Protein AF-J9ERV2-F1 (afdb_monomer)

pLDDT: mean 71.91, std 14.73, range [25.72, 96.0]

Organism: Wuchereria bancrofti (NCBI:txid6293)

Foldseek 3Di:
DDDDDDDDDDDDDDDDDPDDPPPPPPPVPPPQALADPVLVVDPPRDPVVRCVSSVVRDDPVSNVVSVVVVVVVVVVVVVVVVVVVVVVVVVVVVVVVVVVVVVVVVVVVVVVVVVVVVVVVVVVVVVVVVVVVVVVVVVVVVVVVVLVVLQVQLVVLLVVLVVLLVVDDPDDDPVSLVVNLVSLVSNLVSVVVHPDDDPVSVVSSVVSLVSLLVVLLVVCLVCLVDLVQCNVSSVSSCVSSVNLVVSLVSCLVRPLDVQLDDDPDDPLVSLVSLLVVLVVSVVVSVVSVVVNVDDCVPCVVSSVCSSVVSNVVCCVPPVVVVVVPPDPVSVVSSVVVVVVSVVPDPDPAPCCVLLVVLLVCLDPVNDDLVCLVVSLVVNLVSLVVLLVVLVVLCCVCVVVVPDDPPDDSLVVLVSVLVNLVVCLVSSVVSCVPRVVVSCVVVVDDCVVVVVSSVVSNVSSVVSSVVSVVVSVVVLCVVLVVLCVVVVCVVVVPVPDPDDDDPDDDVSVVVSVVSVVVVD

Nearest PDB structures (foldseek):
  5j1i-assembly2_B  TM=2.435E-01  e=7.648E+00  Homo sapiens

Sequence (519 aa):
MEAMTTVTSTGGITKVNHAVFASQSNLLTESHLCFNKDQFSRTDFIVERFLNLARRRASLQQIHNDLRIYLKIVQNSMIELINDDYADFVNLSSNLVGLKETIDKLTKDIETIWHDFCINTQTVKQSAEFVAQKTTELIACRKAQYEIRGQIFLVKSIERLADKIASCPKEIEQFWLQNFVDAVTDVVLWFGKGNVVDDKVAAAYDICLTHVRRLTEYWLIQDLKGDCRFTEQILGIVTLNKSTDSAVSCVMTEIIAECIGEPRSNLGDFLDEVYATIQKLRKDWLQKMENSGASFANISPFLDKCLLTFVVSSLDQYFGSVVVPSDNRLFHRCYKTTCDF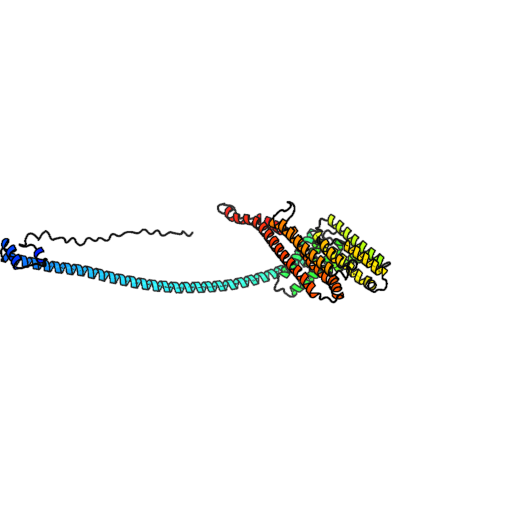IGNWPDAAKSCTVLRMIQRIWSDEVYLPTLIDKFWDFTLKVLAKYLRWIEGIKRYYWIDRKAPEEFEIWRLFCALYADCVTVDNRTFGIALSSIWPKIREHELDVTIFGQCLSVFSTKIAEKMQEFEKFIVEDAVTSVAKILDGVCGIPRQYRWTKKPAPTNISPYISETSATLKLFK

Secondary structure (DSSP, 8-state):
--------------------------TTSTTS-SS-GGGTT-TT--HHHHHHHHTTTS-HHHHHHHHHHHHHHHHHHHHHHHHHHHHHHHHHHHHHHHHHHHHHHHHHHHHHHHHHHHHHHHHHHHHHHHHHHHHHHHHHHHHHHHHHHHHHHHHHHHHHHHHHHHT--SS--HHHHHHHHHHHHHHHHHHHH-SS--HHHHHHHHHHHHHHHHHHHHHHHHHHHTT-SSHHHHHHHHHHTT-HHHHHHHHIIIIIHHHH-S--S-HHHHHHHHHHHHHHHHHHHHHHHHTTT--HHHHHHHHHHHHHHHHHHHHHHHHTTTSSTT-HHHHHHHHHHHHHHHHHS--S-TTHHHHHHHHHHTSTTT--GGGHHHHHHHHHHHHHHHHHHHHHHHIIIIIS----TT--HHHHHHHHHHHHHHHHHHHHHHIIIIIHHHHHTTT--THHHHHHHHHHHHHHHHHHHHHHHHHHHHHHHHHHHHHHHHHTHHHHHTT--PPPP-S--HHHHHHHHHHHHT-

Structure (mmCIF, N/CA/C/O backbone):
data_AF-J9ERV2-F1
#
_entry.id   AF-J9ERV2-F1
#
loop_
_atom_site.group_PDB
_atom_site.id
_atom_site.type_symbol
_atom_site.label_atom_id
_atom_site.label_alt_id
_atom_site.label_comp_id
_atom_site.label_asym_id
_atom_site.label_entity_id
_atom_site.label_seq_id
_atom_site.pdbx_PDB_ins_code
_atom_site.Cartn_x
_atom_site.Cartn_y
_atom_site.Cartn_z
_atom_site.occupancy
_atom_site.B_iso_or_equiv
_atom_site.auth_seq_id
_atom_site.auth_comp_id
_atom_site.auth_asym_id
_atom_site.auth_atom_id
_atom_site.pdbx_PDB_model_num
ATOM 1 N N . MET A 1 1 ? -30.006 17.940 29.398 1.00 35.69 1 MET A N 1
ATOM 2 C CA . MET A 1 1 ? -31.066 17.886 30.419 1.00 35.69 1 MET A CA 1
ATOM 3 C C . MET A 1 1 ? -30.776 16.653 31.249 1.00 35.69 1 MET A C 1
ATOM 5 O O . MET A 1 1 ? -31.245 15.584 30.920 1.00 35.69 1 MET A O 1
ATOM 9 N N . GLU A 1 2 ? -29.876 16.817 32.214 1.00 26.02 2 GLU A N 1
ATOM 10 C CA . GLU A 1 2 ? -29.486 15.860 33.255 1.00 26.02 2 GLU A CA 1
ATOM 11 C C . GLU A 1 2 ? -28.754 16.726 34.284 1.00 26.02 2 GLU A C 1
ATOM 13 O O . GLU A 1 2 ? -27.757 17.371 33.954 1.00 26.02 2 GLU A O 1
ATOM 18 N N . ALA A 1 3 ? -29.334 16.867 35.475 1.00 26.56 3 ALA A N 1
ATOM 19 C CA . ALA A 1 3 ? -28.780 17.654 36.566 1.00 26.56 3 ALA A CA 1
ATOM 20 C C . ALA A 1 3 ? -28.343 16.695 37.673 1.00 26.56 3 ALA A C 1
ATOM 22 O O . ALA A 1 3 ? -29.147 16.023 38.316 1.00 26.56 3 ALA A O 1
ATOM 23 N N . MET A 1 4 ? -27.029 16.639 37.841 1.00 28.94 4 MET A N 1
ATOM 24 C CA . MET A 1 4 ? -26.301 15.989 38.917 1.00 28.94 4 MET A CA 1
ATOM 25 C C . MET A 1 4 ? -26.703 16.658 40.240 1.00 28.94 4 MET A C 1
ATOM 27 O O . MET A 1 4 ? -26.503 17.861 40.396 1.00 28.94 4 MET A O 1
ATOM 31 N N . THR A 1 5 ? -27.293 15.907 41.175 1.00 28.50 5 THR A N 1
ATOM 32 C CA . THR A 1 5 ? -27.670 16.442 42.493 1.00 28.50 5 THR A CA 1
ATOM 33 C C . THR A 1 5 ? -26.865 15.734 43.576 1.00 28.50 5 THR A C 1
ATOM 35 O O . THR A 1 5 ? -27.019 14.543 43.829 1.00 28.50 5 THR A O 1
ATOM 38 N N . THR A 1 6 ? -25.954 16.498 44.165 1.00 26.05 6 THR A N 1
ATOM 39 C CA . THR A 1 6 ? -25.128 16.202 45.336 1.00 26.05 6 THR A CA 1
ATOM 40 C C . THR A 1 6 ? -25.981 15.971 46.585 1.00 26.05 6 THR A C 1
ATOM 42 O O . THR A 1 6 ? -26.802 16.815 46.934 1.00 26.05 6 THR A O 1
ATOM 45 N N . VAL A 1 7 ? -25.742 14.863 47.289 1.00 28.12 7 VAL A N 1
ATOM 46 C CA . VAL A 1 7 ? -26.319 14.570 48.609 1.00 28.12 7 VAL A CA 1
ATOM 47 C C . VAL A 1 7 ? -25.404 15.154 49.689 1.00 28.12 7 VAL A C 1
ATOM 49 O O . VAL A 1 7 ? -24.274 14.705 49.859 1.00 28.12 7 VAL A O 1
ATOM 52 N N . THR A 1 8 ? -25.886 16.154 50.426 1.00 26.31 8 THR A N 1
ATOM 53 C CA . THR A 1 8 ? -25.266 16.660 51.663 1.00 26.31 8 THR A CA 1
ATOM 54 C C . THR A 1 8 ? -25.907 15.990 52.875 1.00 26.31 8 THR A C 1
ATOM 56 O O . THR A 1 8 ? -27.112 16.116 53.082 1.00 26.31 8 THR A O 1
ATOM 59 N N . SER A 1 9 ? -25.103 15.302 53.692 1.00 25.81 9 SER A N 1
ATOM 60 C CA . SER A 1 9 ? -25.525 14.747 54.981 1.00 25.81 9 SER A CA 1
ATOM 61 C C . SER A 1 9 ? -25.553 15.834 56.058 1.00 25.81 9 SER A C 1
ATOM 63 O O . SER A 1 9 ? -24.516 16.415 56.379 1.00 25.81 9 SER A O 1
ATOM 65 N N . THR A 1 10 ? -26.709 16.068 56.668 1.00 27.05 10 THR A N 1
ATOM 66 C CA . THR A 1 10 ? -26.836 16.829 57.918 1.00 27.05 10 THR A CA 1
ATOM 67 C C . THR A 1 10 ? -27.135 15.858 59.053 1.00 27.05 10 THR A C 1
ATOM 69 O O . THR A 1 10 ? -28.222 15.288 59.117 1.00 27.05 10 THR A O 1
ATOM 72 N N . GLY A 1 11 ? -26.153 15.651 59.933 1.00 25.72 11 GLY A N 1
ATOM 73 C CA . GLY A 1 11 ? -26.301 14.878 61.163 1.00 25.72 11 GLY A CA 1
ATOM 74 C C . GLY A 1 11 ? -27.147 15.631 62.189 1.00 25.72 11 GLY A C 1
ATOM 75 O O . GLY A 1 11 ? -26.758 16.698 62.659 1.00 25.72 11 GLY A O 1
ATOM 76 N N . GLY A 1 12 ? -28.303 15.065 62.536 1.00 26.22 12 GLY A N 1
ATOM 77 C CA . GLY A 1 12 ? -29.120 15.484 63.670 1.00 26.22 12 GLY A CA 1
ATOM 78 C C . GLY A 1 12 ? -28.751 14.675 64.911 1.00 26.22 12 GLY A C 1
ATOM 79 O O . GLY A 1 12 ? -28.974 13.471 64.959 1.00 26.22 12 GLY A O 1
ATOM 80 N N . ILE A 1 13 ? -28.180 15.342 65.913 1.00 28.98 13 ILE A N 1
ATOM 81 C CA . ILE A 1 13 ? -27.919 14.787 67.246 1.00 28.98 13 ILE A CA 1
ATOM 82 C C . ILE A 1 13 ? -29.247 14.762 68.015 1.00 28.98 13 ILE A C 1
ATOM 84 O O . ILE A 1 13 ? -29.721 15.800 68.479 1.00 28.98 13 ILE A O 1
ATOM 88 N N . THR A 1 14 ? -29.855 13.587 68.169 1.00 29.88 14 THR A N 1
ATOM 89 C CA . THR A 1 14 ? -30.983 13.370 69.086 1.00 29.88 14 THR A CA 1
ATOM 90 C C . THR A 1 14 ? -30.456 13.097 70.494 1.00 29.88 14 THR A C 1
ATOM 92 O O . THR A 1 14 ? -29.841 12.065 70.757 1.00 29.88 14 THR A O 1
ATOM 95 N N . LYS A 1 15 ? -30.687 14.056 71.398 1.00 28.48 15 LYS A N 1
ATOM 96 C CA . LYS A 1 15 ? -30.420 13.962 72.838 1.00 28.48 15 LYS A CA 1
ATOM 97 C C . LYS A 1 15 ? -31.239 12.826 73.458 1.00 28.48 15 LYS A C 1
ATOM 99 O O . LYS A 1 15 ? -32.465 12.849 73.411 1.00 28.48 15 LYS A O 1
ATOM 104 N N . VAL A 1 16 ? -30.549 11.872 74.074 1.00 29.53 16 VAL A N 1
ATOM 105 C CA . VAL A 1 16 ? -31.135 10.847 74.944 1.00 29.53 16 VAL A CA 1
ATOM 106 C C . VAL A 1 16 ? -31.391 11.486 76.312 1.00 29.53 16 VAL A C 1
ATOM 108 O O . VAL A 1 16 ? -30.453 11.892 76.998 1.00 29.53 16 VAL A O 1
ATOM 111 N N . ASN A 1 17 ? -32.661 11.617 76.696 1.00 30.39 17 ASN A N 1
ATOM 112 C CA . ASN A 1 17 ? -33.068 12.107 78.011 1.00 30.39 17 ASN A CA 1
ATOM 113 C C . ASN A 1 17 ? -32.889 10.997 79.059 1.00 30.39 17 ASN A C 1
ATOM 115 O O . ASN A 1 17 ? -33.787 10.191 79.276 1.00 30.39 17 ASN A O 1
ATOM 119 N N . HIS A 1 18 ? -31.745 10.975 79.743 1.00 32.50 18 HIS A N 1
ATOM 120 C CA . HIS A 1 18 ? -31.614 10.300 81.035 1.00 32.50 18 HIS A CA 1
ATOM 121 C C . HIS A 1 18 ? -32.137 11.233 82.134 1.00 32.50 18 HIS A C 1
ATOM 123 O O . HIS A 1 18 ? -31.395 12.038 82.689 1.00 32.50 18 HIS A O 1
ATOM 129 N N . ALA A 1 19 ? -33.430 11.144 82.432 1.00 34.88 19 ALA A N 1
ATOM 130 C CA . ALA A 1 19 ? -34.034 11.789 83.595 1.00 34.88 19 ALA A CA 1
ATOM 131 C C . ALA A 1 19 ? -35.241 10.970 84.075 1.00 34.88 19 ALA A C 1
ATOM 133 O O . ALA A 1 19 ? -36.377 11.376 83.870 1.00 34.88 19 ALA A O 1
ATOM 134 N N . VAL A 1 20 ? -35.003 9.790 84.665 1.00 35.28 20 VAL A N 1
ATOM 135 C CA . VAL A 1 20 ? -36.081 8.965 85.266 1.00 35.28 20 VAL A CA 1
ATOM 136 C C . VAL A 1 20 ? -35.747 8.465 86.686 1.00 35.28 20 VAL A C 1
ATOM 138 O O . VAL A 1 20 ? -36.569 7.841 87.333 1.00 35.28 20 VAL A O 1
ATOM 141 N N . PHE A 1 21 ? -34.606 8.848 87.273 1.00 35.72 21 PHE A N 1
ATOM 142 C CA . PHE A 1 21 ? -34.365 8.668 88.717 1.00 35.72 21 PHE A CA 1
ATOM 143 C C . PHE A 1 21 ? -34.458 9.999 89.463 1.00 35.72 21 PHE A C 1
ATOM 145 O O . PHE A 1 21 ? -33.519 10.450 90.112 1.00 35.72 21 PHE A O 1
ATOM 152 N N . ALA A 1 22 ? -35.612 10.646 89.355 1.00 30.42 22 ALA A N 1
ATOM 153 C CA . ALA A 1 22 ? -36.090 11.512 90.417 1.00 30.42 22 ALA A CA 1
ATOM 154 C C . ALA A 1 22 ? -37.323 10.817 90.974 1.00 30.42 22 ALA A C 1
ATOM 156 O O . ALA A 1 22 ? -38.430 11.008 90.478 1.00 30.42 22 ALA A O 1
ATOM 157 N N . SER A 1 23 ? -37.104 9.960 91.968 1.00 34.75 23 SER A N 1
ATOM 158 C CA . SER A 1 23 ? -38.159 9.485 92.846 1.00 34.75 23 SER A CA 1
ATOM 159 C C . SER A 1 23 ? -38.907 10.730 93.311 1.00 34.75 23 SER A C 1
ATOM 161 O O . SER A 1 23 ? -38.371 11.516 94.095 1.00 34.75 23 SER A O 1
ATOM 163 N N . GLN A 1 24 ? -40.108 10.962 92.780 1.00 35.97 24 GLN A N 1
ATOM 164 C CA . GLN A 1 24 ? -41.057 11.860 93.413 1.00 35.97 24 GLN A CA 1
ATOM 165 C C . GLN A 1 24 ? -41.368 11.203 94.752 1.00 35.97 24 GLN A C 1
ATOM 167 O O . GLN A 1 24 ? -42.233 10.338 94.868 1.00 35.97 24 GLN A O 1
ATOM 172 N N . SER A 1 25 ? -40.570 11.545 95.760 1.00 35.94 25 SER A N 1
ATOM 173 C CA . SER A 1 25 ? -40.914 11.311 97.143 1.00 35.94 25 SER A CA 1
ATOM 174 C C . SER A 1 25 ? -42.302 11.905 97.316 1.00 35.94 25 SER A C 1
ATOM 176 O O . SER A 1 25 ? -42.512 13.105 97.135 1.00 35.94 25 SER A O 1
ATOM 178 N N . ASN A 1 26 ? -43.268 11.031 97.591 1.00 39.53 26 ASN A N 1
ATOM 179 C CA . ASN A 1 26 ? -44.599 11.383 98.058 1.00 39.53 26 ASN A CA 1
ATOM 180 C C . ASN A 1 26 ? -44.457 12.140 99.392 1.00 39.53 26 ASN A C 1
ATOM 182 O O . ASN A 1 26 ? -44.727 11.614 100.470 1.00 39.53 26 ASN A O 1
ATOM 186 N N . LEU A 1 27 ? -44.027 13.399 99.307 1.00 42.12 27 LEU A N 1
ATOM 187 C CA . LEU A 1 27 ? -43.778 14.351 100.391 1.00 42.12 27 LEU A CA 1
ATOM 188 C C . LEU A 1 27 ? -45.061 14.738 101.141 1.00 42.12 27 LEU A C 1
ATOM 190 O O . LEU A 1 27 ? -45.012 15.456 102.134 1.00 42.12 27 LEU A O 1
ATOM 194 N N . LEU A 1 28 ? -46.223 14.254 100.694 1.00 39.66 28 LEU A N 1
ATOM 195 C CA . LEU A 1 28 ? -47.527 14.575 101.271 1.00 39.66 28 LEU A CA 1
ATOM 196 C C . LEU A 1 28 ? -48.104 13.462 102.164 1.00 39.66 28 LEU A C 1
ATOM 198 O O . LEU A 1 28 ? -49.208 13.609 102.676 1.00 39.66 28 LEU A O 1
ATOM 202 N N . THR A 1 29 ? -47.363 12.375 102.417 1.00 43.72 29 THR A N 1
ATOM 203 C CA . THR A 1 29 ? -47.755 11.338 103.406 1.00 43.72 29 THR A CA 1
ATOM 204 C C . THR A 1 29 ? -46.646 11.000 104.412 1.00 43.72 29 THR A C 1
ATOM 206 O O . THR A 1 29 ? -46.780 10.070 105.206 1.00 43.72 29 THR A O 1
ATOM 209 N N . GLU A 1 30 ? -45.534 11.740 104.400 1.00 46.41 30 GLU A N 1
ATOM 210 C CA . GLU A 1 30 ? -44.364 11.502 105.264 1.00 46.41 30 GLU A CA 1
ATOM 211 C C . GLU A 1 30 ? -44.518 12.033 106.697 1.00 46.41 30 GLU A C 1
ATOM 213 O O . GLU A 1 30 ? -43.736 11.678 107.575 1.00 46.41 30 GLU A O 1
ATOM 218 N N . SER A 1 31 ? -45.552 12.825 106.971 1.00 52.50 31 SER A N 1
ATOM 219 C CA . SER A 1 31 ? -45.749 13.533 108.241 1.00 52.50 31 SER A CA 1
ATOM 220 C C . SER A 1 31 ? -46.623 12.807 109.276 1.00 52.50 31 SER A C 1
ATOM 222 O O . SER A 1 31 ? -46.970 13.409 110.289 1.00 52.50 31 SER A O 1
ATOM 224 N N . HIS A 1 32 ? -46.960 11.525 109.074 1.00 57.88 32 HIS A N 1
ATOM 225 C CA . HIS A 1 32 ? -47.818 10.773 110.009 1.00 57.88 32 HIS A CA 1
ATOM 226 C C . HIS A 1 32 ? -47.249 9.456 110.551 1.00 57.88 32 HIS A C 1
ATOM 228 O O . HIS A 1 32 ? -47.888 8.861 111.413 1.00 57.88 32 HIS A O 1
ATOM 234 N N . LEU A 1 33 ? -46.068 9.010 110.111 1.00 68.12 33 LEU A N 1
ATOM 235 C CA . LEU A 1 33 ? -45.445 7.803 110.663 1.00 68.12 33 LEU A CA 1
ATOM 236 C C . LEU A 1 33 ? -44.565 8.161 111.861 1.00 68.12 33 LEU A C 1
ATOM 238 O O . LEU A 1 33 ? -43.721 9.056 111.789 1.00 68.12 33 LEU A O 1
ATOM 242 N N . CYS A 1 34 ? -44.700 7.429 112.962 1.00 68.25 34 CYS A N 1
ATOM 243 C CA . CYS A 1 34 ? -43.912 7.676 114.171 1.00 68.25 34 CYS A CA 1
ATOM 244 C C . CYS A 1 34 ? -42.419 7.272 114.078 1.00 68.25 34 CYS A C 1
ATOM 246 O O . CYS A 1 34 ? -41.698 7.347 115.078 1.00 68.25 34 CYS A O 1
ATOM 248 N N . PHE A 1 35 ? -41.939 6.830 112.909 1.00 75.06 35 PHE A N 1
ATOM 249 C CA . PHE A 1 35 ? -40.572 6.358 112.661 1.00 75.06 35 PHE A CA 1
ATOM 250 C C . PHE A 1 35 ? -40.044 6.791 111.283 1.00 75.06 35 PHE A C 1
ATOM 252 O O . PHE A 1 35 ? -40.813 7.070 110.367 1.00 75.06 35 PHE A O 1
ATOM 259 N N . ASN A 1 36 ? -38.714 6.819 111.124 1.00 73.88 36 ASN A N 1
ATOM 260 C CA . ASN A 1 36 ? -38.076 7.086 109.832 1.00 73.88 36 ASN A CA 1
ATOM 261 C C . ASN A 1 36 ? -37.967 5.781 109.013 1.00 73.88 36 ASN A C 1
ATOM 263 O O . ASN A 1 36 ? -37.418 4.791 109.503 1.00 73.88 36 ASN A O 1
ATOM 267 N N . LYS A 1 37 ? -38.472 5.805 107.772 1.00 72.94 37 LYS A N 1
ATOM 268 C CA . LYS A 1 37 ? -38.473 4.696 106.802 1.00 72.94 37 LYS A CA 1
ATOM 269 C C . LYS A 1 37 ? -37.063 4.205 106.454 1.00 72.94 37 LYS A C 1
ATOM 271 O O . LYS A 1 37 ? -36.858 3.001 106.322 1.00 72.94 37 LYS A O 1
ATOM 276 N N . ASP A 1 38 ? -36.081 5.105 106.412 1.00 70.88 38 ASP A N 1
ATOM 277 C CA . ASP A 1 38 ? -34.698 4.804 106.015 1.00 70.88 38 ASP A CA 1
ATOM 278 C C . ASP A 1 38 ? -33.998 3.832 106.971 1.00 70.88 38 ASP A C 1
ATOM 280 O O . ASP A 1 38 ? -32.999 3.214 106.614 1.00 70.88 38 ASP A O 1
ATOM 284 N N . GLN A 1 39 ? -34.512 3.672 108.197 1.00 68.25 39 GLN A N 1
ATOM 285 C CA . GLN A 1 39 ? -33.969 2.724 109.171 1.00 68.25 39 GLN A CA 1
ATOM 286 C C . GLN A 1 39 ? -34.174 1.268 108.739 1.00 68.25 39 GLN A C 1
ATOM 288 O O . GLN A 1 39 ? -33.345 0.432 109.085 1.00 68.25 39 GLN A O 1
ATOM 293 N N . PHE A 1 40 ? -35.226 0.974 107.965 1.00 74.75 40 PHE A N 1
ATOM 294 C CA . PHE A 1 40 ? -35.509 -0.372 107.453 1.00 74.75 40 PHE A CA 1
ATOM 295 C C . PHE A 1 40 ? -34.622 -0.771 106.270 1.00 74.75 40 PHE A C 1
ATOM 297 O O . PHE A 1 40 ? -34.454 -1.959 106.018 1.00 74.75 40 PHE A O 1
ATOM 304 N N . SER A 1 41 ? -34.034 0.199 105.569 1.00 71.69 41 SER A N 1
ATOM 305 C CA . SER A 1 41 ? -33.142 -0.042 104.427 1.00 71.69 41 SER A CA 1
ATOM 306 C C . SER A 1 41 ? -31.688 -0.299 104.844 1.00 71.69 41 SER A C 1
ATOM 308 O O . SER A 1 41 ? -30.841 -0.571 103.995 1.00 71.69 41 SER A O 1
ATOM 310 N N . ARG A 1 42 ? -31.364 -0.183 106.142 1.00 78.69 42 ARG A N 1
ATOM 311 C CA . ARG A 1 42 ? -29.998 -0.356 106.651 1.00 78.69 42 ARG A CA 1
ATOM 312 C C . ARG A 1 42 ? -29.701 -1.819 106.963 1.00 78.69 42 ARG A C 1
ATOM 314 O O . ARG A 1 42 ? -30.502 -2.515 107.577 1.00 78.69 42 ARG A O 1
ATOM 321 N N . THR A 1 43 ? -28.495 -2.257 106.621 1.00 71.38 43 THR A N 1
ATOM 322 C CA . THR A 1 43 ? -28.006 -3.619 106.882 1.00 71.38 43 THR A CA 1
ATOM 323 C C . THR A 1 43 ? -27.732 -3.903 108.368 1.00 71.38 43 THR A C 1
ATOM 325 O O . THR A 1 43 ? -27.641 -5.066 108.747 1.00 71.38 43 THR A O 1
ATOM 328 N N . ASP A 1 44 ? -27.644 -2.870 109.220 1.00 76.19 44 ASP A N 1
ATOM 329 C CA . ASP A 1 44 ? -27.417 -2.941 110.675 1.00 76.19 44 ASP A CA 1
ATOM 330 C C . ASP A 1 44 ? -28.709 -2.834 111.512 1.00 76.19 44 ASP A C 1
ATOM 332 O O . ASP A 1 44 ? -28.684 -2.438 112.683 1.00 76.19 44 ASP A O 1
ATOM 336 N N . PHE A 1 45 ? -29.861 -3.153 110.917 1.00 81.00 45 PHE A N 1
ATOM 337 C CA . PHE A 1 45 ? -31.155 -3.010 111.574 1.00 81.00 45 PHE A CA 1
ATOM 338 C C . PHE A 1 45 ? -31.321 -3.975 112.760 1.00 81.00 45 PHE A C 1
ATOM 340 O O . PHE A 1 45 ? -31.315 -5.195 112.610 1.00 81.00 45 PHE A O 1
ATOM 347 N N . ILE A 1 46 ? -31.538 -3.412 113.955 1.00 76.19 46 ILE A N 1
ATOM 348 C CA . ILE A 1 46 ? -31.831 -4.159 115.185 1.00 76.19 46 ILE A CA 1
ATOM 349 C C . ILE A 1 46 ? -33.187 -3.707 115.728 1.00 76.19 46 ILE A C 1
ATOM 351 O O . ILE A 1 46 ? -33.371 -2.541 116.092 1.00 76.19 46 ILE A O 1
ATOM 355 N N . VAL A 1 47 ? -34.116 -4.660 115.845 1.00 77.75 47 VAL A N 1
ATOM 356 C CA . VAL A 1 47 ? -35.510 -4.435 116.267 1.00 77.75 47 VAL A CA 1
ATOM 357 C C . VAL A 1 47 ? -35.594 -3.763 117.640 1.00 77.75 47 VAL A C 1
ATOM 359 O O . VAL A 1 47 ? -36.370 -2.828 117.827 1.00 77.75 47 VAL A O 1
ATOM 362 N N . GLU A 1 48 ? -34.763 -4.180 118.598 1.00 74.88 48 GLU A N 1
ATOM 363 C CA . GLU A 1 48 ? -34.758 -3.613 119.953 1.00 74.88 48 GLU A CA 1
ATOM 364 C C . GLU A 1 48 ? -34.343 -2.137 119.973 1.00 74.88 48 GLU A C 1
ATOM 366 O O . GLU A 1 48 ? -34.958 -1.314 120.655 1.00 74.88 48 GLU A O 1
ATOM 371 N N . ARG A 1 49 ? -33.326 -1.767 119.184 1.00 74.31 49 ARG A N 1
ATOM 372 C CA . ARG A 1 49 ? -32.851 -0.380 119.070 1.00 74.31 49 ARG A CA 1
ATOM 373 C C . ARG A 1 49 ? -33.892 0.503 118.382 1.00 74.31 49 ARG A C 1
ATOM 375 O O . ARG A 1 49 ? -34.107 1.636 118.813 1.00 74.31 49 ARG A O 1
ATOM 382 N N . PHE A 1 50 ? -34.562 -0.033 117.365 1.00 78.81 50 PHE A N 1
ATOM 383 C CA . PHE A 1 50 ? -35.671 0.622 116.676 1.00 78.81 50 PHE A CA 1
ATOM 384 C C . PHE A 1 50 ? -36.857 0.877 117.618 1.00 78.81 50 PHE A C 1
ATOM 386 O O . PHE A 1 50 ? -37.299 2.018 117.752 1.00 78.81 50 PHE A O 1
ATOM 393 N N . LEU A 1 51 ? -37.323 -0.147 118.342 1.00 73.94 51 LEU A N 1
ATOM 394 C CA . LEU A 1 51 ? -38.444 -0.023 119.279 1.00 73.94 51 LEU A CA 1
ATOM 395 C C . LEU A 1 51 ? -38.134 0.955 120.414 1.00 73.94 51 LEU A C 1
ATOM 397 O O . LEU A 1 51 ? -38.992 1.760 120.769 1.00 73.94 51 LEU A O 1
ATOM 401 N N . ASN A 1 52 ? -36.908 0.955 120.944 1.00 73.56 52 ASN A N 1
ATOM 402 C CA . ASN A 1 52 ? -36.496 1.905 121.981 1.00 73.56 52 ASN A CA 1
ATOM 403 C C . ASN A 1 52 ? -36.503 3.363 121.496 1.00 73.56 52 ASN A C 1
ATOM 405 O O . ASN A 1 52 ? -36.826 4.266 122.269 1.00 73.56 52 ASN A O 1
ATOM 409 N N . LEU A 1 53 ? -36.170 3.608 120.227 1.00 71.81 53 LEU A N 1
ATOM 410 C CA . LEU A 1 53 ? -36.218 4.942 119.621 1.00 71.81 53 LEU A CA 1
ATOM 411 C C . LEU A 1 53 ? -37.648 5.357 119.243 1.00 71.81 53 LEU A C 1
ATOM 413 O O . LEU A 1 53 ? -38.025 6.504 119.481 1.00 71.81 53 LEU A O 1
ATOM 417 N N . ALA A 1 54 ? -38.459 4.436 118.721 1.00 69.25 54 ALA A N 1
ATOM 418 C CA . ALA A 1 54 ? -39.846 4.689 118.328 1.00 69.25 54 ALA A CA 1
ATOM 419 C C . ALA A 1 54 ? -40.773 4.891 119.542 1.00 69.25 54 ALA A C 1
ATOM 421 O O . ALA A 1 54 ? -41.617 5.787 119.540 1.00 69.25 54 ALA A O 1
ATOM 422 N N . ARG A 1 55 ? -40.565 4.142 120.635 1.00 70.31 55 ARG A N 1
ATOM 423 C CA . ARG A 1 55 ? -41.348 4.246 121.883 1.00 70.31 55 ARG A CA 1
ATOM 424 C C . ARG A 1 55 ? -41.140 5.569 122.625 1.00 70.31 55 ARG A C 1
ATOM 426 O O . ARG A 1 55 ? -41.993 5.965 123.410 1.00 70.31 55 ARG A O 1
ATOM 433 N N . ARG A 1 56 ? -40.032 6.279 122.364 1.00 71.94 56 ARG A N 1
ATOM 434 C CA . ARG A 1 56 ? -39.818 7.656 122.855 1.00 71.94 56 ARG A CA 1
ATOM 435 C C . ARG A 1 56 ? -40.732 8.677 122.172 1.00 71.94 56 ARG A C 1
ATOM 437 O O . ARG A 1 56 ? -40.875 9.777 122.691 1.00 71.94 56 ARG A O 1
ATOM 444 N N . ARG A 1 57 ? -41.300 8.344 121.007 1.00 66.56 57 ARG A N 1
ATOM 445 C CA . ARG A 1 57 ? -42.082 9.264 120.166 1.00 66.56 57 ARG A CA 1
ATOM 446 C C . ARG A 1 57 ? -43.554 8.865 120.005 1.00 66.56 57 ARG A C 1
ATOM 448 O O . ARG A 1 57 ? -44.350 9.737 119.682 1.00 66.56 57 ARG A O 1
ATOM 455 N N . ALA A 1 58 ? -43.934 7.605 120.241 1.00 74.50 58 ALA A N 1
ATOM 456 C CA . ALA A 1 58 ? -45.320 7.140 120.112 1.00 74.50 58 ALA A CA 1
ATOM 457 C C . ALA A 1 58 ? -45.647 5.918 120.994 1.00 74.50 58 ALA A C 1
ATOM 459 O O . ALA A 1 58 ? -44.759 5.219 121.488 1.00 74.50 58 ALA A O 1
ATOM 460 N N . SER A 1 59 ? -46.946 5.644 121.177 1.00 76.44 59 SER A N 1
ATOM 461 C CA . SER A 1 59 ? -47.433 4.448 121.880 1.00 76.44 59 SER A CA 1
ATOM 462 C C . SER A 1 59 ? -47.231 3.174 121.044 1.00 76.44 59 SER A C 1
ATOM 464 O O . SER A 1 59 ? -47.185 3.219 119.816 1.00 76.44 59 SER A O 1
ATOM 466 N N . LEU A 1 60 ? -47.148 2.007 121.697 1.00 76.12 60 LEU A N 1
ATOM 467 C CA . LEU A 1 60 ? -46.926 0.726 121.007 1.00 76.12 60 LEU A CA 1
ATOM 468 C C . LEU A 1 60 ? -48.034 0.397 119.989 1.00 76.12 60 LEU A C 1
ATOM 470 O O . LEU A 1 60 ? -47.750 -0.139 118.922 1.00 76.12 60 LEU A O 1
ATOM 474 N N . GLN A 1 61 ? -49.285 0.747 120.300 1.00 76.06 61 GLN A N 1
ATOM 475 C CA . GLN A 1 61 ? -50.415 0.549 119.389 1.00 76.06 61 GLN A CA 1
ATOM 476 C C . GLN A 1 61 ? -50.308 1.436 118.145 1.00 76.06 61 GLN A C 1
ATOM 478 O O . GLN A 1 61 ? -50.612 0.985 117.043 1.00 76.06 61 GLN A O 1
ATOM 483 N N . GLN A 1 62 ? -49.825 2.668 118.312 1.00 77.25 62 GLN A N 1
ATOM 484 C CA . GLN A 1 62 ? -49.618 3.598 117.208 1.00 77.25 62 GLN A CA 1
ATOM 485 C C . GLN A 1 62 ? -48.452 3.158 116.315 1.00 77.25 62 GLN A C 1
ATOM 487 O O . GLN A 1 62 ? -48.620 3.106 115.104 1.00 77.25 62 GLN A O 1
ATOM 492 N N . ILE A 1 63 ? -47.341 2.688 116.898 1.00 79.12 63 ILE A N 1
ATOM 493 C CA . ILE A 1 63 ? -46.225 2.084 116.146 1.00 79.12 63 ILE A CA 1
ATOM 494 C C . ILE A 1 63 ? -46.703 0.877 115.329 1.00 79.12 63 ILE A C 1
ATOM 496 O O . ILE A 1 63 ? -46.365 0.750 114.156 1.00 79.12 63 ILE A O 1
ATOM 500 N N . HIS A 1 64 ? -47.506 -0.006 115.924 1.00 79.88 64 HIS A N 1
ATOM 501 C CA . HIS A 1 64 ? -48.044 -1.173 115.225 1.00 79.88 64 HIS A CA 1
ATOM 502 C C . HIS A 1 64 ? -48.967 -0.783 114.057 1.00 79.88 64 HIS A C 1
ATOM 504 O O . HIS A 1 64 ? -48.875 -1.365 112.976 1.00 79.88 64 HIS A O 1
ATOM 510 N N . ASN A 1 65 ? -49.839 0.212 114.250 1.00 82.12 65 ASN A N 1
ATOM 511 C CA . ASN A 1 65 ? -50.724 0.692 113.191 1.00 82.12 65 ASN A CA 1
ATOM 512 C C . ASN A 1 65 ? -49.938 1.364 112.052 1.00 82.12 65 ASN A C 1
ATOM 514 O O . ASN A 1 65 ? -50.162 1.051 110.884 1.00 82.12 65 ASN A O 1
ATOM 518 N N . ASP A 1 66 ? -48.955 2.197 112.390 1.00 80.56 66 ASP A N 1
ATOM 519 C CA . ASP A 1 66 ? -48.087 2.889 111.434 1.00 80.56 66 ASP A CA 1
ATOM 520 C C . ASP A 1 66 ? -47.199 1.906 110.651 1.00 80.56 66 ASP A C 1
ATOM 522 O O . ASP A 1 66 ? -47.021 2.062 109.444 1.00 80.56 66 ASP A O 1
ATOM 526 N N . LEU A 1 67 ? -46.704 0.836 111.286 1.00 82.06 67 LEU A N 1
ATOM 527 C CA . LEU A 1 67 ? -45.994 -0.254 110.601 1.00 82.06 67 LEU A CA 1
ATOM 528 C C . LEU A 1 67 ? -46.899 -1.008 109.625 1.00 82.06 67 LEU A C 1
ATOM 530 O O . LEU A 1 67 ? -46.456 -1.376 108.540 1.00 82.06 67 LEU A O 1
ATOM 534 N N . ARG A 1 68 ? -48.171 -1.222 109.976 1.00 83.19 68 ARG A N 1
ATOM 535 C CA . ARG A 1 68 ? -49.143 -1.875 109.088 1.00 83.19 68 ARG A CA 1
ATOM 536 C C . ARG A 1 68 ? -49.484 -1.001 107.882 1.00 83.19 68 ARG A C 1
ATOM 538 O O . ARG A 1 68 ? -49.604 -1.515 106.771 1.00 83.19 68 ARG A O 1
ATOM 545 N N . ILE A 1 69 ? -49.612 0.308 108.095 1.00 83.88 69 ILE A N 1
ATOM 546 C CA . ILE A 1 69 ? -49.785 1.296 107.024 1.00 83.88 69 ILE A CA 1
ATOM 547 C C . ILE A 1 69 ? -48.542 1.307 106.129 1.00 83.88 69 ILE A C 1
ATOM 549 O O . ILE A 1 69 ? -48.674 1.222 104.911 1.00 83.88 69 ILE A O 1
ATOM 553 N N . TYR A 1 70 ? -47.344 1.329 106.716 1.00 82.88 70 TYR A N 1
ATOM 554 C CA . TYR A 1 70 ? -46.090 1.298 105.967 1.00 82.88 70 TYR A CA 1
ATOM 555 C C . TYR A 1 70 ? -45.922 0.008 105.156 1.00 82.88 70 TYR A C 1
ATOM 557 O O . TYR A 1 70 ? -45.581 0.082 103.980 1.00 82.88 70 TYR A O 1
ATOM 565 N N . LEU A 1 71 ? -46.251 -1.158 105.721 1.00 83.94 71 LEU A N 1
ATOM 566 C CA . LEU A 1 71 ? -46.254 -2.432 104.995 1.00 83.94 71 LEU A CA 1
ATOM 567 C C . LEU A 1 71 ? -47.175 -2.376 103.772 1.00 83.94 71 LEU A C 1
ATOM 569 O O . LEU A 1 71 ? -46.781 -2.810 102.694 1.00 83.94 71 LEU A O 1
ATOM 573 N N . LYS A 1 72 ? -48.378 -1.809 103.921 1.00 86.06 72 LYS A N 1
ATOM 574 C CA . LYS A 1 72 ? -49.327 -1.657 102.812 1.00 86.06 72 LYS A CA 1
ATOM 575 C C . LYS A 1 72 ? -48.806 -0.697 101.739 1.00 86.06 72 LYS A C 1
ATOM 577 O O . LYS A 1 72 ? -48.981 -0.968 100.557 1.00 86.06 72 LYS A O 1
ATOM 582 N N . ILE A 1 73 ? -48.145 0.392 102.138 1.00 84.19 73 ILE A N 1
ATOM 583 C CA . ILE A 1 73 ? -47.495 1.326 101.207 1.00 84.19 73 ILE A CA 1
ATOM 584 C C . ILE A 1 73 ? -46.384 0.611 100.435 1.00 84.19 73 ILE A C 1
ATOM 586 O O . ILE A 1 73 ? -46.379 0.669 99.215 1.00 84.19 73 ILE A O 1
ATOM 590 N N . VAL A 1 74 ? -45.495 -0.114 101.118 1.00 83.75 74 VAL A N 1
ATOM 591 C CA . VAL A 1 74 ? -44.398 -0.853 100.471 1.00 83.75 74 VAL A CA 1
ATOM 592 C C . VAL A 1 74 ? -44.931 -1.939 99.535 1.00 83.75 74 VAL A C 1
ATOM 594 O O . VAL A 1 74 ? -44.422 -2.086 98.430 1.00 83.75 74 VAL A O 1
ATOM 597 N N . GLN A 1 75 ? -45.977 -2.669 99.932 1.00 86.50 75 GLN A N 1
ATOM 598 C CA . GLN A 1 75 ? -46.629 -3.659 99.069 1.00 86.50 75 GLN A CA 1
ATOM 599 C C . GLN A 1 75 ? -47.227 -3.017 97.814 1.00 86.50 75 GLN A C 1
ATOM 601 O O . GLN A 1 75 ? -47.027 -3.536 96.720 1.00 86.50 75 GLN A O 1
ATOM 606 N N . ASN A 1 76 ? -47.912 -1.880 97.954 1.00 87.25 76 ASN A N 1
ATOM 607 C CA . ASN A 1 76 ? -48.461 -1.149 96.814 1.00 87.25 76 ASN A CA 1
ATOM 608 C C . ASN A 1 76 ? -47.355 -0.602 95.904 1.00 87.25 76 ASN A C 1
ATOM 610 O O . ASN A 1 76 ? -47.432 -0.794 94.699 1.00 87.25 76 ASN A O 1
ATOM 614 N N . SER A 1 77 ? -46.297 -0.010 96.464 1.00 83.19 77 SER A N 1
ATOM 615 C CA . SER A 1 77 ? -45.161 0.492 95.682 1.00 83.19 77 SER A CA 1
ATOM 616 C C . SER A 1 77 ? -44.391 -0.626 94.976 1.00 83.19 77 SER A C 1
ATOM 618 O O . SER A 1 77 ? -43.908 -0.427 93.870 1.00 83.19 77 SER A O 1
ATOM 620 N N . MET A 1 78 ? -44.297 -1.818 95.573 1.00 85.12 78 MET A N 1
ATOM 621 C CA . MET A 1 78 ? -43.727 -2.990 94.904 1.00 85.12 78 MET A CA 1
ATOM 622 C C . MET A 1 78 ? -44.590 -3.416 93.712 1.00 85.12 78 MET A C 1
ATOM 624 O O . MET A 1 78 ? -44.055 -3.722 92.654 1.00 85.12 78 MET A O 1
ATOM 628 N N . ILE A 1 79 ? -45.917 -3.427 93.873 1.00 86.00 79 ILE A N 1
ATOM 629 C CA . ILE A 1 79 ? -46.850 -3.751 92.787 1.00 86.00 79 ILE A CA 1
ATOM 630 C C . ILE A 1 79 ? -46.769 -2.702 91.672 1.00 86.00 79 ILE A C 1
ATOM 632 O O . ILE A 1 79 ? -46.751 -3.077 90.507 1.00 86.00 79 ILE A O 1
ATOM 636 N N . GLU A 1 80 ? -46.691 -1.414 92.009 1.00 85.31 80 GLU A N 1
ATOM 637 C CA . GLU A 1 80 ? -46.512 -0.327 91.036 1.00 85.31 80 GLU A CA 1
ATOM 638 C C . GLU A 1 80 ? -45.206 -0.487 90.256 1.00 85.31 80 GLU A C 1
ATOM 640 O O . GLU A 1 80 ? -45.240 -0.493 89.033 1.00 85.31 80 GLU A O 1
ATOM 645 N N . LEU A 1 81 ? -44.087 -0.739 90.940 1.00 85.38 81 LEU A N 1
ATOM 646 C CA . LEU A 1 81 ? -42.790 -0.923 90.287 1.00 85.38 81 LEU A CA 1
ATOM 647 C C . LEU A 1 81 ? -42.764 -2.164 89.380 1.00 85.38 81 LEU A C 1
ATOM 649 O O . LEU A 1 81 ? -42.258 -2.103 88.266 1.00 85.38 81 LEU A O 1
ATOM 653 N N . ILE A 1 82 ? -43.375 -3.272 89.814 1.00 83.56 82 ILE A N 1
ATOM 654 C CA . ILE A 1 82 ? -43.535 -4.472 88.978 1.00 83.56 82 ILE A CA 1
ATOM 655 C C . ILE A 1 82 ? -44.421 -4.183 87.760 1.00 83.56 82 ILE A C 1
ATOM 657 O O . ILE A 1 82 ? -44.142 -4.680 86.672 1.00 83.56 82 ILE A O 1
ATOM 661 N N . ASN A 1 83 ? -45.499 -3.417 87.928 1.00 88.25 83 ASN A N 1
ATOM 662 C CA . ASN A 1 83 ? -46.405 -3.082 86.833 1.00 88.25 83 ASN A CA 1
ATOM 663 C C . ASN A 1 83 ? -45.760 -2.126 85.824 1.00 88.25 83 ASN A C 1
ATOM 665 O O . ASN A 1 83 ? -45.986 -2.299 84.628 1.00 88.25 83 ASN A O 1
ATOM 669 N N . ASP A 1 84 ? -44.954 -1.169 86.284 1.00 87.06 84 ASP A N 1
ATOM 670 C CA . ASP A 1 84 ? -44.178 -0.272 85.425 1.00 87.06 84 ASP A CA 1
ATOM 671 C C . ASP A 1 84 ? -43.130 -1.064 84.627 1.00 87.06 84 ASP A C 1
ATOM 673 O O . ASP A 1 84 ? -43.105 -0.984 83.397 1.00 87.06 84 ASP A O 1
ATOM 677 N N . ASP A 1 85 ? -42.361 -1.937 85.289 1.00 87.38 85 ASP A N 1
ATOM 678 C CA . ASP A 1 85 ? -41.405 -2.833 84.620 1.00 87.38 85 ASP A CA 1
ATOM 679 C C . ASP A 1 85 ? -42.107 -3.767 83.613 1.00 87.38 85 ASP A C 1
ATOM 681 O O . ASP A 1 85 ? -41.590 -4.055 82.527 1.00 87.38 85 ASP A O 1
ATOM 685 N N . TYR A 1 86 ? -43.312 -4.240 83.943 1.00 88.06 86 TYR A N 1
ATOM 686 C CA . TYR A 1 86 ? -44.119 -5.068 83.049 1.00 88.06 86 TYR A CA 1
ATOM 687 C C . TYR A 1 86 ? -44.637 -4.275 81.843 1.00 88.06 86 TYR A C 1
ATOM 689 O O . TYR A 1 86 ? -44.624 -4.791 80.724 1.00 88.06 86 TYR A O 1
ATOM 697 N N . ALA A 1 87 ? -45.065 -3.026 82.034 1.00 86.38 87 ALA A N 1
ATOM 698 C CA . ALA A 1 87 ? -45.491 -2.147 80.949 1.00 86.38 87 ALA A CA 1
ATOM 699 C C . ALA A 1 87 ? -44.335 -1.870 79.978 1.00 86.38 87 ALA A C 1
ATOM 701 O O . ALA A 1 87 ? -44.515 -1.976 78.761 1.00 86.38 87 ALA A O 1
ATOM 702 N N . ASP A 1 88 ? -43.137 -1.610 80.498 1.00 87.25 88 ASP A N 1
ATOM 703 C CA . ASP A 1 88 ? -41.932 -1.420 79.692 1.00 87.25 88 ASP A CA 1
ATOM 704 C C . ASP A 1 88 ? -41.549 -2.691 78.925 1.00 87.25 88 ASP A C 1
ATOM 706 O O . ASP A 1 88 ? -41.269 -2.634 77.721 1.00 87.25 88 ASP A O 1
ATOM 710 N N . PHE A 1 89 ? -41.617 -3.859 79.572 1.00 88.50 89 PHE A N 1
ATOM 711 C CA . PHE A 1 89 ? -41.381 -5.145 78.915 1.00 88.50 89 PHE A CA 1
ATOM 712 C C . PHE A 1 89 ? -42.384 -5.412 77.783 1.00 88.50 89 PHE A C 1
ATOM 714 O O . PHE A 1 89 ? -41.992 -5.802 76.678 1.00 88.50 89 PHE A O 1
ATOM 721 N N . VAL A 1 90 ? -43.676 -5.169 78.023 1.00 88.94 90 VAL A N 1
ATOM 722 C CA . VAL A 1 90 ? -44.729 -5.349 77.013 1.00 88.94 90 VAL A CA 1
ATOM 723 C C . VAL A 1 90 ? -44.521 -4.388 75.843 1.00 88.94 90 VAL A C 1
ATOM 725 O O . VAL A 1 90 ? -44.558 -4.826 74.690 1.00 88.94 90 VAL A O 1
ATOM 728 N N . ASN A 1 91 ? -44.215 -3.119 76.108 1.00 86.81 91 ASN A N 1
ATOM 729 C CA . ASN A 1 91 ? -43.938 -2.126 75.070 1.00 86.81 91 ASN A CA 1
ATOM 730 C C . ASN A 1 91 ? -42.728 -2.521 74.211 1.00 86.81 91 ASN A C 1
ATOM 732 O O . ASN A 1 91 ? -42.796 -2.475 72.979 1.00 86.81 91 ASN A O 1
ATOM 736 N N . LEU A 1 92 ? -41.636 -2.971 74.835 1.00 86.44 92 LEU A N 1
ATOM 737 C CA . LEU A 1 92 ? -40.455 -3.454 74.120 1.00 86.44 92 LEU A CA 1
ATOM 738 C C . LEU A 1 92 ? -40.786 -4.684 73.263 1.00 86.44 92 LEU A C 1
ATOM 740 O O . LEU A 1 92 ? -40.378 -4.750 72.102 1.00 86.44 92 LEU A O 1
ATOM 744 N N . SER A 1 93 ? -41.559 -5.629 73.805 1.00 85.94 93 SER A N 1
ATOM 745 C CA . SER A 1 93 ? -41.974 -6.837 73.085 1.00 85.94 93 SER A CA 1
ATOM 746 C C . SER A 1 93 ? -42.837 -6.509 71.860 1.00 85.94 93 SER A C 1
ATOM 748 O O . SER A 1 93 ? -42.585 -7.036 70.778 1.00 85.94 93 SER A O 1
ATOM 750 N N . SER A 1 94 ? -43.776 -5.566 71.987 1.00 87.06 94 SER A N 1
ATOM 751 C CA . SER A 1 94 ? -44.626 -5.108 70.884 1.00 87.06 94 SER A CA 1
ATOM 752 C C . SER A 1 94 ? -43.805 -4.431 69.785 1.00 87.06 94 SER A C 1
ATOM 754 O O . SER A 1 94 ? -44.025 -4.682 68.600 1.00 87.06 94 SER A O 1
ATOM 756 N N . ASN A 1 95 ? -42.819 -3.612 70.159 1.00 87.94 95 ASN A N 1
ATOM 757 C CA . ASN A 1 95 ? -41.936 -2.947 69.201 1.00 87.94 95 ASN A CA 1
ATOM 758 C C . ASN A 1 95 ? -41.024 -3.939 68.465 1.00 87.94 95 ASN A C 1
ATOM 760 O O . ASN A 1 95 ? -40.819 -3.806 67.260 1.00 87.94 95 ASN A O 1
ATOM 764 N N . LEU A 1 96 ? -40.507 -4.956 69.158 1.00 85.25 96 LEU A N 1
ATOM 765 C CA . LEU A 1 96 ? -39.714 -6.031 68.550 1.00 85.25 96 LEU A CA 1
ATOM 766 C C . LEU A 1 96 ? -40.534 -6.869 67.562 1.00 85.25 96 LEU A C 1
ATOM 768 O O . LEU A 1 96 ? -40.028 -7.234 66.501 1.00 85.25 96 LEU A O 1
ATOM 772 N N . VAL A 1 97 ? -41.802 -7.143 67.879 1.00 87.50 97 VAL A N 1
ATOM 773 C CA . VAL A 1 97 ? -42.720 -7.837 66.964 1.00 87.50 97 VAL A CA 1
ATOM 774 C C . VAL A 1 97 ? -43.014 -6.976 65.733 1.00 87.50 97 VAL A C 1
ATOM 776 O O . VAL A 1 97 ? -42.879 -7.467 64.614 1.00 87.50 97 VAL A O 1
ATOM 779 N N . GLY A 1 98 ? -43.298 -5.681 65.906 1.00 87.12 98 GLY A N 1
ATOM 780 C CA . GLY A 1 98 ? -43.473 -4.757 64.777 1.00 87.12 98 GLY A CA 1
ATOM 781 C C . GLY A 1 98 ? -42.211 -4.614 63.913 1.00 87.12 98 GLY A C 1
ATOM 782 O O . GLY A 1 98 ? -42.285 -4.543 62.685 1.00 87.12 98 GLY A O 1
ATOM 783 N N . LEU A 1 99 ? -41.022 -4.651 64.523 1.00 90.38 99 LEU A N 1
ATOM 784 C CA . LEU A 1 99 ? -39.757 -4.670 63.788 1.00 90.38 99 LEU A CA 1
ATOM 785 C C . LEU A 1 99 ? -39.606 -5.958 62.964 1.00 90.38 99 LEU A C 1
ATOM 787 O O . LEU A 1 99 ? -39.162 -5.905 61.822 1.00 90.38 99 LEU A O 1
ATOM 791 N N . LYS A 1 100 ? -40.018 -7.111 63.496 1.00 89.00 100 LYS A N 1
ATOM 792 C CA . LYS A 1 100 ? -39.993 -8.372 62.747 1.00 89.00 100 LYS A CA 1
ATOM 793 C C . LYS A 1 100 ? -40.893 -8.313 61.511 1.00 89.00 100 LYS A C 1
ATOM 795 O O . LYS A 1 100 ? -40.445 -8.668 60.428 1.00 89.00 100 LYS A O 1
ATOM 800 N N . GLU A 1 101 ? -42.111 -7.796 61.645 1.00 90.25 101 GLU A N 1
ATOM 801 C CA . GLU A 1 101 ? -43.031 -7.643 60.508 1.00 90.25 101 GLU A CA 1
ATOM 802 C C . GLU A 1 101 ? -42.467 -6.716 59.422 1.00 90.25 101 GLU A C 1
ATOM 804 O O . GLU A 1 101 ? -42.613 -6.982 58.227 1.00 90.25 101 GLU A O 1
ATOM 809 N N . THR A 1 102 ? -41.781 -5.639 59.819 1.00 89.88 102 THR A 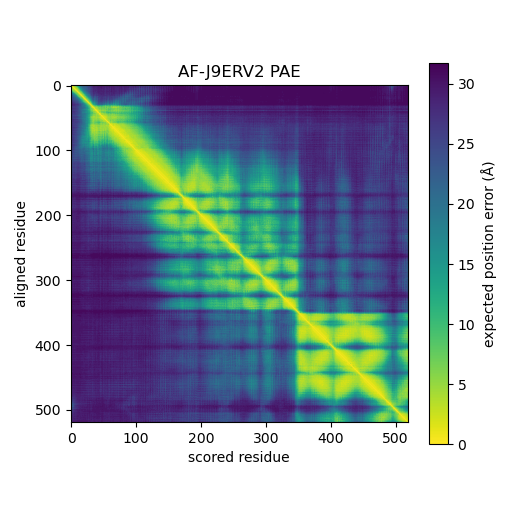N 1
ATOM 810 C CA . THR A 1 102 ? -41.130 -4.738 58.857 1.00 89.88 102 THR A CA 1
ATOM 811 C C . THR A 1 102 ? -39.931 -5.399 58.174 1.00 89.88 102 THR A C 1
ATOM 813 O O . THR A 1 102 ? -39.775 -5.231 56.966 1.00 89.88 102 THR A O 1
ATOM 816 N N . ILE A 1 103 ? -39.136 -6.200 58.892 1.00 91.38 103 ILE A N 1
ATOM 817 C CA . ILE A 1 103 ? -38.034 -6.996 58.322 1.00 91.38 103 ILE A CA 1
ATOM 818 C C . ILE A 1 103 ? -38.559 -8.041 57.331 1.00 91.38 103 ILE A C 1
ATOM 820 O O . ILE A 1 103 ? -38.012 -8.172 56.232 1.00 91.38 103 ILE A O 1
ATOM 824 N N . ASP A 1 104 ? -39.627 -8.755 57.685 1.00 92.62 104 ASP A N 1
ATOM 825 C CA . ASP A 1 104 ? -40.242 -9.770 56.826 1.00 92.62 104 ASP A CA 1
ATOM 826 C C . ASP A 1 104 ? -40.786 -9.128 55.538 1.00 92.62 104 ASP A C 1
ATOM 828 O O . ASP A 1 104 ? -40.571 -9.637 54.434 1.00 92.62 104 ASP A O 1
ATOM 832 N N . LYS A 1 105 ? -41.418 -7.952 55.650 1.00 93.88 105 LYS A N 1
ATOM 833 C CA . LYS A 1 105 ? -41.870 -7.177 54.488 1.00 93.88 105 LYS A CA 1
ATOM 834 C C . LYS A 1 105 ? -40.702 -6.731 53.609 1.00 93.88 105 LYS A C 1
ATOM 836 O O . LYS A 1 105 ? -40.757 -6.899 52.396 1.00 93.88 105 LYS A O 1
ATOM 841 N N . LEU A 1 106 ? -39.640 -6.207 54.215 1.00 93.69 106 LEU A N 1
ATOM 842 C CA . LEU A 1 106 ? -38.466 -5.720 53.494 1.00 93.69 106 LEU A CA 1
ATOM 843 C C . LEU A 1 106 ? -37.749 -6.868 52.767 1.00 93.69 106 LEU A C 1
ATOM 845 O O . LEU A 1 106 ? -37.297 -6.696 51.640 1.00 93.69 106 LEU A O 1
ATOM 849 N N . THR A 1 107 ? -37.728 -8.060 53.362 1.00 95.00 107 THR A N 1
ATOM 850 C CA . THR A 1 107 ? -37.191 -9.272 52.730 1.00 95.00 107 THR A CA 1
ATOM 851 C C . THR A 1 107 ? -38.019 -9.664 51.507 1.00 95.00 107 THR A C 1
ATOM 853 O O . THR A 1 107 ? -37.457 -9.890 50.437 1.00 95.00 107 THR A O 1
ATOM 856 N N . LYS A 1 108 ? -39.351 -9.644 51.614 1.00 94.69 108 LYS A N 1
ATOM 857 C CA . LYS A 1 108 ? -40.243 -9.922 50.481 1.00 94.69 108 LYS A CA 1
ATOM 858 C C . LYS A 1 108 ? -40.108 -8.894 49.350 1.00 94.69 108 LYS A C 1
ATOM 860 O O . LYS A 1 108 ? -40.115 -9.257 48.171 1.00 94.69 108 LYS A O 1
ATOM 865 N N . ASP A 1 109 ? -39.965 -7.617 49.694 1.00 95.38 109 ASP A N 1
ATOM 866 C CA . ASP A 1 109 ? -39.751 -6.550 48.714 1.00 95.38 109 ASP A CA 1
ATOM 867 C C . ASP A 1 109 ? -38.402 -6.741 47.993 1.00 95.38 109 ASP A C 1
ATOM 869 O O . ASP A 1 109 ? -38.341 -6.634 46.768 1.00 95.38 109 ASP A O 1
ATOM 873 N N . ILE A 1 110 ? -37.340 -7.118 48.719 1.00 94.06 110 ILE A N 1
ATOM 874 C CA . ILE A 1 110 ? -36.031 -7.455 48.134 1.00 94.06 110 ILE A CA 1
ATOM 875 C C . ILE A 1 110 ? -36.134 -8.653 47.187 1.00 94.06 110 ILE A C 1
ATOM 877 O O . ILE A 1 110 ? -35.585 -8.596 46.087 1.00 94.06 110 ILE A O 1
ATOM 881 N N . GLU A 1 111 ? -36.834 -9.720 47.573 1.00 94.75 111 GLU A N 1
ATOM 882 C CA . GLU A 1 111 ? -37.031 -10.896 46.714 1.00 94.75 111 GLU A CA 1
ATOM 883 C C . GLU A 1 111 ? -37.746 -10.529 45.409 1.00 94.75 111 GLU A C 1
ATOM 885 O O . GLU A 1 111 ? -37.356 -10.983 44.331 1.00 94.75 111 GLU A O 1
ATOM 890 N N . THR A 1 112 ? -38.751 -9.657 45.493 1.00 95.06 112 THR A N 1
ATOM 891 C CA . THR A 1 112 ? -39.511 -9.191 44.326 1.00 95.06 112 THR A CA 1
ATOM 892 C C . THR A 1 112 ? -38.637 -8.335 43.409 1.00 95.06 112 THR A C 1
ATOM 894 O O . THR A 1 112 ? -38.549 -8.603 42.212 1.00 95.06 112 THR A O 1
ATOM 897 N N . ILE A 1 113 ? -37.907 -7.366 43.974 1.00 94.81 113 ILE A N 1
ATOM 898 C CA . ILE A 1 113 ? -36.968 -6.513 43.228 1.00 94.81 113 ILE A CA 1
ATOM 899 C C . ILE A 1 113 ? -35.880 -7.356 42.561 1.00 94.81 113 ILE A C 1
ATOM 901 O O . ILE A 1 113 ? -35.502 -7.089 41.420 1.00 94.81 113 ILE A O 1
ATOM 905 N N . TRP A 1 114 ? -35.374 -8.380 43.249 1.00 94.88 114 TRP A N 1
ATOM 906 C CA . TRP A 1 114 ? -34.378 -9.285 42.689 1.00 94.88 114 TRP A CA 1
ATOM 907 C C . TRP A 1 114 ? -34.935 -10.064 41.497 1.00 94.88 114 TRP A C 1
ATOM 909 O O . TRP A 1 114 ? -34.270 -10.182 40.466 1.00 94.88 114 TRP A O 1
ATOM 919 N N . HIS A 1 115 ? -36.172 -10.552 41.599 1.00 95.44 115 HIS A N 1
ATOM 920 C CA . HIS A 1 115 ? -36.823 -11.253 40.500 1.00 95.44 115 HIS A CA 1
ATOM 921 C C . HIS A 1 115 ? -37.038 -10.344 39.282 1.00 95.44 115 HIS A C 1
ATOM 923 O O . HIS A 1 115 ? -36.654 -10.709 38.166 1.00 95.44 115 HIS A O 1
ATOM 929 N N . ASP A 1 116 ? -37.549 -9.132 39.504 1.00 95.50 116 ASP A N 1
ATOM 930 C CA . ASP A 1 116 ? -37.739 -8.127 38.455 1.00 95.50 116 ASP A CA 1
ATOM 931 C C . ASP A 1 116 ? -36.405 -7.737 37.809 1.00 95.50 116 ASP A C 1
ATOM 933 O O . ASP A 1 116 ? -36.306 -7.611 36.587 1.00 95.50 116 ASP A O 1
ATOM 937 N N . PHE A 1 117 ? -35.343 -7.607 38.607 1.00 93.69 117 PHE A N 1
ATOM 938 C CA . PHE A 1 117 ? -33.995 -7.351 38.109 1.00 93.69 117 PHE A CA 1
ATOM 939 C C . PHE A 1 117 ? -33.490 -8.486 37.210 1.00 93.69 117 PHE A C 1
ATOM 941 O O . PHE A 1 117 ? -32.946 -8.218 36.134 1.00 93.69 117 PHE A O 1
ATOM 948 N N . CYS A 1 118 ? -33.688 -9.748 37.600 1.00 94.56 118 CYS A N 1
ATOM 949 C CA . CYS A 1 118 ? -33.312 -10.900 36.780 1.00 94.56 118 CYS A CA 1
ATOM 950 C C . CYS A 1 118 ? -34.079 -10.933 35.450 1.00 94.56 118 CYS A C 1
ATOM 952 O O . CYS A 1 118 ? -33.461 -11.124 34.398 1.00 94.56 118 CYS A O 1
ATOM 954 N N . ILE A 1 119 ? -35.397 -10.705 35.473 1.00 95.62 119 ILE A N 1
ATOM 955 C CA . ILE A 1 119 ? -36.229 -10.665 34.260 1.00 95.62 119 ILE A CA 1
ATOM 956 C C . ILE A 1 119 ? -35.786 -9.516 33.353 1.00 95.62 119 ILE A C 1
ATOM 958 O O . ILE A 1 119 ? -35.515 -9.731 32.170 1.00 95.62 119 ILE A O 1
ATOM 962 N N . ASN A 1 120 ? -35.634 -8.309 33.899 1.00 95.31 120 ASN A N 1
ATOM 963 C CA . ASN A 1 120 ? -35.200 -7.145 33.132 1.00 95.31 120 ASN A CA 1
ATOM 964 C C . ASN A 1 120 ? -33.818 -7.372 32.513 1.00 95.31 120 ASN A C 1
ATOM 966 O O . ASN A 1 120 ? -33.636 -7.150 31.318 1.00 95.31 120 ASN A O 1
ATOM 970 N N . THR A 1 121 ? -32.866 -7.914 33.271 1.00 94.62 121 THR A N 1
ATOM 971 C CA . THR A 1 121 ? -31.532 -8.256 32.754 1.00 94.62 121 THR A CA 1
ATOM 972 C C . THR A 1 121 ? -31.615 -9.262 31.602 1.00 94.62 121 THR A C 1
ATOM 974 O O . THR A 1 121 ? -30.931 -9.100 30.589 1.00 94.62 121 THR A O 1
ATOM 977 N N . GLN A 1 122 ? -32.492 -10.264 31.702 1.00 95.00 122 GLN A N 1
ATOM 978 C CA . GLN A 1 122 ? -32.700 -11.249 30.640 1.00 95.00 122 GLN A CA 1
ATOM 979 C C . GLN A 1 122 ? -33.312 -10.624 29.377 1.00 95.00 122 GLN A C 1
ATOM 981 O O . GLN A 1 122 ? -32.844 -10.902 28.271 1.00 95.00 122 GLN A O 1
ATOM 986 N N . THR A 1 123 ? -34.310 -9.747 29.516 1.00 96.00 123 THR A N 1
ATOM 987 C CA . THR A 1 123 ? -34.911 -9.041 28.366 1.00 96.00 123 THR A CA 1
ATOM 988 C C . THR A 1 123 ? -33.918 -8.095 27.685 1.00 96.00 123 THR A C 1
ATOM 990 O O . THR A 1 123 ? -33.866 -8.031 26.453 1.00 96.00 123 THR A O 1
ATOM 993 N N . VAL A 1 124 ? -33.071 -7.411 28.464 1.00 94.94 124 VAL A N 1
ATOM 994 C CA . VAL A 1 124 ? -31.995 -6.556 27.946 1.00 94.94 124 VAL A CA 1
ATOM 995 C C . VAL A 1 124 ? -30.969 -7.392 27.188 1.00 94.94 124 VAL A C 1
ATOM 997 O O . VAL A 1 124 ? -30.574 -7.010 26.087 1.00 94.94 124 VAL A O 1
ATOM 1000 N N . LYS A 1 125 ? -30.585 -8.559 27.717 1.00 94.56 125 LYS A N 1
ATOM 1001 C CA . LYS A 1 125 ? -29.676 -9.485 27.033 1.00 94.56 125 LYS A CA 1
ATOM 1002 C C . LYS A 1 125 ? -30.247 -9.953 25.691 1.00 94.56 125 LYS A C 1
ATOM 1004 O O . LYS A 1 125 ? -29.561 -9.846 24.680 1.00 94.56 125 LYS A O 1
ATOM 1009 N N . GLN A 1 126 ? -31.504 -10.396 25.659 1.00 95.75 126 GLN A N 1
ATOM 1010 C CA . GLN A 1 126 ? -32.174 -10.814 24.419 1.00 95.75 126 GLN A CA 1
ATOM 1011 C C . GLN A 1 126 ? -32.271 -9.669 23.402 1.00 95.75 126 GLN A C 1
ATOM 1013 O O . GLN A 1 126 ? -32.035 -9.862 22.210 1.00 95.75 126 GLN A O 1
ATOM 1018 N N . SER A 1 127 ? -32.564 -8.454 23.872 1.00 93.00 127 SER A N 1
ATOM 1019 C CA . SER A 1 127 ? -32.598 -7.262 23.020 1.00 93.00 127 SER A CA 1
ATOM 1020 C C . SER A 1 127 ? -31.214 -6.939 22.447 1.00 93.00 127 SER A C 1
ATOM 1022 O O . SER A 1 127 ? -31.101 -6.619 21.266 1.00 93.00 127 SER A O 1
ATOM 1024 N N . ALA A 1 128 ? -30.151 -7.070 23.246 1.00 91.50 128 ALA A N 1
ATOM 1025 C CA . ALA A 1 128 ? -28.776 -6.878 22.793 1.00 91.50 128 ALA A CA 1
ATOM 1026 C C . ALA A 1 128 ? -28.354 -7.936 21.757 1.00 91.50 128 ALA A C 1
ATOM 1028 O O . ALA A 1 128 ? -27.752 -7.584 20.743 1.00 91.50 128 ALA A O 1
ATOM 1029 N N . GLU A 1 129 ? -28.713 -9.206 21.964 1.00 94.31 129 GLU A N 1
ATOM 1030 C CA . GLU A 1 129 ? -28.472 -10.296 21.006 1.00 94.31 129 GLU A CA 1
ATOM 1031 C C . GLU A 1 129 ? -29.200 -10.047 19.676 1.00 94.31 129 GLU A C 1
ATOM 1033 O O . GLU A 1 129 ? -28.599 -10.158 18.605 1.00 94.31 129 GLU A O 1
ATOM 1038 N N . PHE A 1 130 ? -30.461 -9.610 19.726 1.00 95.44 130 PHE A N 1
ATOM 1039 C CA . PHE A 1 130 ? -31.229 -9.248 18.534 1.00 95.44 130 PHE A CA 1
ATOM 1040 C C . PHE A 1 130 ? -30.619 -8.055 17.781 1.00 95.44 130 PHE A C 1
ATOM 1042 O O . PHE A 1 130 ? -30.493 -8.085 16.553 1.00 95.44 130 PHE A O 1
ATOM 1049 N N . VAL A 1 131 ? -30.193 -7.008 18.496 1.00 93.62 131 VAL A N 1
ATOM 1050 C CA . VAL A 1 131 ? -29.513 -5.849 17.894 1.00 93.62 131 VAL A CA 1
ATOM 1051 C C . VAL A 1 131 ? -28.181 -6.262 17.268 1.00 93.62 131 VAL A C 1
ATOM 1053 O O . VAL A 1 131 ? -27.866 -5.813 16.162 1.00 93.62 131 VAL A O 1
ATOM 1056 N N . ALA A 1 132 ? -27.416 -7.141 17.919 1.00 91.38 132 ALA A N 1
ATOM 1057 C CA . ALA A 1 132 ? -26.178 -7.676 17.362 1.00 91.38 132 ALA A CA 1
ATOM 1058 C C . ALA A 1 132 ? -26.451 -8.434 16.055 1.00 91.38 132 ALA A C 1
ATOM 1060 O O . ALA A 1 132 ? -25.818 -8.141 15.038 1.00 91.38 132 ALA A O 1
ATOM 1061 N N . GLN A 1 133 ? -27.460 -9.310 16.035 1.00 94.94 133 GLN A N 1
ATOM 1062 C CA . GLN A 1 133 ? -27.878 -10.018 14.825 1.00 94.94 133 GLN A CA 1
ATOM 1063 C C . GLN A 1 133 ? -28.265 -9.039 13.706 1.00 94.94 133 GLN A C 1
ATOM 1065 O O . GLN A 1 133 ? -27.724 -9.114 12.601 1.00 94.94 133 GLN A O 1
ATOM 1070 N N . LYS A 1 134 ? -29.118 -8.049 13.987 1.00 93.19 134 LYS A N 1
ATOM 1071 C CA . LYS A 1 134 ? -29.509 -7.044 12.983 1.00 93.19 134 LYS A CA 1
ATOM 1072 C C . LYS A 1 134 ? -28.333 -6.209 12.486 1.00 93.19 134 LYS A C 1
ATOM 1074 O O . LYS A 1 134 ? -28.277 -5.877 11.304 1.00 93.19 134 LYS A O 1
ATOM 1079 N N . THR A 1 135 ? -27.362 -5.916 13.345 1.00 88.69 135 THR A N 1
ATOM 1080 C CA . THR A 1 135 ? -26.134 -5.216 12.946 1.00 88.69 135 THR A CA 1
ATOM 1081 C C . THR A 1 135 ? -25.312 -6.059 11.972 1.00 88.69 135 THR A C 1
ATOM 1083 O O . THR A 1 135 ? -24.844 -5.530 10.964 1.00 88.69 135 THR A O 1
ATOM 1086 N N . THR A 1 136 ? -25.190 -7.370 12.205 1.00 91.62 136 THR A N 1
ATOM 1087 C CA . THR A 1 136 ? -24.495 -8.267 11.265 1.00 91.62 136 THR A CA 1
ATOM 1088 C C . THR A 1 136 ? -25.197 -8.347 9.906 1.00 91.62 136 THR A C 1
ATOM 1090 O O . THR A 1 136 ? -24.538 -8.211 8.873 1.00 91.62 136 THR A O 1
ATOM 1093 N N . GLU A 1 137 ? -26.530 -8.452 9.887 1.00 94.00 137 GLU A N 1
ATOM 1094 C CA . GLU A 1 137 ? -27.331 -8.433 8.653 1.00 94.00 137 GLU A CA 1
ATOM 1095 C C . GLU A 1 137 ? -27.167 -7.108 7.885 1.00 94.00 137 GLU A C 1
ATOM 1097 O O . GLU A 1 137 ? -27.004 -7.107 6.662 1.00 94.00 137 GLU A O 1
ATOM 1102 N N . LEU A 1 138 ? -27.146 -5.970 8.590 1.00 91.06 138 LEU A N 1
ATOM 1103 C CA . LEU A 1 138 ? -26.931 -4.651 7.986 1.00 91.06 138 LEU A CA 1
ATOM 1104 C C . LEU A 1 138 ? -25.527 -4.493 7.397 1.00 91.06 138 LEU A C 1
ATOM 1106 O O . LEU A 1 138 ? -25.384 -3.896 6.327 1.00 91.06 138 LEU A O 1
ATOM 1110 N N . ILE A 1 139 ? -24.493 -5.017 8.059 1.00 84.25 139 ILE A N 1
ATOM 1111 C CA . ILE A 1 139 ? -23.123 -5.014 7.527 1.00 84.25 139 ILE A CA 1
ATOM 1112 C C . ILE A 1 139 ? -23.060 -5.845 6.241 1.00 84.25 139 ILE A C 1
ATOM 1114 O O . ILE A 1 139 ? -22.517 -5.369 5.241 1.00 84.25 139 ILE A O 1
ATOM 1118 N N . ALA A 1 140 ? -23.668 -7.035 6.231 1.00 87.81 140 ALA A N 1
ATOM 1119 C CA . ALA A 1 140 ? -23.740 -7.883 5.042 1.00 87.81 140 ALA A CA 1
ATOM 1120 C C . ALA A 1 140 ? -24.477 -7.186 3.883 1.00 87.81 140 ALA A C 1
ATOM 1122 O O . ALA A 1 140 ? -23.959 -7.131 2.767 1.00 87.81 140 ALA A O 1
ATOM 1123 N N . CYS A 1 141 ? -25.627 -6.557 4.154 1.00 87.88 141 CYS A N 1
ATOM 1124 C CA . CYS A 1 141 ? -26.364 -5.781 3.152 1.00 87.88 141 CYS A CA 1
ATOM 1125 C C . CYS A 1 141 ? -25.550 -4.597 2.616 1.00 87.88 141 CYS A C 1
ATOM 1127 O O . CYS A 1 141 ? -25.530 -4.362 1.409 1.00 87.88 141 CYS A O 1
ATOM 1129 N N . ARG A 1 142 ? -24.857 -3.846 3.483 1.00 83.88 142 ARG A N 1
ATOM 1130 C CA . ARG A 1 142 ? -24.003 -2.723 3.056 1.00 83.88 142 ARG A CA 1
ATOM 1131 C C . ARG A 1 142 ? -22.848 -3.186 2.180 1.00 83.88 142 ARG A C 1
ATOM 1133 O O . ARG A 1 142 ? -22.521 -2.494 1.218 1.00 83.88 142 ARG A O 1
ATOM 1140 N N . LYS A 1 143 ? -22.256 -4.342 2.485 1.00 81.00 143 LYS A N 1
ATOM 1141 C CA . LYS A 1 143 ? -21.198 -4.935 1.665 1.00 81.00 143 LYS A CA 1
ATOM 1142 C C . LYS A 1 143 ? -21.719 -5.292 0.269 1.00 81.00 143 LYS A C 1
ATOM 1144 O O . LYS A 1 143 ? -21.149 -4.825 -0.712 1.00 81.00 143 LYS A O 1
ATOM 1149 N N . ALA A 1 144 ? -22.857 -5.981 0.181 1.00 83.25 144 ALA A N 1
ATOM 1150 C CA . ALA A 1 144 ? -23.494 -6.294 -1.101 1.00 83.25 144 ALA A CA 1
ATOM 1151 C C . ALA A 1 144 ? -23.875 -5.025 -1.894 1.00 83.25 144 ALA A C 1
ATOM 1153 O O . ALA A 1 144 ? -23.655 -4.941 -3.099 1.00 83.25 144 ALA A O 1
ATOM 1154 N N . GLN A 1 145 ? -24.391 -3.986 -1.224 1.00 81.94 145 GLN A N 1
ATOM 1155 C CA . GLN A 1 145 ? -24.682 -2.697 -1.866 1.00 81.94 145 GLN A CA 1
ATOM 1156 C C . GLN A 1 145 ? -23.425 -2.007 -2.404 1.00 81.94 145 GLN A C 1
ATOM 1158 O O . GLN A 1 145 ? -23.478 -1.390 -3.468 1.00 81.94 145 GLN A O 1
ATOM 1163 N N . TYR A 1 146 ? -22.315 -2.067 -1.668 1.00 80.12 146 TYR A N 1
ATOM 1164 C CA . TYR A 1 146 ? -21.038 -1.518 -2.114 1.00 80.12 146 TYR A CA 1
ATOM 1165 C C . TYR A 1 146 ? -20.527 -2.250 -3.360 1.00 80.12 146 TYR A C 1
ATOM 1167 O O . TYR A 1 146 ? -20.141 -1.591 -4.324 1.00 80.12 146 TYR A O 1
ATOM 1175 N N . GLU A 1 147 ? -20.603 -3.582 -3.372 1.00 79.69 147 GLU A N 1
ATOM 1176 C CA . GLU A 1 147 ? -20.211 -4.419 -4.513 1.00 79.69 147 GLU A CA 1
ATOM 1177 C C . GLU A 1 147 ? -21.041 -4.093 -5.764 1.00 79.69 147 GLU A C 1
ATOM 1179 O O . GLU A 1 147 ? -20.474 -3.772 -6.809 1.00 79.69 147 GLU A O 1
ATOM 1184 N N . ILE A 1 148 ? -22.374 -4.047 -5.644 1.00 83.31 148 ILE A N 1
ATOM 1185 C CA . ILE A 1 148 ? -23.269 -3.701 -6.763 1.00 83.31 148 ILE A CA 1
ATOM 1186 C C . ILE A 1 148 ? -23.002 -2.278 -7.267 1.00 83.31 148 ILE A C 1
ATOM 1188 O O . ILE A 1 148 ? -22.931 -2.046 -8.474 1.00 83.31 148 ILE A O 1
ATOM 1192 N N . ARG A 1 149 ? -22.828 -1.300 -6.367 1.00 82.06 149 ARG A N 1
ATOM 1193 C CA . ARG A 1 149 ? -22.494 0.074 -6.774 1.00 82.06 149 ARG A CA 1
ATOM 1194 C C . ARG A 1 149 ? -21.159 0.124 -7.507 1.00 82.06 149 ARG A C 1
ATOM 1196 O O . ARG A 1 149 ? -21.079 0.802 -8.524 1.00 82.06 149 ARG A O 1
ATOM 1203 N N . GLY A 1 150 ? -20.149 -0.601 -7.026 1.00 80.38 150 GLY A N 1
ATOM 1204 C CA . GLY A 1 150 ? -18.856 -0.728 -7.695 1.00 80.38 150 GLY A CA 1
ATOM 1205 C C . GLY A 1 150 ? -18.996 -1.268 -9.118 1.00 80.38 150 GLY A C 1
ATOM 1206 O O . GLY A 1 150 ? -18.459 -0.669 -10.046 1.00 80.38 150 GLY A O 1
ATOM 1207 N N . GLN A 1 151 ? -19.793 -2.323 -9.308 1.00 80.50 151 GLN A N 1
ATOM 1208 C CA . GLN A 1 151 ? -20.077 -2.887 -10.633 1.00 80.50 151 GLN A CA 1
ATOM 1209 C C . GLN A 1 151 ? -20.811 -1.895 -11.548 1.00 80.50 151 GLN A C 1
ATOM 1211 O O . GLN A 1 151 ? -20.427 -1.733 -12.703 1.00 80.50 151 GLN A O 1
ATOM 1216 N N . ILE A 1 152 ? -21.813 -1.166 -11.044 1.00 83.31 152 ILE A N 1
ATOM 1217 C CA . ILE A 1 152 ? -22.520 -0.137 -11.827 1.00 83.31 152 ILE A CA 1
ATOM 1218 C C . ILE A 1 152 ? -21.568 0.990 -12.245 1.00 83.31 152 ILE A C 1
ATOM 1220 O O . ILE A 1 152 ? -21.625 1.449 -13.386 1.00 83.31 152 ILE A O 1
ATOM 1224 N N . PHE A 1 153 ? -20.697 1.451 -11.342 1.00 80.12 153 PHE A N 1
ATOM 1225 C CA . PHE A 1 153 ? -19.716 2.488 -11.668 1.00 80.12 153 PHE A CA 1
ATOM 1226 C C . PHE A 1 153 ? -18.688 2.008 -12.693 1.00 80.12 153 PHE A C 1
ATOM 1228 O O . PHE A 1 153 ? -18.351 2.782 -13.585 1.00 80.12 153 PHE A O 1
ATOM 1235 N N . LEU A 1 154 ? -18.252 0.747 -12.612 1.00 82.12 154 LEU A N 1
ATOM 1236 C CA . LEU A 1 154 ? -17.372 0.131 -13.605 1.00 82.12 154 LEU A CA 1
ATOM 1237 C C . LEU A 1 154 ? -18.038 0.058 -14.987 1.00 82.12 154 LEU A C 1
ATOM 1239 O O . LEU A 1 154 ? -17.443 0.459 -15.979 1.00 82.12 154 LEU A O 1
ATOM 1243 N N . VAL A 1 155 ? -19.289 -0.399 -15.065 1.00 83.50 155 VAL A N 1
ATOM 1244 C CA . VAL A 1 155 ? -20.012 -0.473 -16.345 1.00 83.50 155 VAL A CA 1
ATOM 1245 C C . VAL A 1 155 ? -20.191 0.921 -16.950 1.00 83.50 155 VAL A C 1
ATOM 1247 O O . VAL A 1 155 ? -19.888 1.122 -18.122 1.00 83.50 155 VAL A O 1
ATOM 1250 N N . LYS A 1 156 ? -20.594 1.912 -16.144 1.00 83.12 156 LYS A N 1
ATOM 1251 C CA . LYS A 1 156 ? -20.745 3.301 -16.610 1.00 83.12 156 LYS A CA 1
ATOM 1252 C C . LYS A 1 156 ? -19.427 3.937 -17.043 1.00 83.12 156 LYS A C 1
ATOM 1254 O O . LYS A 1 156 ? -19.420 4.758 -17.957 1.00 83.12 156 LYS A O 1
ATOM 1259 N N . SER A 1 157 ? -18.318 3.621 -16.376 1.00 82.12 157 SER A N 1
ATOM 1260 C CA . SER A 1 157 ? -17.013 4.155 -16.765 1.00 82.12 157 SER A CA 1
ATOM 1261 C C . SER A 1 157 ? -16.528 3.528 -18.072 1.00 82.12 157 SER A C 1
ATOM 1263 O O . SER A 1 157 ? -16.007 4.261 -18.912 1.00 82.12 157 SER A O 1
ATOM 1265 N N . ILE A 1 158 ? -16.766 2.226 -18.280 1.00 81.06 158 ILE A N 1
ATOM 1266 C CA . ILE A 1 158 ? -16.477 1.524 -19.541 1.00 81.06 158 ILE A CA 1
ATOM 1267 C C . ILE A 1 158 ? -17.331 2.085 -20.682 1.00 81.06 158 ILE A C 1
ATOM 1269 O O . ILE A 1 158 ? -16.783 2.373 -21.740 1.00 81.06 158 ILE A O 1
ATOM 1273 N N . GLU A 1 159 ? -18.630 2.301 -20.467 1.00 81.31 159 GLU A N 1
ATOM 1274 C CA . GLU A 1 159 ? -19.531 2.919 -21.453 1.00 81.31 159 GLU A CA 1
ATOM 1275 C C . GLU A 1 159 ? -19.044 4.324 -21.835 1.00 81.31 159 GLU A C 1
ATOM 1277 O O . GLU A 1 159 ? -18.807 4.608 -23.006 1.00 81.31 159 GLU A O 1
ATOM 1282 N N . ARG A 1 160 ? -18.735 5.165 -20.841 1.00 81.62 160 ARG A N 1
ATOM 1283 C CA . ARG A 1 160 ? -18.182 6.508 -21.072 1.00 81.62 160 ARG A CA 1
ATOM 1284 C C . ARG A 1 160 ? -16.840 6.476 -21.810 1.00 81.62 160 ARG A C 1
ATOM 1286 O O . ARG A 1 160 ? -16.542 7.397 -22.567 1.00 81.62 160 ARG A O 1
ATOM 1293 N N . LEU A 1 161 ? -15.997 5.472 -21.562 1.00 79.12 161 LEU A N 1
ATOM 1294 C CA . LEU A 1 161 ? -14.736 5.302 -22.283 1.00 79.12 161 LEU A CA 1
ATOM 1295 C C . LEU A 1 161 ? -14.989 4.851 -23.728 1.00 79.12 161 LEU A C 1
ATOM 1297 O O . LEU A 1 161 ? -14.379 5.407 -24.637 1.00 79.12 161 LEU A O 1
ATOM 1301 N N . ALA A 1 162 ? -15.904 3.907 -23.948 1.00 78.94 162 ALA A N 1
ATOM 1302 C CA . ALA A 1 162 ? -16.286 3.432 -25.275 1.00 78.94 162 ALA A CA 1
ATOM 1303 C C . ALA A 1 162 ? -16.882 4.559 -26.133 1.00 78.94 162 ALA A C 1
ATOM 1305 O O . ALA A 1 162 ? -16.465 4.735 -27.278 1.00 78.94 162 ALA A O 1
ATOM 1306 N N . ASP A 1 163 ? -17.759 5.386 -25.560 1.00 79.25 163 ASP A N 1
ATOM 1307 C CA . ASP A 1 163 ? -18.324 6.561 -26.231 1.00 79.25 163 ASP A CA 1
ATOM 1308 C C . ASP A 1 163 ? -17.236 7.558 -26.636 1.00 79.25 163 ASP A C 1
ATOM 1310 O O . ASP A 1 163 ? -17.250 8.089 -27.746 1.00 79.25 163 ASP A O 1
ATOM 1314 N N . LYS A 1 164 ? -16.241 7.779 -25.768 1.00 72.81 164 LYS A N 1
ATOM 1315 C CA . LYS A 1 164 ? -15.109 8.666 -26.071 1.00 72.81 164 LYS A CA 1
ATOM 1316 C C . LYS A 1 164 ? -14.164 8.096 -27.124 1.00 72.81 164 LYS A C 1
ATOM 1318 O O . LYS A 1 164 ? -13.641 8.861 -27.931 1.00 72.81 164 LYS A O 1
ATOM 1323 N N . ILE A 1 165 ? -13.952 6.779 -27.136 1.00 73.19 165 ILE A N 1
ATOM 1324 C CA . ILE A 1 165 ? -13.203 6.093 -28.200 1.00 73.19 165 ILE A CA 1
ATOM 1325 C C . ILE A 1 165 ? -13.943 6.253 -29.535 1.00 73.19 165 ILE A C 1
ATOM 1327 O O . ILE A 1 165 ? -13.315 6.541 -30.553 1.00 73.19 165 ILE A O 1
ATOM 1331 N N . ALA A 1 166 ? -15.273 6.125 -29.532 1.00 72.56 166 ALA A N 1
ATOM 1332 C CA . ALA A 1 166 ? -16.099 6.311 -30.722 1.00 72.56 166 ALA A CA 1
ATOM 1333 C C . ALA A 1 166 ? -16.130 7.775 -31.203 1.00 72.56 166 ALA A C 1
ATOM 1335 O O . ALA A 1 166 ? -16.164 8.024 -32.407 1.00 72.56 166 ALA A O 1
ATOM 1336 N N . SER A 1 167 ? -16.070 8.748 -30.291 1.00 70.62 167 SER A N 1
ATOM 1337 C CA . SER A 1 167 ? -16.092 10.183 -30.601 1.00 70.62 167 SER A CA 1
ATOM 1338 C C . SER A 1 167 ? -14.701 10.795 -30.833 1.00 70.62 167 SER A C 1
ATOM 1340 O O . SER A 1 167 ? -14.518 11.985 -30.572 1.00 70.62 167 SER A O 1
ATOM 1342 N N . CYS A 1 168 ? -13.704 10.008 -31.246 1.00 60.78 168 CYS A N 1
ATOM 1343 C CA . CYS A 1 168 ? -12.328 10.481 -31.404 1.00 60.78 168 CYS A CA 1
ATOM 1344 C C . CYS A 1 168 ? -12.236 11.639 -32.427 1.00 60.78 168 CYS A C 1
ATOM 1346 O O . CYS A 1 168 ? -12.526 11.428 -33.610 1.00 60.78 168 CYS A O 1
ATOM 1348 N N . PRO A 1 169 ? -11.813 12.852 -32.018 1.00 60.31 169 PRO A N 1
ATOM 1349 C CA . PRO A 1 169 ? -11.565 13.948 -32.945 1.00 60.31 169 PRO A CA 1
ATOM 1350 C C . PRO A 1 169 ? -10.285 13.700 -33.760 1.00 60.31 169 PRO A C 1
ATOM 1352 O O . PRO A 1 169 ? -9.409 12.934 -33.362 1.00 60.31 169 PRO A O 1
ATOM 1355 N N . LYS A 1 170 ? -10.188 14.350 -34.927 1.00 55.34 170 LYS A N 1
ATOM 1356 C CA . LYS A 1 170 ? -9.027 14.249 -35.832 1.00 55.34 170 LYS A CA 1
ATOM 1357 C C . LYS A 1 170 ? -7.821 15.081 -35.376 1.00 55.34 170 LYS A C 1
ATOM 1359 O O . LYS A 1 170 ? -6.710 14.784 -35.795 1.00 55.34 170 LYS A O 1
ATOM 1364 N N . GLU A 1 171 ? -8.033 16.076 -34.515 1.00 54.72 171 GLU A N 1
ATOM 1365 C CA . GLU A 1 171 ? -6.986 16.869 -33.863 1.00 54.72 171 GLU A CA 1
ATOM 1366 C C . GLU A 1 171 ? -7.209 16.827 -32.345 1.00 54.72 171 GLU A C 1
ATOM 1368 O O . GLU A 1 171 ? -8.338 16.964 -31.869 1.00 54.72 171 GLU A O 1
ATOM 1373 N N . ILE A 1 172 ? -6.144 16.568 -31.584 1.00 60.66 172 ILE A N 1
ATOM 1374 C CA . ILE A 1 172 ? -6.219 16.382 -30.132 1.00 60.66 172 ILE A CA 1
ATOM 1375 C C . ILE A 1 172 ? -6.176 17.750 -29.451 1.00 60.66 172 ILE A C 1
ATOM 1377 O O . ILE A 1 172 ? -5.137 18.406 -29.408 1.00 60.66 172 ILE A O 1
ATOM 1381 N N . GLU A 1 173 ? -7.300 18.166 -28.873 1.00 68.75 173 GLU A N 1
ATOM 1382 C CA . GLU A 1 173 ? -7.349 19.322 -27.977 1.00 68.75 173 GLU A CA 1
ATOM 1383 C C . GLU A 1 173 ? -6.974 18.921 -26.540 1.00 68.75 173 GLU A C 1
ATOM 1385 O O . GLU A 1 173 ? -7.388 17.870 -26.043 1.00 68.75 173 GLU A O 1
ATOM 1390 N N . GLN A 1 174 ? -6.257 19.795 -25.822 1.00 65.62 174 GLN A N 1
ATOM 1391 C CA . GLN A 1 174 ? -5.803 19.564 -24.438 1.00 65.62 174 GLN A CA 1
ATOM 1392 C C . GLN A 1 174 ? -6.951 19.205 -23.480 1.00 65.62 174 GLN A C 1
ATOM 1394 O O . GLN A 1 174 ? -6.812 18.337 -22.618 1.00 65.62 174 GLN A O 1
ATOM 1399 N N . PHE A 1 175 ? -8.107 19.854 -23.641 1.00 63.62 175 PHE A N 1
ATOM 1400 C CA . PHE A 1 175 ? -9.287 19.599 -22.817 1.00 63.62 175 PHE A CA 1
ATOM 1401 C C . PHE A 1 175 ? -9.907 18.227 -23.107 1.00 63.62 175 PHE A C 1
ATOM 1403 O O . PHE A 1 175 ? -10.378 17.547 -22.194 1.00 63.62 175 PHE A O 1
ATOM 1410 N N . TRP A 1 176 ? -9.888 17.788 -24.366 1.00 76.50 176 TRP A N 1
ATOM 1411 C CA . TRP A 1 176 ? -10.375 16.464 -24.738 1.00 76.50 176 TRP A CA 1
ATOM 1412 C C . TRP A 1 176 ? -9.444 15.368 -24.210 1.00 76.50 176 TRP A C 1
ATOM 1414 O O . TRP A 1 176 ? -9.923 14.405 -23.609 1.00 76.50 176 TRP A O 1
ATOM 1424 N N . LEU A 1 177 ? -8.126 15.558 -24.339 1.00 69.50 177 LEU A N 1
ATOM 1425 C CA . LEU A 1 177 ? -7.133 14.605 -23.848 1.00 69.50 177 LEU A CA 1
ATOM 1426 C C . LEU A 1 177 ? -7.184 14.456 -22.325 1.00 69.50 177 LEU A C 1
ATOM 1428 O O . LEU A 1 177 ? -7.224 13.330 -21.842 1.00 69.50 177 LEU A O 1
ATOM 1432 N N . GLN A 1 178 ? -7.290 15.548 -21.563 1.00 73.19 178 GLN A N 1
ATOM 1433 C CA . GLN A 1 178 ? -7.435 15.476 -20.103 1.00 73.19 178 GLN A CA 1
ATOM 1434 C C . GLN A 1 178 ? -8.697 14.698 -19.701 1.00 73.19 178 GLN A C 1
ATOM 1436 O O . GLN A 1 178 ? -8.652 13.792 -18.873 1.00 73.19 178 GLN A O 1
ATOM 1441 N N . ASN A 1 179 ? -9.819 14.985 -20.361 1.00 72.81 179 ASN A N 1
ATOM 1442 C CA . ASN A 1 179 ? -11.072 14.270 -20.144 1.00 72.81 179 ASN A CA 1
ATOM 1443 C C . ASN A 1 179 ? -10.977 12.781 -20.528 1.00 72.81 179 ASN A C 1
ATOM 1445 O O . ASN A 1 179 ? -11.707 11.950 -19.976 1.00 72.81 179 ASN A O 1
ATOM 1449 N N . PHE A 1 180 ? -10.145 12.434 -21.508 1.00 76.56 180 PHE A N 1
ATOM 1450 C CA . PHE A 1 180 ? -9.866 11.055 -21.897 1.00 76.56 180 PHE A CA 1
ATOM 1451 C C . PHE A 1 180 ? -8.962 10.353 -20.871 1.00 76.56 180 PHE A C 1
ATOM 1453 O O . PHE A 1 180 ? -9.295 9.249 -20.445 1.00 76.56 180 PHE A O 1
ATOM 1460 N N . VAL A 1 181 ? -7.902 11.015 -20.390 1.00 75.88 181 VAL A N 1
ATOM 1461 C CA . VAL A 1 181 ? -7.036 10.540 -19.293 1.00 75.88 181 VAL A CA 1
ATOM 1462 C C . VAL A 1 181 ? -7.869 10.233 -18.049 1.00 75.88 181 VAL A C 1
ATOM 1464 O O . VAL A 1 181 ? -7.742 9.149 -17.481 1.00 75.88 181 VAL A O 1
ATOM 1467 N N . ASP A 1 182 ? -8.768 11.137 -17.656 1.00 77.38 182 ASP A N 1
ATOM 1468 C CA . ASP A 1 182 ? -9.653 10.941 -16.504 1.00 77.38 182 ASP A CA 1
ATOM 1469 C C . ASP A 1 182 ? -10.601 9.749 -16.725 1.00 77.38 182 ASP A C 1
ATOM 1471 O O . ASP A 1 182 ? -10.835 8.951 -15.818 1.00 77.38 182 ASP A O 1
ATOM 1475 N N . ALA A 1 183 ? -11.102 9.566 -17.953 1.00 77.31 183 ALA A N 1
ATOM 1476 C CA . ALA A 1 183 ? -11.961 8.433 -18.288 1.00 77.31 183 ALA A CA 1
ATOM 1477 C C . ALA A 1 183 ? -11.227 7.088 -18.213 1.00 77.31 183 ALA A C 1
ATOM 1479 O O . ALA A 1 183 ? -11.774 6.138 -17.653 1.00 77.31 183 ALA A O 1
ATOM 1480 N N . VAL A 1 184 ? -9.997 7.019 -18.724 1.00 77.12 184 VAL A N 1
ATOM 1481 C CA . VAL A 1 184 ? -9.149 5.822 -18.634 1.00 77.12 184 VAL A CA 1
ATOM 1482 C C . VAL A 1 184 ? -8.755 5.548 -17.181 1.00 77.12 184 VAL A C 1
ATOM 1484 O O . VAL A 1 184 ? -8.847 4.409 -16.724 1.00 77.12 184 VAL A O 1
ATOM 1487 N N . THR A 1 185 ? -8.386 6.587 -16.432 1.00 77.81 185 THR A N 1
ATOM 1488 C CA . THR A 1 185 ? -8.016 6.477 -15.014 1.00 77.81 185 THR A CA 1
ATOM 1489 C C . THR A 1 185 ? -9.181 5.940 -14.189 1.00 77.81 185 THR A C 1
ATOM 1491 O O . THR A 1 185 ? -8.999 5.008 -13.409 1.00 77.81 185 THR A O 1
ATOM 1494 N N . ASP A 1 186 ? -10.393 6.452 -14.403 1.00 78.25 186 ASP A N 1
ATOM 1495 C CA . ASP A 1 186 ? -11.591 5.961 -13.723 1.00 78.25 186 ASP A CA 1
ATOM 1496 C C . ASP A 1 186 ? -11.850 4.478 -14.032 1.00 78.25 186 ASP A C 1
ATOM 1498 O O . ASP A 1 186 ? -12.117 3.699 -13.118 1.00 78.25 186 ASP A O 1
ATOM 1502 N N . VAL A 1 187 ? -11.737 4.056 -15.295 1.00 80.06 187 VAL A N 1
ATOM 1503 C CA . VAL A 1 187 ? -11.944 2.652 -15.696 1.00 80.06 187 VAL A CA 1
ATOM 1504 C C . VAL A 1 187 ? -10.932 1.718 -15.024 1.00 80.06 187 VAL A C 1
ATOM 1506 O O . VAL A 1 187 ? -11.329 0.712 -14.434 1.00 80.06 187 VAL A O 1
ATOM 1509 N N . VAL A 1 188 ? -9.646 2.081 -15.022 1.00 78.56 188 VAL A N 1
ATOM 1510 C CA . VAL A 1 188 ? -8.578 1.297 -14.374 1.00 78.56 188 VAL A CA 1
ATOM 1511 C C . VAL A 1 188 ? -8.759 1.248 -12.851 1.00 78.56 188 VAL A C 1
ATOM 1513 O O . VAL A 1 188 ? -8.603 0.190 -12.236 1.00 78.56 188 VAL A O 1
ATOM 1516 N N . LEU A 1 189 ? -9.143 2.364 -12.223 1.00 79.56 189 LEU A N 1
ATOM 1517 C CA . LEU A 1 189 ? -9.375 2.433 -10.776 1.00 79.56 189 LEU A CA 1
ATOM 1518 C C . LEU A 1 189 ? -10.580 1.600 -10.330 1.00 79.56 189 LEU A C 1
ATOM 1520 O O . LEU A 1 189 ? -10.515 0.942 -9.290 1.00 79.56 189 LEU A O 1
ATOM 1524 N N . TRP A 1 190 ? -11.686 1.640 -11.075 1.00 76.94 190 TRP A N 1
ATOM 1525 C CA . TRP A 1 190 ? -12.881 0.864 -10.737 1.00 76.94 190 TRP A CA 1
ATOM 1526 C C . TRP A 1 190 ? -12.682 -0.629 -10.990 1.00 76.94 190 TRP A C 1
ATOM 1528 O O . TRP A 1 190 ? -13.140 -1.431 -10.176 1.00 76.94 190 TRP A O 1
ATOM 1538 N N . PHE A 1 191 ? -11.938 -1.005 -12.034 1.00 74.31 191 PHE A N 1
ATOM 1539 C CA . PHE A 1 191 ? -11.579 -2.401 -12.282 1.00 74.31 191 PHE A CA 1
ATOM 1540 C C . PHE A 1 191 ? -10.688 -2.954 -11.161 1.00 74.31 191 PHE A C 1
ATOM 1542 O O . PHE A 1 191 ? -10.978 -4.010 -10.609 1.00 74.31 191 PHE A O 1
ATOM 1549 N N . GLY A 1 192 ? -9.677 -2.192 -10.723 1.00 69.06 192 GLY A N 1
ATOM 1550 C CA . GLY A 1 192 ? -8.797 -2.588 -9.615 1.00 69.06 192 GLY A CA 1
ATOM 1551 C C . GLY A 1 192 ? -9.481 -2.692 -8.244 1.00 69.06 192 GLY A C 1
ATOM 1552 O O . GLY A 1 192 ? -8.951 -3.340 -7.345 1.00 69.06 192 GLY A O 1
ATOM 1553 N N . LYS A 1 193 ? -10.656 -2.074 -8.064 1.00 69.75 193 LYS A N 1
ATOM 1554 C CA . LYS A 1 193 ? -11.468 -2.171 -6.835 1.00 69.75 193 LYS A CA 1
ATOM 1555 C C . LYS A 1 193 ? -12.483 -3.322 -6.858 1.00 69.75 193 LYS A C 1
ATOM 1557 O O . LYS A 1 193 ? -13.071 -3.620 -5.818 1.00 69.75 193 LYS A O 1
ATOM 1562 N N . GLY A 1 194 ? -12.732 -3.939 -8.013 1.00 66.06 194 GLY A N 1
ATOM 1563 C CA . GLY A 1 194 ? -13.715 -5.010 -8.160 1.00 66.06 194 GLY A CA 1
ATOM 1564 C C . GLY A 1 194 ? -13.154 -6.371 -7.745 1.00 66.06 194 GLY A C 1
ATOM 1565 O O . GLY A 1 194 ? -12.362 -6.949 -8.474 1.00 66.06 194 GLY A O 1
ATOM 1566 N N . ASN A 1 195 ? -13.600 -6.922 -6.610 1.00 56.62 195 ASN A N 1
ATOM 1567 C CA . ASN A 1 195 ? -13.220 -8.283 -6.187 1.00 56.62 195 ASN A CA 1
ATOM 1568 C C . ASN A 1 195 ? -13.925 -9.399 -6.989 1.00 56.62 195 ASN A C 1
ATOM 1570 O O . ASN A 1 195 ? -13.443 -10.527 -7.006 1.00 56.62 195 ASN A O 1
ATOM 1574 N N . VAL A 1 196 ? -15.068 -9.104 -7.621 1.00 60.47 196 VAL A N 1
ATOM 1575 C CA . VAL A 1 196 ? -15.828 -10.034 -8.474 1.00 60.47 196 VAL A CA 1
ATOM 1576 C C . VAL A 1 196 ? -16.314 -9.253 -9.692 1.00 60.47 196 VAL A C 1
ATOM 1578 O O . VAL A 1 196 ? -17.265 -8.469 -9.603 1.00 60.47 196 VAL A O 1
ATOM 1581 N N . VAL A 1 197 ? -15.623 -9.429 -10.814 1.00 64.44 197 VAL A N 1
ATOM 1582 C CA . VAL A 1 197 ? -15.982 -8.834 -12.105 1.00 64.44 197 VAL A CA 1
ATOM 1583 C C . VAL A 1 197 ? -16.556 -9.947 -12.977 1.00 64.44 197 VAL A C 1
ATOM 1585 O O . VAL A 1 197 ? -15.973 -11.021 -13.057 1.00 64.44 197 VAL A O 1
ATOM 1588 N N . ASP A 1 198 ? -17.718 -9.706 -13.583 1.00 72.25 198 ASP A N 1
ATOM 1589 C CA . ASP A 1 198 ? -18.321 -10.614 -14.567 1.00 72.25 198 ASP A CA 1
ATOM 1590 C C . ASP A 1 198 ? -17.369 -10.776 -15.765 1.00 72.25 198 ASP A C 1
ATOM 1592 O O . ASP A 1 198 ? -16.841 -9.778 -16.268 1.00 72.25 198 ASP A O 1
ATOM 1596 N N . ASP A 1 199 ? -17.177 -12.007 -16.244 1.00 71.81 199 ASP A N 1
ATOM 1597 C CA . ASP A 1 199 ? -16.317 -12.343 -17.387 1.00 71.81 199 ASP A CA 1
ATOM 1598 C C . ASP A 1 199 ? -16.624 -11.477 -18.620 1.00 71.81 199 ASP A C 1
ATOM 1600 O O . ASP A 1 199 ? -15.722 -11.101 -19.371 1.00 71.81 199 ASP A O 1
ATOM 1604 N N . LYS A 1 200 ? -17.891 -11.083 -18.815 1.00 74.88 200 LYS A N 1
ATOM 1605 C CA . LYS A 1 200 ? -18.290 -10.190 -19.917 1.00 74.88 200 LYS A CA 1
ATOM 1606 C C . LYS A 1 200 ? -17.798 -8.756 -19.732 1.00 74.88 200 LYS A C 1
ATOM 1608 O O . LYS A 1 200 ? -17.427 -8.108 -20.708 1.00 74.88 200 LYS A O 1
ATOM 1613 N N . VAL A 1 201 ? -17.801 -8.253 -18.499 1.00 74.19 201 VAL A N 1
ATOM 1614 C CA . VAL A 1 201 ? -17.316 -6.902 -18.169 1.00 74.19 201 VAL A CA 1
ATOM 1615 C C . VAL A 1 201 ? -15.790 -6.866 -18.223 1.00 74.19 201 VAL A C 1
ATOM 1617 O O . VAL A 1 201 ? -15.228 -5.887 -18.708 1.00 74.19 201 VAL A O 1
ATOM 1620 N N . ALA A 1 202 ? -15.127 -7.949 -17.811 1.00 74.31 202 ALA A N 1
ATOM 1621 C CA . ALA A 1 202 ? -13.686 -8.118 -17.976 1.00 74.31 202 ALA A CA 1
ATOM 1622 C C . ALA A 1 202 ? -13.283 -8.153 -19.461 1.00 74.31 202 ALA A C 1
ATOM 1624 O O . ALA A 1 202 ? -12.399 -7.407 -19.871 1.00 74.31 202 ALA A O 1
ATOM 1625 N N . ALA A 1 203 ? -14.003 -8.909 -20.295 1.00 78.50 203 ALA A N 1
ATOM 1626 C CA . ALA A 1 203 ? -13.761 -8.926 -21.738 1.00 78.50 203 ALA A CA 1
ATOM 1627 C C . ALA A 1 203 ? -13.987 -7.547 -22.390 1.00 78.50 203 ALA A C 1
ATOM 1629 O O . ALA A 1 203 ? -13.189 -7.116 -23.222 1.00 78.50 203 ALA A O 1
ATOM 1630 N N . ALA A 1 204 ? -15.045 -6.824 -22.003 1.00 74.50 204 ALA A N 1
ATOM 1631 C CA . ALA A 1 204 ? -15.300 -5.468 -22.499 1.00 74.50 204 ALA A CA 1
ATOM 1632 C C . ALA A 1 204 ? -14.201 -4.478 -22.072 1.00 74.50 204 ALA A C 1
ATOM 1634 O O . ALA A 1 204 ? -13.774 -3.644 -22.871 1.00 74.50 204 ALA A O 1
ATOM 1635 N N . TYR A 1 205 ? -13.713 -4.596 -20.837 1.00 79.75 205 TYR A N 1
ATOM 1636 C CA . TYR A 1 205 ? -12.582 -3.824 -20.330 1.00 79.75 205 TYR A CA 1
ATOM 1637 C C . TYR A 1 205 ? -11.305 -4.085 -21.140 1.00 79.75 205 TYR A C 1
ATOM 163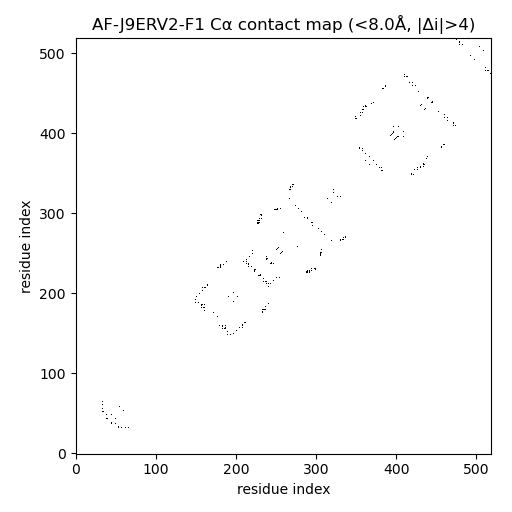9 O O . TYR A 1 205 ? -10.673 -3.130 -21.596 1.00 79.75 205 TYR A O 1
ATOM 1647 N N . ASP A 1 206 ? -10.967 -5.350 -21.399 1.00 77.44 206 ASP A N 1
ATOM 1648 C CA . ASP A 1 206 ? -9.776 -5.726 -22.169 1.00 77.44 206 ASP A CA 1
ATOM 1649 C C . ASP A 1 206 ? -9.844 -5.234 -23.622 1.00 77.44 206 ASP A C 1
ATOM 1651 O O . ASP A 1 206 ? -8.851 -4.739 -24.170 1.00 77.44 206 ASP A O 1
ATOM 1655 N N . ILE A 1 207 ? -11.024 -5.300 -24.247 1.00 78.94 207 ILE A N 1
ATOM 1656 C CA . ILE A 1 207 ? -11.253 -4.758 -25.593 1.00 78.94 207 ILE A CA 1
ATOM 1657 C C . ILE A 1 207 ? -11.046 -3.239 -25.589 1.00 78.94 207 ILE A C 1
ATOM 1659 O O . ILE A 1 207 ? -10.267 -2.724 -26.398 1.00 78.94 207 ILE A O 1
ATOM 1663 N N . CYS A 1 208 ? -11.674 -2.517 -24.657 1.00 76.12 208 CYS A N 1
ATOM 1664 C CA . CYS A 1 208 ? -11.508 -1.069 -24.531 1.00 76.12 208 CYS A CA 1
ATOM 1665 C C . CYS A 1 208 ? -10.044 -0.685 -24.295 1.00 76.12 208 CYS A C 1
ATOM 1667 O O . CYS A 1 208 ? -9.534 0.196 -24.982 1.00 76.12 208 CYS A O 1
ATOM 1669 N N . LEU A 1 209 ? -9.328 -1.368 -23.399 1.00 75.62 209 LEU A N 1
ATOM 1670 C CA . LEU A 1 209 ? -7.910 -1.098 -23.151 1.00 75.62 209 LEU A CA 1
ATOM 1671 C C . LEU A 1 209 ? -7.008 -1.414 -24.343 1.00 75.62 209 LEU A C 1
ATOM 1673 O O . LEU A 1 209 ? -6.012 -0.718 -24.545 1.00 75.62 209 LEU A O 1
ATOM 1677 N N . THR A 1 210 ? -7.352 -2.417 -25.148 1.00 77.75 210 THR A N 1
ATOM 1678 C CA . THR A 1 210 ? -6.633 -2.718 -26.393 1.00 77.75 210 THR A CA 1
ATOM 1679 C C . THR A 1 210 ? -6.821 -1.596 -27.416 1.00 77.75 210 THR A C 1
ATOM 1681 O O . THR A 1 210 ? -5.865 -1.197 -28.082 1.00 77.75 210 THR A O 1
ATOM 1684 N N . HIS A 1 211 ? -8.028 -1.033 -27.513 1.00 75.50 211 HIS A N 1
ATOM 1685 C CA . HIS A 1 211 ? -8.289 0.138 -28.353 1.00 75.50 211 HIS A CA 1
ATOM 1686 C C . HIS A 1 211 ? -7.591 1.398 -27.831 1.00 75.50 211 HIS A C 1
ATOM 1688 O O . HIS A 1 211 ? -6.968 2.107 -28.620 1.00 75.50 211 HIS A O 1
ATOM 1694 N N . VAL A 1 212 ? -7.622 1.642 -26.517 1.00 76.56 212 VAL A N 1
ATOM 1695 C CA . VAL A 1 212 ? -6.879 2.743 -25.880 1.00 76.56 212 VAL A CA 1
ATOM 1696 C C . VAL A 1 212 ? -5.386 2.601 -26.157 1.00 76.56 212 VAL A C 1
ATOM 1698 O O . VAL A 1 212 ? -4.772 3.581 -26.555 1.00 76.56 212 VAL A O 1
ATOM 1701 N N . ARG A 1 213 ? -4.815 1.394 -26.028 1.00 71.50 213 ARG A N 1
ATOM 1702 C CA . ARG A 1 213 ? -3.399 1.120 -26.326 1.00 71.50 213 ARG A CA 1
ATOM 1703 C C . ARG A 1 213 ? -3.031 1.562 -27.743 1.00 71.50 213 ARG A C 1
ATOM 1705 O O . ARG A 1 213 ? -2.142 2.394 -27.895 1.00 71.50 213 ARG A O 1
ATOM 1712 N N . ARG A 1 214 ? -3.774 1.096 -28.752 1.00 72.75 214 ARG A N 1
ATOM 1713 C CA . ARG A 1 214 ? -3.531 1.443 -30.166 1.00 72.75 214 ARG A CA 1
ATOM 1714 C C . ARG A 1 214 ? -3.639 2.945 -30.432 1.00 72.75 214 ARG A C 1
ATOM 1716 O O . ARG A 1 214 ? -2.821 3.501 -31.157 1.00 72.75 214 ARG A O 1
ATOM 1723 N N . LEU A 1 215 ? -4.635 3.607 -29.839 1.00 69.62 215 LEU A N 1
ATOM 1724 C CA . LEU A 1 215 ? -4.809 5.055 -29.974 1.00 69.62 215 LEU A CA 1
ATOM 1725 C C . LEU A 1 215 ? -3.667 5.823 -29.303 1.00 69.62 215 LEU A C 1
ATOM 1727 O O . LEU A 1 215 ? -3.135 6.757 -29.891 1.00 69.62 215 LEU A O 1
ATOM 1731 N N . THR A 1 216 ? -3.245 5.404 -28.109 1.00 68.19 216 THR A N 1
ATOM 1732 C CA . THR A 1 216 ? -2.135 6.044 -27.393 1.00 68.19 216 THR A CA 1
ATOM 1733 C C . THR A 1 216 ? -0.796 5.841 -28.084 1.00 68.19 216 THR A C 1
ATOM 1735 O O . THR A 1 216 ? 0.003 6.767 -28.086 1.00 68.19 216 THR A O 1
ATOM 1738 N N . GLU A 1 217 ? -0.558 4.683 -28.704 1.00 69.56 21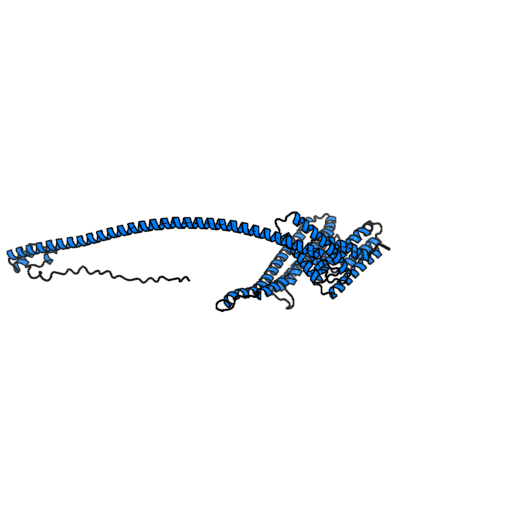7 GLU A N 1
ATOM 1739 C CA . GLU A 1 217 ? 0.639 4.425 -29.515 1.00 69.56 217 GLU A CA 1
ATOM 1740 C C . GLU A 1 217 ? 0.659 5.344 -30.744 1.00 69.56 217 GLU A C 1
ATOM 1742 O O . GLU A 1 217 ? 1.643 6.046 -30.971 1.00 69.56 217 GLU A O 1
ATOM 1747 N N . TYR A 1 218 ? -0.460 5.444 -31.467 1.00 70.50 218 TYR A N 1
ATOM 1748 C CA . TYR A 1 218 ? -0.596 6.349 -32.609 1.00 70.50 218 TYR A CA 1
ATOM 1749 C C . TYR A 1 218 ? -0.407 7.827 -32.223 1.00 70.50 218 TYR A C 1
ATOM 1751 O O . TYR A 1 218 ? 0.342 8.552 -32.877 1.00 70.50 218 TYR A O 1
ATOM 1759 N N . TRP A 1 219 ? -1.038 8.286 -31.137 1.00 67.44 219 TRP A N 1
ATOM 1760 C CA . TRP A 1 219 ? -0.893 9.667 -30.664 1.00 67.44 219 TRP A CA 1
ATOM 1761 C C . TRP A 1 219 ? 0.504 9.963 -30.127 1.00 67.44 219 TRP A C 1
ATOM 1763 O O . TRP A 1 219 ? 1.006 11.062 -30.343 1.00 67.44 219 TRP A O 1
ATOM 1773 N N . LEU A 1 220 ? 1.155 8.992 -29.478 1.00 67.31 220 LEU A N 1
ATOM 1774 C CA . LEU A 1 220 ? 2.547 9.116 -29.053 1.00 67.31 220 LEU A CA 1
ATOM 1775 C C . LEU A 1 220 ? 3.458 9.322 -30.267 1.00 67.31 220 LEU A C 1
ATOM 1777 O O . LEU A 1 220 ? 4.319 10.195 -30.242 1.00 67.31 220 LEU A O 1
ATOM 1781 N N . ILE A 1 221 ? 3.234 8.580 -31.353 1.00 66.69 221 ILE A N 1
ATOM 1782 C CA . ILE A 1 221 ? 4.024 8.706 -32.582 1.00 66.69 221 ILE A CA 1
ATOM 1783 C C . ILE A 1 221 ? 3.793 10.065 -33.253 1.00 66.69 221 ILE A C 1
ATOM 1785 O O . ILE A 1 221 ? 4.753 10.727 -33.655 1.00 66.69 221 ILE A O 1
ATOM 1789 N N . GLN A 1 222 ? 2.541 10.522 -33.338 1.00 66.19 222 GLN A N 1
ATOM 1790 C CA . GLN A 1 222 ? 2.221 11.828 -33.919 1.00 66.19 222 GLN A CA 1
ATOM 1791 C C . GLN A 1 222 ? 2.752 13.005 -33.089 1.00 66.19 222 GLN A C 1
ATOM 1793 O O . GLN A 1 222 ? 3.285 13.955 -33.662 1.00 66.19 222 GLN A O 1
ATOM 1798 N N . ASP A 1 223 ? 2.664 12.942 -31.759 1.00 65.75 223 ASP A N 1
ATOM 1799 C CA . ASP A 1 223 ? 3.145 14.011 -30.873 1.00 65.75 223 ASP A CA 1
ATOM 1800 C C . ASP A 1 223 ? 4.684 14.058 -30.815 1.00 65.75 223 ASP A C 1
ATOM 1802 O O . ASP A 1 223 ? 5.26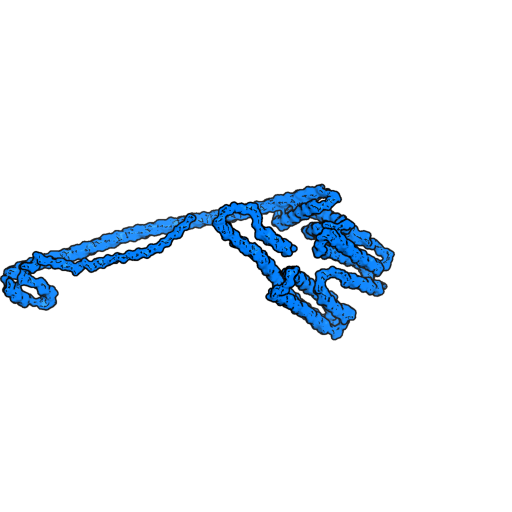6 15.144 -30.799 1.00 65.75 223 ASP A O 1
ATOM 1806 N N . LEU A 1 224 ? 5.360 12.901 -30.886 1.00 62.91 224 LEU A N 1
ATOM 1807 C CA . LEU A 1 224 ? 6.826 12.820 -30.972 1.00 62.91 224 LEU A CA 1
ATOM 1808 C C . LEU A 1 224 ? 7.379 13.269 -32.336 1.00 62.91 224 LEU A C 1
ATOM 1810 O O . LEU A 1 224 ? 8.481 13.824 -32.390 1.00 62.91 224 LEU A O 1
ATOM 1814 N N . LYS A 1 225 ? 6.637 13.060 -33.436 1.00 63.12 225 LYS A N 1
ATOM 1815 C CA . LYS A 1 225 ? 6.970 13.629 -34.760 1.00 63.12 225 LYS A CA 1
ATOM 1816 C C . LYS A 1 225 ? 6.660 15.139 -34.822 1.00 63.12 225 LYS A C 1
ATOM 1818 O O . LYS A 1 225 ? 7.356 15.872 -35.526 1.00 63.12 225 LYS A O 1
ATOM 1823 N N . GLY A 1 226 ? 5.665 15.603 -34.064 1.00 64.12 226 GLY A N 1
ATOM 1824 C CA . GLY A 1 226 ? 5.223 16.998 -33.977 1.00 64.12 226 GLY A CA 1
ATOM 1825 C C . GLY A 1 226 ? 5.930 17.838 -32.902 1.00 64.12 226 GLY A C 1
ATOM 1826 O O . GLY A 1 226 ? 7.163 17.904 -32.851 1.00 64.12 226 GLY A O 1
ATOM 1827 N N . ASP A 1 227 ? 5.129 18.522 -32.077 1.00 57.28 227 ASP A N 1
ATOM 1828 C CA . ASP A 1 227 ? 5.559 19.550 -31.113 1.00 57.28 227 ASP A CA 1
ATOM 1829 C C . ASP A 1 227 ? 5.733 19.035 -29.665 1.00 57.28 227 ASP A C 1
ATOM 1831 O O . ASP A 1 227 ? 6.072 19.828 -28.789 1.00 57.28 227 ASP A O 1
ATOM 1835 N N . CYS A 1 228 ? 5.533 17.737 -29.391 1.00 58.44 228 CYS A N 1
ATOM 1836 C CA . CYS A 1 228 ? 5.703 17.118 -28.062 1.00 58.44 228 CYS A CA 1
ATOM 1837 C C . CYS A 1 228 ? 4.905 17.811 -26.936 1.00 58.44 228 CYS A C 1
ATOM 1839 O O . CYS A 1 228 ? 5.420 18.024 -25.834 1.00 58.44 228 CYS A O 1
ATOM 1841 N N . ARG A 1 229 ? 3.649 18.191 -27.200 1.00 59.75 229 ARG A N 1
ATOM 1842 C CA . ARG A 1 229 ? 2.835 18.987 -26.257 1.00 59.75 229 ARG A CA 1
ATOM 1843 C C . ARG A 1 229 ? 2.065 18.134 -25.255 1.00 59.75 229 ARG A C 1
ATOM 1845 O O . ARG A 1 229 ? 1.685 18.625 -24.195 1.00 59.75 229 ARG A O 1
ATOM 1852 N N . PHE A 1 230 ? 1.825 16.866 -25.576 1.00 59.34 230 PHE A N 1
ATOM 1853 C CA . PHE A 1 230 ? 0.932 15.980 -24.824 1.00 59.34 230 PHE A CA 1
ATOM 1854 C C . PHE A 1 230 ? 1.622 14.715 -24.307 1.00 59.34 230 PHE A C 1
ATOM 1856 O O . PHE A 1 230 ? 0.986 13.863 -23.681 1.00 59.34 230 PHE A O 1
ATOM 1863 N N . THR A 1 231 ? 2.933 14.604 -24.520 1.00 62.19 231 THR A N 1
ATOM 1864 C CA . THR A 1 231 ? 3.724 13.405 -24.239 1.00 62.19 231 THR A CA 1
ATOM 1865 C C . THR A 1 231 ? 3.637 12.967 -22.771 1.00 62.19 231 THR A C 1
ATOM 1867 O O . THR A 1 231 ? 3.555 11.773 -22.510 1.00 62.19 231 THR A O 1
ATOM 1870 N N . GLU A 1 232 ? 3.559 13.891 -21.805 1.00 62.44 232 GLU A N 1
ATOM 1871 C CA . GLU A 1 232 ? 3.409 13.552 -20.375 1.00 62.44 232 GLU A CA 1
ATOM 1872 C C . GLU A 1 232 ? 2.062 12.876 -20.072 1.00 62.44 232 GLU A C 1
ATOM 1874 O O . GLU A 1 232 ? 1.998 11.873 -19.362 1.00 62.44 232 GLU A O 1
ATOM 1879 N N . GLN A 1 233 ? 0.978 13.395 -20.651 1.00 64.00 233 GLN A N 1
ATOM 1880 C CA . GLN A 1 233 ? -0.377 12.880 -20.446 1.00 64.00 233 GLN A CA 1
ATOM 1881 C C . GLN A 1 233 ? -0.569 11.532 -21.148 1.00 64.00 233 GLN A C 1
ATOM 1883 O O . GLN A 1 233 ? -1.155 10.608 -20.580 1.00 64.00 233 GLN A O 1
ATOM 1888 N N . ILE A 1 234 ? -0.014 11.392 -22.355 1.00 67.75 234 ILE A N 1
ATOM 1889 C CA . ILE A 1 234 ? -0.019 10.138 -23.114 1.00 67.75 234 ILE A CA 1
ATOM 1890 C C . ILE A 1 234 ? 0.828 9.082 -22.393 1.00 67.75 234 ILE A C 1
ATOM 1892 O O . ILE A 1 234 ? 0.370 7.954 -22.211 1.00 67.75 234 ILE A O 1
ATOM 1896 N N . LEU A 1 235 ? 2.014 9.443 -21.894 1.00 66.19 235 LEU A N 1
ATOM 1897 C CA . LEU A 1 235 ? 2.870 8.538 -21.125 1.00 66.19 235 LEU A CA 1
ATOM 1898 C C . LEU A 1 235 ? 2.225 8.129 -19.791 1.00 66.19 235 LEU A C 1
ATOM 1900 O O . LEU A 1 235 ? 2.353 6.975 -19.371 1.00 66.19 235 LEU A O 1
ATOM 1904 N N . GLY A 1 236 ? 1.466 9.031 -19.163 1.00 64.12 236 GLY A N 1
ATOM 1905 C CA . GLY A 1 236 ? 0.617 8.725 -18.012 1.00 64.12 236 GLY A CA 1
ATOM 1906 C C . GLY A 1 236 ? -0.402 7.625 -18.323 1.00 64.12 236 GLY A C 1
ATOM 1907 O O . GLY A 1 236 ? -0.502 6.653 -17.574 1.00 64.12 236 GLY A O 1
ATOM 1908 N N . ILE A 1 237 ? -1.090 7.704 -19.467 1.00 67.12 237 ILE A N 1
ATOM 1909 C CA . ILE A 1 237 ? -2.022 6.655 -19.914 1.00 67.12 237 ILE A CA 1
ATOM 1910 C C . ILE A 1 237 ? -1.286 5.344 -20.233 1.00 67.12 237 ILE A C 1
ATOM 1912 O O . ILE A 1 237 ? -1.738 4.270 -19.831 1.00 67.12 237 ILE A O 1
ATOM 1916 N N . VAL A 1 238 ? -0.140 5.406 -20.915 1.00 67.19 238 VAL A N 1
ATOM 1917 C CA . VAL A 1 238 ? 0.677 4.223 -21.255 1.00 67.19 238 VAL A CA 1
ATOM 1918 C C . VAL A 1 238 ? 1.159 3.498 -19.994 1.00 67.19 238 VAL A C 1
ATOM 1920 O O . VAL A 1 238 ? 1.142 2.263 -19.939 1.00 67.19 238 VAL A O 1
ATOM 1923 N N . THR A 1 239 ? 1.524 4.256 -18.959 1.00 67.31 239 THR A N 1
ATOM 1924 C CA . THR A 1 239 ? 1.915 3.722 -17.648 1.00 67.31 239 THR A CA 1
ATOM 1925 C C . THR A 1 239 ? 0.722 3.084 -16.936 1.00 67.31 239 THR A C 1
ATOM 1927 O O . THR A 1 239 ? 0.834 1.962 -16.438 1.00 67.31 239 THR A O 1
ATOM 1930 N N . LEU A 1 240 ? -0.445 3.738 -16.948 1.00 65.50 240 LEU A N 1
ATOM 1931 C CA . LEU A 1 240 ? -1.685 3.193 -16.376 1.00 65.50 240 LEU A CA 1
ATOM 1932 C C . LEU A 1 240 ? -2.132 1.893 -17.064 1.00 65.50 240 LEU A C 1
ATOM 1934 O O . LEU A 1 240 ? -2.630 0.988 -16.398 1.00 65.50 240 LEU A O 1
ATOM 1938 N N . ASN A 1 241 ? -1.899 1.763 -18.372 1.00 63.81 241 ASN A N 1
ATOM 1939 C CA . ASN A 1 241 ? -2.225 0.570 -19.160 1.00 63.81 241 ASN A CA 1
ATOM 1940 C C . ASN A 1 241 ? -1.106 -0.499 -19.143 1.00 63.81 241 ASN A C 1
ATOM 1942 O O . ASN A 1 241 ? -1.149 -1.451 -19.925 1.00 63.81 241 ASN A O 1
ATOM 1946 N N . LYS A 1 242 ? -0.058 -0.337 -18.316 1.00 64.31 242 LYS A N 1
ATOM 1947 C CA . LYS A 1 242 ? 1.119 -1.236 -18.239 1.00 64.31 242 LYS A CA 1
ATOM 1948 C C . LYS A 1 242 ? 1.722 -1.590 -19.611 1.00 64.31 242 LYS A C 1
ATOM 1950 O O . LYS A 1 242 ? 2.227 -2.690 -19.810 1.00 64.31 242 LYS A O 1
ATOM 1955 N N . SER A 1 243 ? 1.633 -0.682 -20.581 1.00 60.59 243 SER A N 1
ATOM 1956 C CA . SER A 1 243 ? 1.975 -0.943 -21.990 1.00 60.59 243 SER A CA 1
ATOM 1957 C C . SER A 1 243 ? 3.279 -0.258 -22.401 1.00 60.59 243 SER A C 1
ATOM 1959 O O . SER A 1 243 ? 3.488 0.042 -23.573 1.00 60.59 243 SER A O 1
ATOM 1961 N N . THR A 1 244 ? 4.164 0.000 -21.435 1.00 59.34 244 THR A N 1
ATOM 1962 C CA . THR A 1 244 ? 5.414 0.738 -21.649 1.00 59.34 244 THR A CA 1
ATOM 1963 C C . THR A 1 244 ? 6.316 0.058 -22.667 1.00 59.34 244 THR A C 1
ATOM 1965 O O . THR A 1 244 ? 6.901 0.746 -23.488 1.00 59.34 244 THR A O 1
ATOM 1968 N N . ASP A 1 245 ? 6.400 -1.274 -22.666 1.00 64.00 245 ASP A N 1
ATOM 1969 C CA . ASP A 1 245 ? 7.302 -1.996 -23.572 1.00 64.00 245 ASP A CA 1
ATOM 1970 C C . ASP A 1 245 ? 6.750 -2.072 -25.012 1.00 64.00 245 ASP A C 1
ATOM 1972 O O . ASP A 1 245 ? 7.519 -2.020 -25.968 1.00 64.00 245 ASP A O 1
ATOM 1976 N N . SER A 1 246 ? 5.418 -2.088 -25.174 1.00 64.94 246 SER A N 1
ATOM 1977 C CA . SER A 1 246 ? 4.743 -1.969 -26.481 1.00 64.94 246 SER A CA 1
ATOM 1978 C C . SER A 1 246 ? 4.963 -0.579 -27.081 1.00 64.94 246 SER A C 1
ATOM 1980 O O . SER A 1 246 ? 5.431 -0.452 -28.208 1.00 64.94 246 SER A O 1
ATOM 1982 N N . ALA A 1 247 ? 4.753 0.470 -26.278 1.00 61.28 247 ALA A N 1
ATOM 1983 C CA . ALA A 1 247 ? 5.000 1.850 -26.690 1.00 61.28 247 ALA A CA 1
ATOM 1984 C C . ALA A 1 247 ? 6.480 2.099 -27.038 1.00 61.28 247 ALA A C 1
ATOM 1986 O O . ALA A 1 247 ? 6.776 2.764 -28.027 1.00 61.28 247 ALA A O 1
ATOM 1987 N N . VAL A 1 248 ? 7.407 1.518 -26.267 1.00 63.59 248 VAL A N 1
ATOM 1988 C CA . VAL A 1 248 ? 8.853 1.532 -26.548 1.00 63.59 248 VAL A CA 1
ATOM 1989 C C . VAL A 1 248 ? 9.148 0.877 -27.907 1.00 63.59 248 VAL A C 1
ATOM 1991 O O . VAL A 1 248 ? 9.869 1.458 -28.714 1.00 63.59 248 VAL A O 1
ATOM 1994 N N . SER A 1 249 ? 8.552 -0.282 -28.206 1.00 65.25 249 SER A N 1
ATOM 1995 C CA . SER A 1 249 ? 8.730 -0.987 -29.486 1.00 65.25 249 SER A CA 1
ATOM 1996 C C . SER A 1 249 ? 8.139 -0.229 -30.687 1.00 65.25 249 SER A C 1
ATOM 1998 O O . SER A 1 249 ? 8.782 -0.150 -31.737 1.00 65.25 249 SER A O 1
ATOM 2000 N N . CYS A 1 250 ? 6.968 0.397 -30.537 1.00 61.50 250 CYS A N 1
ATOM 2001 C CA . CYS A 1 250 ? 6.362 1.239 -31.577 1.00 61.50 250 CYS A CA 1
ATOM 2002 C C . CYS A 1 250 ? 7.218 2.477 -31.883 1.00 61.50 250 CYS A C 1
ATOM 2004 O O . CYS A 1 250 ? 7.473 2.787 -33.043 1.00 61.50 250 CYS A O 1
ATOM 2006 N N . VAL A 1 251 ? 7.737 3.158 -30.857 1.00 63.34 251 VAL A N 1
ATOM 2007 C CA . VAL A 1 251 ? 8.616 4.328 -31.045 1.00 63.34 251 VAL A CA 1
ATOM 2008 C C . VAL A 1 251 ? 9.944 3.927 -31.702 1.00 63.34 251 VAL A C 1
ATOM 2010 O O . VAL A 1 251 ? 10.455 4.653 -32.559 1.00 63.34 251 VAL A O 1
ATOM 2013 N N . MET A 1 252 ? 10.489 2.752 -31.370 1.00 59.12 252 MET A N 1
ATOM 2014 C CA . MET A 1 252 ? 11.674 2.212 -32.048 1.00 59.12 252 MET A CA 1
ATOM 2015 C C . MET A 1 252 ? 11.451 1.966 -33.530 1.00 59.12 252 MET A C 1
ATOM 2017 O O . MET A 1 252 ? 12.295 2.337 -34.338 1.00 59.12 252 MET A O 1
ATOM 2021 N N . THR A 1 253 ? 10.338 1.330 -33.880 1.00 62.41 253 THR A N 1
ATOM 2022 C CA . THR A 1 253 ? 10.067 0.875 -35.247 1.00 62.41 253 THR A CA 1
ATOM 2023 C C . THR A 1 253 ? 9.561 1.994 -36.155 1.00 62.41 253 THR A C 1
ATOM 2025 O O . THR A 1 253 ? 9.959 2.047 -37.314 1.00 62.41 253 THR A O 1
ATOM 2028 N N . GLU A 1 254 ? 8.751 2.925 -35.646 1.00 60.19 254 GLU A N 1
ATOM 2029 C CA . GLU A 1 254 ? 8.102 3.959 -36.469 1.00 60.19 254 GLU A CA 1
ATOM 2030 C C . GLU A 1 254 ? 8.782 5.336 -36.448 1.00 60.19 254 GLU A C 1
ATOM 2032 O O . GLU A 1 254 ? 8.444 6.197 -37.262 1.00 60.19 254 GLU A O 1
ATOM 2037 N N . ILE A 1 255 ? 9.708 5.588 -35.515 1.00 60.47 255 ILE A N 1
ATOM 2038 C CA . ILE A 1 255 ? 10.429 6.871 -35.432 1.00 60.47 255 ILE A CA 1
ATOM 2039 C C . ILE A 1 255 ? 11.935 6.659 -35.535 1.00 60.47 255 ILE A C 1
ATOM 2041 O O . ILE A 1 255 ? 12.592 7.301 -36.351 1.00 60.47 255 ILE A O 1
ATOM 2045 N N . ILE A 1 256 ? 12.500 5.775 -34.712 1.00 59.78 256 ILE A N 1
ATOM 2046 C CA . ILE A 1 256 ? 13.960 5.648 -34.618 1.00 59.78 256 ILE A CA 1
ATOM 2047 C C . ILE A 1 256 ? 14.522 4.847 -35.807 1.00 59.78 256 ILE A C 1
ATOM 2049 O O . ILE A 1 256 ? 15.497 5.276 -36.421 1.00 59.78 256 ILE A O 1
ATOM 2053 N N . ALA A 1 257 ? 13.874 3.746 -36.202 1.00 59.88 257 ALA A N 1
ATOM 2054 C CA . ALA A 1 257 ? 14.283 2.937 -37.352 1.00 59.88 257 ALA A CA 1
ATOM 2055 C C . ALA A 1 257 ? 14.092 3.666 -38.697 1.00 59.88 257 ALA A C 1
ATOM 2057 O O . ALA A 1 257 ? 14.937 3.545 -39.583 1.00 59.88 257 ALA A O 1
ATOM 2058 N N . GLU A 1 258 ? 13.033 4.477 -38.832 1.00 61.34 258 GLU A N 1
ATOM 2059 C CA . GLU A 1 258 ? 12.782 5.301 -40.029 1.00 61.34 258 GLU A CA 1
ATOM 2060 C C . GLU A 1 258 ? 13.872 6.378 -40.218 1.00 61.34 258 GLU A C 1
ATOM 2062 O O . GLU A 1 258 ? 14.240 6.704 -41.345 1.00 61.34 258 GLU A O 1
ATOM 2067 N N . CYS A 1 259 ? 14.449 6.878 -39.119 1.00 54.78 259 CYS A N 1
ATOM 2068 C CA . CYS A 1 259 ? 15.534 7.861 -39.135 1.00 54.78 259 CYS A CA 1
ATOM 2069 C C . CYS A 1 259 ? 16.929 7.274 -39.417 1.00 54.78 259 CYS A C 1
ATOM 2071 O O . CYS A 1 259 ? 17.819 8.035 -39.795 1.00 54.78 259 CYS A O 1
ATOM 2073 N N . ILE A 1 260 ? 17.146 5.971 -39.204 1.00 56.72 260 ILE A N 1
ATOM 2074 C CA . ILE A 1 260 ? 18.487 5.351 -39.234 1.00 56.72 260 ILE A CA 1
ATOM 2075 C C . ILE A 1 260 ? 18.727 4.507 -40.498 1.00 56.72 260 ILE A C 1
ATOM 2077 O O . ILE A 1 260 ? 19.867 4.407 -40.944 1.00 56.72 260 ILE A O 1
ATOM 2081 N N . GLY A 1 261 ? 17.678 3.992 -41.151 1.00 57.41 261 GLY A N 1
ATOM 2082 C CA . GLY A 1 261 ? 17.801 3.267 -42.426 1.00 57.41 261 GLY A CA 1
ATOM 2083 C C . GLY A 1 261 ? 18.687 2.004 -42.374 1.00 57.41 261 GLY A C 1
ATOM 2084 O O . GLY A 1 261 ? 19.160 1.588 -41.320 1.00 57.41 261 GLY A O 1
ATOM 2085 N N . GLU A 1 262 ? 18.891 1.354 -43.528 1.00 53.56 262 GLU A N 1
ATOM 2086 C CA . GLU A 1 262 ? 19.785 0.187 -43.666 1.00 53.56 262 GLU A CA 1
ATOM 2087 C C . GLU A 1 262 ? 21.269 0.600 -43.790 1.00 53.56 262 GLU A C 1
ATOM 2089 O O . GLU A 1 262 ? 21.559 1.663 -44.348 1.00 53.56 262 GLU A O 1
ATOM 2094 N N . PRO A 1 263 ? 22.227 -0.235 -43.330 1.00 52.34 263 PRO A N 1
ATOM 2095 C CA . PRO A 1 263 ? 23.648 0.114 -43.265 1.00 52.34 263 PRO A CA 1
ATOM 2096 C C . PRO A 1 263 ? 24.243 0.391 -44.654 1.00 52.34 263 PRO A C 1
ATOM 2098 O O . PRO A 1 263 ? 24.338 -0.505 -45.493 1.00 52.34 263 PRO A O 1
ATOM 2101 N N . ARG A 1 264 ? 24.681 1.635 -44.906 1.00 51.25 264 ARG A N 1
ATOM 2102 C CA . ARG A 1 264 ? 25.174 2.063 -46.234 1.00 51.25 264 ARG A CA 1
ATOM 2103 C C . ARG A 1 264 ? 26.690 1.962 -46.449 1.00 51.25 264 ARG A C 1
ATOM 2105 O O . ARG A 1 264 ? 27.118 1.969 -47.599 1.00 51.25 264 ARG A O 1
ATOM 2112 N N . SER A 1 265 ? 27.506 1.803 -45.405 1.00 53.91 265 SER A N 1
ATOM 2113 C CA . SER A 1 265 ? 28.956 1.530 -45.508 1.00 53.91 265 SER A CA 1
ATOM 2114 C C . SER A 1 265 ? 29.563 1.282 -44.123 1.00 53.91 265 SER A C 1
ATOM 2116 O O . SER A 1 265 ? 29.002 1.778 -43.157 1.00 53.91 265 SER A O 1
ATOM 2118 N N . ASN A 1 266 ? 30.676 0.526 -44.051 1.00 61.03 266 ASN A N 1
ATOM 2119 C CA . ASN A 1 266 ? 31.500 0.194 -42.868 1.00 61.03 266 ASN A CA 1
ATOM 2120 C C . ASN A 1 266 ? 30.776 0.233 -41.509 1.00 61.03 266 ASN A C 1
ATOM 2122 O O . ASN A 1 266 ? 30.509 1.304 -40.976 1.00 61.03 266 ASN A O 1
ATOM 2126 N N . LEU A 1 267 ? 30.598 -0.928 -40.867 1.00 60.38 267 LEU A N 1
ATOM 2127 C CA . LEU A 1 267 ? 29.905 -1.042 -39.573 1.00 60.38 267 LEU A CA 1
ATOM 2128 C C . LEU A 1 267 ? 30.368 -0.042 -38.492 1.00 60.38 267 LEU A C 1
ATOM 2130 O O . LEU A 1 267 ? 29.555 0.376 -37.679 1.00 60.38 267 LEU A O 1
ATOM 2134 N N . GLY A 1 268 ? 31.636 0.384 -38.494 1.00 59.72 268 GLY A N 1
ATOM 2135 C CA . GLY A 1 268 ? 32.122 1.422 -37.577 1.00 59.72 268 GLY A CA 1
ATOM 2136 C C . GLY A 1 268 ? 31.573 2.829 -37.854 1.00 59.72 268 GLY A C 1
ATOM 2137 O O . GLY A 1 268 ? 31.247 3.537 -36.910 1.00 59.72 268 GLY A O 1
ATOM 2138 N N . ASP A 1 269 ? 31.432 3.221 -39.121 1.00 66.75 269 ASP A N 1
ATOM 2139 C CA . ASP A 1 269 ? 30.888 4.533 -39.503 1.00 66.75 269 ASP A CA 1
ATOM 2140 C C . ASP A 1 269 ? 29.356 4.5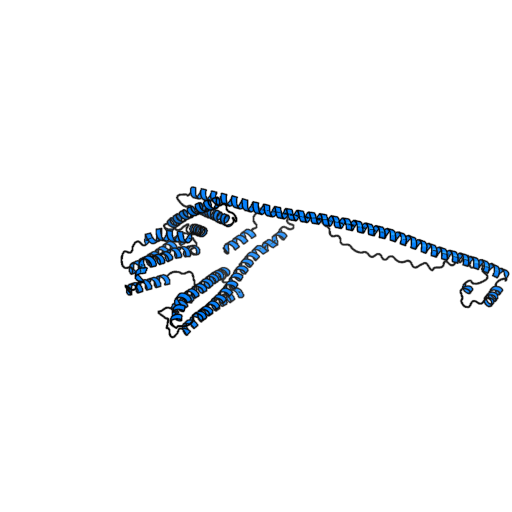54 -39.327 1.00 66.75 269 ASP A C 1
ATOM 2142 O O . ASP A 1 269 ? 28.787 5.563 -38.918 1.00 66.75 269 ASP A O 1
ATOM 2146 N N . PHE A 1 270 ? 28.699 3.407 -39.535 1.00 65.75 270 PHE A N 1
ATOM 2147 C CA . PHE A 1 270 ? 27.280 3.215 -39.224 1.00 65.75 270 PHE A CA 1
ATOM 2148 C C . PHE A 1 270 ? 26.992 3.329 -37.716 1.00 65.75 270 PHE A C 1
ATOM 2150 O O . PHE A 1 270 ? 26.015 3.956 -37.322 1.00 65.75 270 PHE A O 1
ATOM 2157 N N . LEU A 1 271 ? 27.859 2.784 -36.854 1.00 65.62 271 LEU A N 1
ATOM 2158 C CA . LEU A 1 271 ? 27.740 2.933 -35.398 1.00 65.62 271 LEU A CA 1
ATOM 2159 C C . LEU A 1 271 ? 27.880 4.405 -34.961 1.00 65.62 271 LEU A C 1
ATOM 2161 O O . LEU A 1 271 ? 27.123 4.877 -34.113 1.00 65.62 271 LEU A O 1
ATOM 2165 N N . ASP A 1 272 ? 28.817 5.138 -35.572 1.00 69.38 272 ASP A N 1
ATOM 2166 C CA . ASP A 1 272 ? 29.001 6.576 -35.342 1.00 69.38 272 ASP A CA 1
ATOM 2167 C C . ASP A 1 272 ? 27.747 7.373 -35.789 1.00 69.38 272 ASP A C 1
ATOM 2169 O O . ASP A 1 272 ? 27.305 8.284 -35.083 1.00 69.38 272 ASP A O 1
ATOM 2173 N N . GLU A 1 273 ? 27.119 6.999 -36.912 1.00 71.88 273 GLU A N 1
ATOM 2174 C CA . GLU A 1 273 ? 25.872 7.595 -37.420 1.00 71.88 273 GLU A CA 1
ATOM 2175 C C . GLU A 1 273 ? 24.662 7.294 -36.516 1.00 71.88 273 GLU A C 1
ATOM 2177 O O . GLU A 1 273 ? 23.886 8.202 -36.197 1.00 71.88 273 GLU A O 1
ATOM 2182 N N . VAL A 1 274 ? 24.535 6.062 -36.015 1.00 70.50 274 VAL A N 1
ATOM 2183 C CA . VAL A 1 274 ? 23.503 5.662 -35.040 1.00 70.50 274 VAL A CA 1
ATOM 2184 C C . VAL A 1 274 ? 23.637 6.471 -33.748 1.00 70.50 274 VAL A C 1
ATOM 2186 O O . VAL A 1 274 ? 22.660 7.031 -33.250 1.00 70.50 274 VAL A O 1
ATOM 2189 N N . TYR A 1 275 ? 24.846 6.614 -33.205 1.00 73.00 275 TYR A N 1
ATOM 2190 C CA . TYR A 1 275 ? 25.043 7.399 -31.986 1.00 73.00 275 TYR A CA 1
ATOM 2191 C C . TYR A 1 275 ? 24.837 8.900 -32.200 1.00 73.00 275 TYR A C 1
ATOM 2193 O O . TYR A 1 275 ? 24.240 9.561 -31.343 1.00 73.00 275 TYR A O 1
ATOM 2201 N N . ALA A 1 276 ? 25.260 9.447 -33.341 1.00 73.31 276 ALA A N 1
ATOM 2202 C CA . ALA A 1 276 ? 25.047 10.853 -33.672 1.00 73.31 276 ALA A CA 1
ATOM 2203 C C . ALA A 1 276 ? 23.558 11.187 -33.863 1.00 73.31 276 ALA A C 1
ATOM 2205 O O . ALA A 1 276 ? 23.082 12.209 -33.358 1.00 73.31 276 ALA A O 1
ATOM 2206 N N . THR A 1 277 ? 22.803 10.321 -34.545 1.00 69.44 277 THR A N 1
ATOM 2207 C CA . THR A 1 277 ? 21.356 10.490 -34.758 1.00 69.44 277 THR A CA 1
ATOM 2208 C C . THR A 1 277 ? 20.575 10.371 -33.455 1.00 69.44 277 THR A C 1
ATOM 2210 O O . THR A 1 277 ? 19.712 11.207 -33.194 1.00 69.44 277 THR A O 1
ATOM 2213 N N . ILE A 1 278 ? 20.933 9.437 -32.574 1.00 73.19 278 ILE A N 1
ATOM 2214 C CA . ILE A 1 278 ? 20.311 9.287 -31.249 1.00 73.19 278 ILE A CA 1
ATOM 2215 C C . ILE A 1 278 ? 20.584 10.498 -30.351 1.00 73.19 278 ILE A C 1
ATOM 2217 O O . ILE A 1 278 ? 19.673 11.006 -29.693 1.00 73.19 278 ILE A O 1
ATOM 2221 N N . GLN A 1 279 ? 21.815 11.017 -30.350 1.00 73.19 279 GLN A N 1
ATOM 2222 C CA . GLN A 1 279 ? 22.140 12.241 -29.613 1.00 73.19 279 GLN A CA 1
ATOM 2223 C C . GLN A 1 279 ? 21.414 13.468 -30.174 1.00 73.19 279 GLN A C 1
ATOM 2225 O O . GLN A 1 279 ? 21.024 14.347 -29.402 1.00 73.19 279 GLN A O 1
ATOM 2230 N N . LYS A 1 280 ? 21.225 13.539 -31.496 1.00 76.38 280 LYS A N 1
ATOM 2231 C CA . LYS A 1 280 ? 20.473 14.613 -32.150 1.00 76.38 280 LYS A CA 1
ATOM 2232 C C . LYS A 1 280 ? 18.982 14.534 -31.820 1.00 76.38 280 LYS A C 1
ATOM 2234 O O . LYS A 1 280 ? 18.439 15.521 -31.343 1.00 76.38 280 LYS A O 1
ATOM 2239 N N . LEU A 1 281 ? 18.360 13.361 -31.950 1.00 71.25 281 LEU A N 1
ATOM 2240 C CA . LEU A 1 281 ? 16.955 13.133 -31.588 1.00 71.25 281 LEU A CA 1
ATOM 2241 C C . LEU A 1 281 ? 16.682 13.486 -30.125 1.00 71.25 281 LEU A C 1
ATOM 2243 O O . LEU A 1 281 ? 15.707 14.165 -29.820 1.00 71.25 281 LEU A O 1
ATOM 2247 N N . ARG A 1 282 ? 17.589 13.108 -29.219 1.00 71.56 282 ARG A N 1
ATOM 2248 C CA . ARG A 1 282 ? 17.487 13.473 -27.805 1.00 71.56 282 ARG A CA 1
ATOM 2249 C C . ARG A 1 282 ? 17.554 14.982 -27.576 1.00 71.56 282 ARG A C 1
ATOM 2251 O O . ARG A 1 282 ? 16.780 15.495 -26.776 1.00 71.56 282 ARG A O 1
ATOM 2258 N N . LYS A 1 283 ? 18.460 15.692 -28.260 1.00 73.69 283 LYS A N 1
ATOM 2259 C CA . LYS A 1 283 ? 18.573 17.161 -28.184 1.00 73.69 283 LYS A CA 1
ATOM 2260 C C . LYS A 1 283 ? 17.351 17.862 -28.780 1.00 73.69 283 LYS A C 1
ATOM 2262 O O . LYS A 1 283 ? 16.868 18.820 -28.188 1.00 73.69 283 LYS A O 1
ATOM 2267 N N . ASP A 1 284 ? 16.831 17.355 -29.892 1.00 73.38 284 ASP A N 1
ATOM 2268 C CA . ASP A 1 284 ? 15.653 17.906 -30.559 1.00 73.38 284 ASP A CA 1
ATOM 2269 C C . ASP A 1 284 ? 14.393 17.708 -29.696 1.00 73.38 284 ASP A C 1
ATOM 2271 O O . ASP A 1 284 ? 13.603 18.639 -29.537 1.00 73.38 284 ASP A O 1
ATOM 2275 N N . TRP A 1 285 ? 14.224 16.540 -29.062 1.00 71.62 285 TRP A N 1
ATOM 2276 C CA . TRP A 1 285 ? 13.140 16.299 -28.101 1.00 71.62 285 TRP A CA 1
ATOM 2277 C C . TRP A 1 285 ? 13.283 17.143 -26.831 1.00 71.62 285 TRP A C 1
ATOM 2279 O O . TRP A 1 285 ? 12.299 17.723 -26.380 1.00 71.62 285 TRP A O 1
ATOM 2289 N N . LEU A 1 286 ? 14.500 17.295 -26.304 1.00 68.62 286 LEU A N 1
ATOM 2290 C CA . LEU A 1 286 ? 14.804 18.203 -25.191 1.00 68.62 286 LEU A CA 1
ATOM 2291 C C . LEU A 1 286 ? 14.382 19.648 -25.496 1.00 68.62 286 LEU A C 1
ATOM 2293 O O . LEU A 1 286 ? 13.653 20.261 -24.719 1.00 68.62 286 LEU A O 1
ATOM 2297 N N . GLN A 1 287 ? 14.787 20.168 -26.655 1.00 70.12 287 GLN A N 1
ATOM 2298 C CA . GLN A 1 287 ? 14.514 21.546 -27.058 1.00 70.12 287 GLN A CA 1
ATOM 2299 C C . GLN A 1 287 ? 13.023 21.784 -27.346 1.00 70.12 287 GLN A C 1
ATOM 2301 O O . GLN A 1 287 ? 12.480 22.835 -27.003 1.00 70.12 287 GLN A O 1
ATOM 2306 N N . LYS A 1 288 ? 12.329 20.807 -27.942 1.00 68.12 288 LYS A N 1
ATOM 2307 C CA . LYS A 1 288 ? 10.874 20.876 -28.168 1.00 68.12 288 LYS A CA 1
ATOM 2308 C C . LYS A 1 288 ? 10.069 20.817 -26.863 1.00 68.12 288 LYS A C 1
ATOM 2310 O O . LYS A 1 288 ? 9.025 21.462 -26.763 1.00 68.12 288 LYS A O 1
ATOM 2315 N N . MET A 1 289 ? 10.561 20.102 -25.851 1.00 60.09 289 MET A N 1
ATOM 2316 C CA . MET A 1 289 ? 9.898 19.984 -24.547 1.00 60.09 289 MET A CA 1
ATOM 2317 C C . MET A 1 289 ? 10.110 21.208 -23.649 1.00 60.09 289 MET A C 1
ATOM 2319 O O . MET A 1 289 ? 9.160 21.628 -22.987 1.00 60.09 289 MET A O 1
ATOM 2323 N N . GLU A 1 290 ? 11.291 21.837 -23.678 1.00 62.62 290 GLU A N 1
ATOM 2324 C CA . GLU A 1 290 ? 11.536 23.116 -22.984 1.00 62.62 290 GLU A CA 1
ATOM 2325 C C . GLU A 1 290 ? 10.600 24.225 -23.488 1.00 62.62 290 GLU A C 1
ATOM 2327 O O . GLU A 1 290 ? 10.060 24.996 -22.695 1.00 62.62 290 GLU A O 1
ATOM 2332 N N . ASN A 1 291 ? 10.322 24.246 -24.794 1.00 62.84 291 ASN A N 1
ATOM 2333 C CA . ASN A 1 291 ? 9.388 25.196 -25.403 1.00 62.84 291 ASN A CA 1
ATOM 2334 C C . ASN A 1 291 ? 7.916 24.941 -25.024 1.00 62.84 291 ASN A C 1
ATOM 2336 O O . ASN A 1 291 ? 7.092 25.848 -25.139 1.0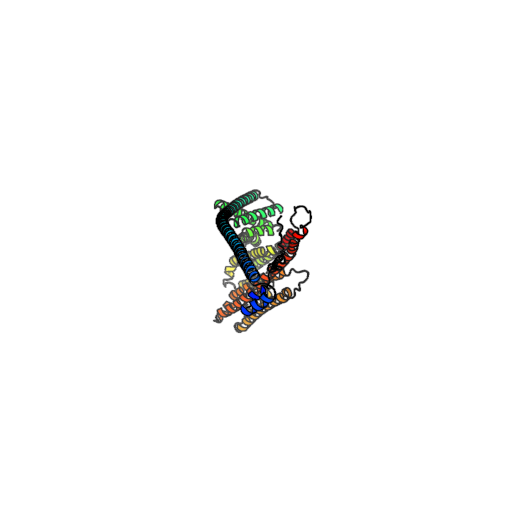0 62.84 291 ASN A O 1
ATOM 2340 N N . SER A 1 292 ? 7.584 23.728 -24.570 1.00 55.59 292 SER A N 1
ATOM 2341 C CA . SER A 1 292 ? 6.215 23.298 -24.245 1.00 55.59 292 SER A CA 1
ATOM 2342 C C . SER A 1 292 ? 5.895 23.343 -22.742 1.00 55.59 292 SER A C 1
ATOM 2344 O O . SER A 1 292 ? 4.751 23.115 -22.355 1.00 55.59 292 SER A O 1
ATOM 2346 N N . GLY A 1 293 ? 6.875 23.654 -21.881 1.00 48.88 293 GLY A N 1
ATOM 2347 C CA . GLY A 1 293 ? 6.684 23.811 -20.431 1.00 48.88 293 GLY A CA 1
ATOM 2348 C C . GLY A 1 293 ? 6.459 22.510 -19.644 1.00 48.88 293 GLY A C 1
ATOM 2349 O O . GLY A 1 293 ? 6.053 22.574 -18.484 1.00 48.88 293 GLY A O 1
ATOM 2350 N N . ALA A 1 294 ? 6.705 21.341 -20.247 1.00 53.19 294 ALA A N 1
ATOM 2351 C CA . ALA A 1 294 ? 6.531 20.035 -19.605 1.00 53.19 294 ALA A CA 1
ATOM 2352 C C . ALA A 1 294 ? 7.724 19.673 -18.698 1.00 53.19 294 ALA A C 1
ATOM 2354 O O . ALA A 1 294 ? 8.876 20.003 -18.992 1.00 53.19 294 ALA A O 1
ATOM 2355 N N . SER A 1 295 ? 7.469 18.964 -17.592 1.00 51.41 295 SER A N 1
ATOM 2356 C CA . SER A 1 295 ? 8.524 18.569 -16.649 1.00 51.41 295 SER A CA 1
ATOM 2357 C C . SER A 1 295 ? 9.393 17.449 -17.231 1.00 51.41 295 SER A C 1
ATOM 2359 O O . SER A 1 295 ? 9.001 16.281 -17.275 1.00 51.41 295 SER A O 1
ATOM 2361 N N . PHE A 1 296 ? 10.617 17.799 -17.635 1.00 52.25 296 PHE A N 1
ATOM 2362 C CA . PHE A 1 296 ? 11.607 16.877 -18.204 1.00 52.25 296 PHE A CA 1
ATOM 2363 C C . PHE A 1 296 ? 11.925 15.667 -17.295 1.00 52.25 296 PHE A C 1
ATOM 2365 O O . PHE A 1 296 ? 12.298 14.600 -17.782 1.00 52.25 296 PHE A O 1
ATOM 2372 N N . ALA A 1 297 ? 11.723 15.794 -15.979 1.00 52.66 297 ALA A N 1
ATOM 2373 C CA . ALA A 1 297 ? 12.064 14.765 -14.994 1.00 52.66 297 ALA A CA 1
ATOM 2374 C C . ALA A 1 297 ? 11.262 13.457 -15.143 1.00 52.66 297 ALA A C 1
ATOM 2376 O O . ALA A 1 297 ? 11.805 12.384 -14.883 1.00 52.66 297 ALA A O 1
ATOM 2377 N N . ASN A 1 298 ? 10.002 13.526 -15.587 1.00 56.88 298 ASN A N 1
ATOM 2378 C CA . ASN A 1 298 ? 9.123 12.350 -15.667 1.00 56.88 298 ASN A CA 1
ATOM 2379 C C . ASN A 1 298 ? 9.203 11.633 -17.024 1.00 56.88 298 ASN A C 1
ATOM 2381 O O . ASN A 1 298 ? 8.943 10.434 -17.111 1.00 56.88 298 ASN A O 1
ATOM 2385 N N . ILE A 1 299 ? 9.575 12.358 -18.082 1.00 59.88 299 ILE A N 1
ATOM 2386 C CA . ILE A 1 299 ? 9.553 11.870 -19.469 1.00 59.88 299 ILE A CA 1
ATOM 2387 C C . ILE A 1 299 ? 10.943 11.398 -19.924 1.00 59.88 299 ILE A C 1
ATOM 2389 O O . ILE A 1 299 ? 11.034 10.422 -20.673 1.00 59.88 299 ILE A O 1
ATOM 2393 N N . SER A 1 300 ? 12.028 12.019 -19.428 1.00 63.59 300 SER A N 1
ATOM 2394 C CA . SER A 1 300 ? 13.413 11.629 -19.754 1.00 63.59 300 SER A CA 1
ATOM 2395 C C . SER A 1 300 ? 13.678 10.133 -19.562 1.00 63.59 300 SER A C 1
ATOM 2397 O O . SER A 1 300 ? 14.201 9.529 -20.492 1.00 63.59 300 SER A O 1
ATOM 2399 N N . PRO A 1 301 ? 13.266 9.476 -18.455 1.00 66.69 301 PRO A N 1
ATOM 2400 C CA . PRO A 1 301 ? 13.561 8.056 -18.257 1.00 66.69 301 PRO A CA 1
ATOM 2401 C C . PRO A 1 301 ? 12.921 7.150 -19.315 1.00 66.69 301 PRO A C 1
ATOM 2403 O O . PRO A 1 301 ? 13.496 6.128 -19.684 1.00 66.69 301 PRO A O 1
ATOM 2406 N N . PHE A 1 302 ? 11.740 7.517 -19.824 1.00 68.06 302 PHE A N 1
ATOM 2407 C CA . PHE A 1 302 ? 11.056 6.756 -20.868 1.00 68.06 302 PHE A CA 1
ATOM 2408 C C . PHE A 1 302 ? 11.702 6.964 -22.239 1.00 68.06 302 PHE A C 1
ATOM 2410 O O . PHE A 1 302 ? 11.949 5.988 -22.947 1.00 68.06 302 PHE A O 1
ATOM 2417 N N . LEU A 1 303 ? 12.011 8.210 -22.607 1.00 69.94 303 LEU A N 1
ATOM 2418 C CA . LEU A 1 303 ? 12.692 8.507 -23.870 1.00 69.94 303 LEU A CA 1
ATOM 2419 C C . LEU A 1 303 ? 14.105 7.926 -23.895 1.00 69.94 303 LEU A C 1
ATOM 2421 O O . LEU A 1 303 ? 14.502 7.325 -24.891 1.00 69.94 303 LEU A O 1
ATOM 2425 N N . ASP A 1 304 ? 14.833 8.032 -22.784 1.00 71.44 304 ASP A N 1
ATOM 2426 C CA . ASP A 1 304 ? 16.152 7.429 -22.631 1.00 71.44 304 ASP A CA 1
ATOM 2427 C C . ASP A 1 304 ? 16.054 5.898 -22.718 1.00 71.44 304 ASP A C 1
ATOM 2429 O O . ASP A 1 304 ? 16.860 5.285 -23.414 1.00 71.44 304 ASP A O 1
ATOM 2433 N N . LYS A 1 305 ? 15.022 5.269 -22.127 1.00 71.94 305 LYS A N 1
ATOM 2434 C CA . LYS A 1 305 ? 14.750 3.831 -22.309 1.00 71.94 305 LYS A CA 1
ATOM 2435 C C . LYS A 1 305 ? 14.471 3.485 -23.778 1.00 71.94 305 LYS A C 1
ATOM 2437 O O . LYS A 1 305 ? 15.024 2.508 -24.269 1.00 71.94 305 LYS A O 1
ATOM 2442 N N . CYS A 1 306 ? 13.681 4.280 -24.504 1.00 69.19 306 CYS A N 1
ATOM 2443 C CA . CYS A 1 306 ? 13.407 4.046 -25.930 1.00 69.19 306 CYS A CA 1
ATOM 2444 C C . CYS A 1 306 ? 14.679 4.124 -26.786 1.00 69.19 306 CYS A C 1
ATOM 2446 O O . CYS A 1 306 ? 14.942 3.235 -27.593 1.00 69.19 306 CYS A O 1
ATOM 2448 N N . LEU A 1 307 ? 15.485 5.168 -26.591 1.00 73.12 307 LEU A N 1
ATOM 2449 C CA . LEU A 1 307 ? 16.721 5.380 -27.342 1.00 73.12 307 LEU A CA 1
ATOM 2450 C C . LEU A 1 307 ? 17.768 4.307 -27.014 1.00 73.12 307 LEU A C 1
ATOM 2452 O O . LEU A 1 307 ? 18.366 3.735 -27.921 1.00 73.12 307 LEU A O 1
ATOM 2456 N N . LEU A 1 308 ? 17.964 3.984 -25.733 1.00 74.38 308 LEU A N 1
ATOM 2457 C CA . LEU A 1 308 ? 18.958 2.997 -25.305 1.00 74.38 308 LEU A CA 1
ATOM 2458 C C . LEU A 1 308 ? 18.561 1.568 -25.677 1.00 74.38 308 LEU A C 1
ATOM 2460 O O . LEU A 1 308 ? 19.413 0.792 -26.101 1.00 74.38 308 LEU A O 1
ATOM 2464 N N . THR A 1 309 ? 17.284 1.202 -25.575 1.00 74.31 309 THR A N 1
ATOM 2465 C CA . THR A 1 309 ? 16.844 -0.129 -26.007 1.00 74.31 309 THR A CA 1
ATOM 2466 C C . THR A 1 309 ? 16.935 -0.279 -27.538 1.00 74.31 309 THR A C 1
ATOM 2468 O O . THR A 1 309 ? 17.225 -1.378 -28.007 1.00 74.31 309 THR A O 1
ATOM 2471 N N . PHE A 1 310 ? 16.827 0.806 -28.322 1.00 69.38 310 PHE A N 1
ATOM 2472 C CA . PHE A 1 310 ? 17.103 0.772 -29.764 1.00 69.38 310 PHE A CA 1
ATOM 2473 C C . PHE A 1 310 ? 18.588 0.528 -30.048 1.00 69.38 310 PHE A C 1
ATOM 2475 O O . PHE A 1 310 ? 18.921 -0.278 -30.917 1.00 69.38 310 PHE A O 1
ATOM 2482 N N . VAL A 1 311 ? 19.482 1.191 -29.301 1.00 71.81 311 VAL A N 1
ATOM 2483 C CA . VAL A 1 311 ? 20.932 0.944 -29.382 1.00 71.81 311 VAL A CA 1
ATOM 2484 C C . VAL A 1 311 ? 21.227 -0.525 -29.117 1.00 71.81 311 VAL A C 1
ATOM 2486 O O . VAL A 1 311 ? 21.903 -1.154 -29.921 1.00 71.81 311 VAL A O 1
ATOM 2489 N N . VAL A 1 312 ? 20.688 -1.084 -28.031 1.00 71.62 312 VAL A N 1
ATOM 2490 C CA . VAL A 1 312 ? 20.891 -2.496 -27.676 1.00 71.62 312 VAL A CA 1
ATOM 2491 C C . VAL A 1 312 ? 20.384 -3.418 -28.788 1.00 71.62 312 VAL A C 1
ATOM 2493 O O . VAL A 1 312 ? 21.140 -4.261 -29.257 1.00 71.62 312 VAL A O 1
ATOM 2496 N N . SER A 1 313 ? 19.167 -3.199 -29.297 1.00 71.38 313 SER A N 1
ATOM 2497 C CA . SER A 1 313 ? 18.620 -3.996 -30.404 1.00 71.38 313 SER A CA 1
ATOM 2498 C C . SER A 1 313 ? 19.449 -3.881 -31.690 1.00 71.38 313 SER A C 1
ATOM 2500 O O . SER A 1 313 ? 19.604 -4.863 -32.413 1.00 71.38 313 SER A O 1
ATOM 2502 N N . SER A 1 314 ? 19.990 -2.698 -31.988 1.00 63.88 314 SER A N 1
ATOM 2503 C CA . SER A 1 314 ? 20.834 -2.465 -33.168 1.00 63.88 314 SER A CA 1
ATOM 2504 C C . SER A 1 314 ? 22.207 -3.123 -33.025 1.00 63.88 314 SER A C 1
ATOM 2506 O O . SER A 1 314 ? 22.732 -3.687 -33.987 1.00 63.88 314 SER A O 1
ATOM 2508 N N . LEU A 1 315 ? 22.784 -3.091 -31.821 1.00 67.31 315 LEU A N 1
ATOM 2509 C CA . LEU A 1 315 ? 24.021 -3.796 -31.496 1.00 67.31 315 LEU A CA 1
ATOM 2510 C C . LEU A 1 315 ? 23.835 -5.315 -31.612 1.00 67.31 315 LEU A C 1
ATOM 2512 O O . LEU A 1 315 ? 24.648 -5.977 -32.253 1.00 67.31 315 LEU A O 1
ATOM 2516 N N . ASP A 1 316 ? 22.736 -5.860 -31.096 1.00 69.62 316 ASP A N 1
ATOM 2517 C CA . ASP A 1 316 ? 22.449 -7.294 -31.183 1.00 69.62 316 ASP A CA 1
ATOM 2518 C C . ASP A 1 316 ? 22.220 -7.755 -32.634 1.00 69.62 316 ASP A C 1
ATOM 2520 O O . ASP A 1 316 ? 22.744 -8.791 -33.048 1.00 69.62 316 ASP A O 1
ATOM 2524 N N . GLN A 1 317 ? 21.486 -6.972 -33.435 1.00 70.50 317 GLN A N 1
ATOM 2525 C CA . GLN A 1 317 ? 21.136 -7.335 -34.812 1.00 70.50 317 GLN A CA 1
ATOM 2526 C C . GLN A 1 317 ? 22.312 -7.221 -35.794 1.00 70.50 317 GLN A C 1
ATOM 2528 O O . GLN A 1 317 ? 22.470 -8.088 -36.655 1.00 70.50 317 GLN A O 1
ATOM 2533 N N . TYR A 1 318 ? 23.128 -6.167 -35.691 1.00 64.44 318 TYR A N 1
ATOM 2534 C CA . TYR A 1 318 ? 24.175 -5.872 -36.679 1.00 64.44 318 TYR A CA 1
ATOM 2535 C C . TYR A 1 318 ? 25.595 -6.160 -36.180 1.00 64.44 318 TYR A C 1
ATOM 2537 O O . TYR A 1 318 ? 26.476 -6.452 -36.987 1.00 64.44 318 TYR A O 1
ATOM 2545 N N . PHE A 1 319 ? 25.837 -6.118 -34.867 1.00 61.28 319 PHE A N 1
ATOM 2546 C CA . PHE A 1 319 ? 27.174 -6.281 -34.288 1.00 61.28 319 PHE A CA 1
ATOM 2547 C C . PHE A 1 319 ? 27.396 -7.649 -33.633 1.00 61.28 319 PHE A C 1
ATOM 2549 O O . PHE A 1 319 ? 28.533 -7.952 -33.271 1.00 61.28 319 PHE A O 1
ATOM 2556 N N . GLY A 1 320 ? 26.390 -8.534 -33.593 1.00 59.66 320 GLY A N 1
ATOM 2557 C CA . GLY A 1 320 ? 26.558 -9.928 -33.155 1.00 59.66 320 GLY A CA 1
ATOM 2558 C C . GLY A 1 320 ? 27.648 -10.691 -33.930 1.00 59.66 320 GLY A C 1
ATOM 2559 O O . GLY A 1 320 ? 28.369 -11.503 -33.354 1.00 59.66 320 GLY A O 1
ATOM 2560 N N . SER A 1 321 ? 27.852 -10.370 -35.214 1.00 55.78 321 SER A N 1
ATOM 2561 C CA . SER A 1 321 ? 28.936 -10.924 -36.042 1.00 55.78 321 SER A CA 1
ATOM 2562 C C . SER A 1 321 ? 30.293 -10.233 -35.857 1.00 55.78 321 SER A C 1
ATOM 2564 O O . SER A 1 321 ? 31.312 -10.815 -36.211 1.00 55.78 321 SER A O 1
ATOM 2566 N N . VAL A 1 322 ? 30.331 -9.012 -35.309 1.00 55.00 322 VAL A N 1
ATOM 2567 C CA . VAL A 1 322 ? 31.568 -8.256 -35.006 1.00 55.00 322 VAL A CA 1
ATOM 2568 C C . VAL A 1 322 ? 32.185 -8.706 -33.676 1.00 55.00 322 VAL A C 1
ATOM 2570 O O . VAL A 1 322 ? 33.387 -8.557 -33.467 1.00 55.00 322 VAL A O 1
ATOM 2573 N N . VAL A 1 323 ? 31.375 -9.295 -32.788 1.00 51.12 323 VAL A N 1
ATOM 2574 C CA . VAL A 1 323 ? 31.822 -9.951 -31.544 1.00 51.12 323 VAL A CA 1
ATOM 2575 C C . VAL A 1 323 ? 32.522 -11.292 -31.830 1.00 51.12 323 VAL A C 1
ATOM 2577 O O . VAL A 1 323 ? 33.330 -11.758 -31.027 1.00 51.12 323 VAL A O 1
ATOM 2580 N N . VAL A 1 324 ? 32.275 -11.899 -32.997 1.00 53.03 324 VAL A N 1
ATOM 2581 C CA . VAL A 1 324 ? 33.063 -13.034 -33.499 1.00 53.03 324 VAL A CA 1
ATOM 2582 C C . VAL A 1 324 ? 34.390 -12.483 -34.055 1.00 53.03 324 VAL A C 1
ATOM 2584 O O . VAL A 1 324 ? 34.363 -11.509 -34.805 1.00 53.03 324 VAL A O 1
ATOM 2587 N N . PRO A 1 325 ? 35.561 -13.056 -33.701 1.00 49.94 325 PRO A N 1
ATOM 2588 C CA . PRO A 1 325 ? 36.888 -12.435 -33.853 1.00 49.94 325 PRO A CA 1
ATOM 2589 C C . PRO A 1 325 ? 37.423 -12.402 -35.298 1.00 49.94 325 PRO A C 1
ATOM 2591 O O . PRO A 1 325 ? 38.549 -12.814 -35.571 1.00 49.94 325 PRO A O 1
ATOM 2594 N N . SER A 1 326 ? 36.632 -11.919 -36.252 1.00 52.56 326 SER A N 1
ATOM 2595 C CA . SER A 1 326 ? 37.038 -11.781 -37.651 1.00 52.56 326 SER A CA 1
ATOM 2596 C C . SER A 1 326 ? 37.821 -10.490 -37.915 1.00 52.56 326 SER A C 1
ATOM 2598 O O . SER A 1 326 ? 38.649 -10.482 -38.821 1.00 52.56 326 SER A O 1
ATOM 2600 N N . ASP A 1 327 ? 37.623 -9.423 -37.123 1.00 58.88 327 ASP A N 1
ATOM 2601 C CA . ASP A 1 327 ? 38.331 -8.150 -37.331 1.00 58.88 327 ASP A CA 1
ATOM 2602 C C . ASP A 1 327 ? 38.563 -7.348 -36.026 1.00 58.88 327 ASP A C 1
ATOM 2604 O O . ASP A 1 327 ? 37.726 -6.571 -35.559 1.00 58.88 327 ASP A O 1
ATOM 2608 N N . ASN A 1 328 ? 39.740 -7.530 -35.416 1.00 61.78 328 ASN A N 1
ATOM 2609 C CA . ASN A 1 328 ? 40.088 -6.983 -34.092 1.00 61.78 328 ASN A CA 1
ATOM 2610 C C . ASN A 1 328 ? 40.098 -5.434 -34.053 1.00 61.78 328 ASN A C 1
ATOM 2612 O O . ASN A 1 328 ? 39.862 -4.813 -33.016 1.00 61.78 328 ASN A O 1
ATOM 2616 N N . ARG A 1 329 ? 40.348 -4.781 -35.198 1.00 64.38 329 ARG A N 1
ATOM 2617 C CA . ARG A 1 329 ? 40.382 -3.310 -35.302 1.00 64.38 329 ARG A CA 1
ATOM 2618 C C . ARG A 1 329 ? 38.986 -2.695 -35.317 1.00 64.38 329 ARG A C 1
ATOM 2620 O O . ARG A 1 329 ? 38.779 -1.655 -34.692 1.00 64.38 329 ARG A O 1
ATOM 2627 N N . LEU A 1 330 ? 38.044 -3.334 -36.009 1.00 63.94 330 LEU A N 1
ATOM 2628 C CA . LEU A 1 330 ? 36.649 -2.896 -36.043 1.00 63.94 330 LEU A CA 1
ATOM 2629 C C . LEU A 1 330 ? 35.986 -3.104 -34.683 1.00 63.94 330 LEU A C 1
ATOM 2631 O O . LEU A 1 330 ? 35.310 -2.193 -34.209 1.00 63.94 330 LEU A O 1
ATOM 2635 N N . PHE A 1 331 ? 36.268 -4.225 -34.014 1.00 65.94 331 PHE A N 1
ATOM 2636 C CA . PHE A 1 331 ? 35.812 -4.465 -32.646 1.00 65.94 331 PHE A CA 1
ATOM 2637 C C . PHE A 1 331 ? 36.312 -3.383 -31.679 1.00 65.94 331 PHE A C 1
ATOM 2639 O O . PHE A 1 331 ? 35.506 -2.743 -31.009 1.00 65.94 331 PHE A O 1
ATOM 2646 N N . HIS A 1 332 ? 37.621 -3.098 -31.658 1.00 67.75 332 HIS A N 1
ATOM 2647 C CA . HIS A 1 332 ? 38.182 -2.082 -30.761 1.00 67.75 332 HIS A CA 1
ATOM 2648 C C . HIS A 1 332 ? 37.635 -0.673 -31.045 1.00 67.75 332 HIS A C 1
ATOM 2650 O O . HIS A 1 332 ? 37.370 0.086 -30.112 1.00 67.75 332 HIS A O 1
ATOM 2656 N N . ARG A 1 333 ? 37.441 -0.304 -32.320 1.00 68.19 333 ARG A N 1
ATOM 2657 C CA . ARG A 1 333 ? 36.826 0.983 -32.686 1.00 68.19 333 ARG A CA 1
ATOM 2658 C C . ARG A 1 333 ? 35.380 1.061 -32.189 1.00 68.19 333 ARG A C 1
ATOM 2660 O O . ARG A 1 333 ? 35.051 2.016 -31.497 1.00 68.19 333 ARG A O 1
ATOM 2667 N N . CYS A 1 334 ? 34.554 0.051 -32.469 1.00 64.25 334 CYS A N 1
ATOM 2668 C CA . CYS A 1 334 ? 33.146 0.043 -32.059 1.00 64.25 334 CYS A CA 1
ATOM 2669 C C . CYS A 1 334 ? 32.986 -0.005 -30.534 1.00 64.25 334 CYS A C 1
ATOM 2671 O O . CYS A 1 334 ? 32.132 0.687 -29.981 1.00 64.25 334 CYS A O 1
ATOM 2673 N N . TYR A 1 335 ? 33.839 -0.765 -29.844 1.00 68.62 335 TYR A N 1
ATOM 2674 C CA . TYR A 1 335 ? 33.885 -0.812 -28.384 1.00 68.62 335 TYR A CA 1
ATOM 2675 C C . TYR A 1 335 ? 34.237 0.555 -27.796 1.00 68.62 335 TYR A C 1
ATOM 2677 O O . TYR A 1 335 ? 33.524 1.052 -26.927 1.00 68.62 335 TYR A O 1
ATOM 2685 N N . LYS A 1 336 ? 35.284 1.210 -28.315 1.00 72.44 336 LYS A N 1
ATOM 2686 C CA . LYS A 1 336 ? 35.695 2.538 -27.851 1.00 72.44 336 LYS A CA 1
ATOM 2687 C C . LYS A 1 336 ? 34.609 3.589 -28.085 1.00 72.44 336 LYS A C 1
ATOM 2689 O O . LYS A 1 336 ? 34.266 4.296 -27.144 1.00 72.44 336 LYS A O 1
ATOM 2694 N N . THR A 1 337 ? 34.014 3.639 -29.278 1.00 68.88 337 THR A N 1
ATOM 2695 C CA . THR A 1 337 ? 32.909 4.568 -29.561 1.00 68.88 337 THR A CA 1
ATOM 2696 C C . THR A 1 337 ? 31.706 4.305 -28.647 1.00 68.88 337 THR A C 1
ATOM 2698 O O . THR A 1 337 ? 31.101 5.244 -28.136 1.00 68.88 337 THR A O 1
ATOM 2701 N N . THR A 1 338 ? 31.371 3.040 -28.381 1.00 70.69 338 THR A N 1
ATOM 2702 C CA . THR A 1 338 ? 30.261 2.680 -27.480 1.00 70.69 338 THR A CA 1
ATOM 2703 C C . THR A 1 338 ? 30.548 3.100 -26.036 1.00 70.69 338 THR A C 1
ATOM 2705 O O . THR A 1 338 ? 29.681 3.670 -25.375 1.00 70.69 338 THR A O 1
ATOM 2708 N N . CYS A 1 339 ? 31.776 2.903 -25.554 1.00 66.44 339 CYS A N 1
ATOM 2709 C CA . CYS A 1 339 ? 32.218 3.379 -24.242 1.00 66.44 339 CYS A CA 1
ATOM 2710 C C . CYS A 1 339 ? 32.194 4.912 -24.139 1.00 66.44 339 CYS A C 1
ATOM 2712 O O . CYS A 1 339 ? 31.732 5.447 -23.131 1.00 66.44 339 CYS A O 1
ATOM 2714 N N . ASP A 1 340 ? 32.627 5.618 -25.186 1.00 72.06 340 ASP A 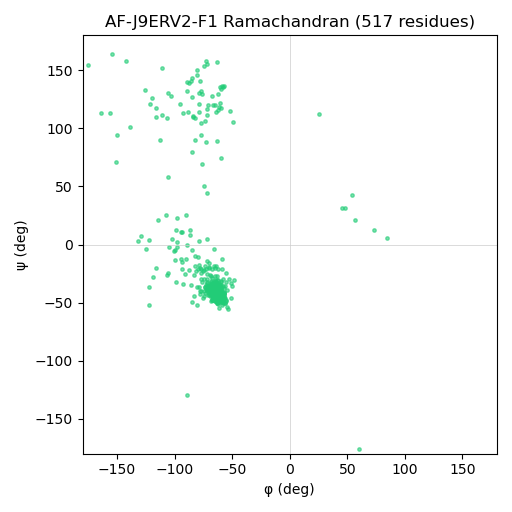N 1
ATOM 2715 C CA . ASP A 1 340 ? 32.588 7.082 -25.254 1.00 72.06 340 ASP A CA 1
ATOM 2716 C C . ASP A 1 340 ? 31.136 7.604 -25.299 1.00 72.06 340 ASP A C 1
ATOM 2718 O O . ASP A 1 340 ? 30.814 8.612 -24.667 1.00 72.06 340 ASP A O 1
ATOM 2722 N N . PHE A 1 341 ? 30.226 6.905 -25.983 1.00 72.69 341 PHE A N 1
ATOM 2723 C CA . PHE A 1 341 ? 28.793 7.215 -25.999 1.00 72.69 341 PHE A CA 1
ATOM 2724 C C . PHE A 1 341 ? 28.149 7.027 -24.617 1.00 72.69 341 PHE A C 1
ATOM 2726 O O . PHE A 1 341 ? 27.487 7.941 -24.124 1.00 72.69 341 PHE A O 1
ATOM 2733 N N . ILE A 1 342 ? 28.393 5.886 -23.960 1.00 69.19 342 ILE A N 1
ATOM 2734 C CA . ILE A 1 342 ? 27.883 5.591 -22.610 1.00 69.19 342 ILE A CA 1
ATOM 2735 C C . ILE A 1 342 ? 28.444 6.590 -21.589 1.00 69.19 342 ILE A C 1
ATOM 2737 O O . ILE A 1 342 ? 27.705 7.082 -20.738 1.00 69.19 342 ILE A O 1
ATOM 2741 N N . GLY A 1 343 ? 29.731 6.935 -21.688 1.00 63.16 343 GLY A N 1
ATOM 2742 C CA . GLY A 1 343 ? 30.378 7.906 -20.802 1.00 63.16 343 GLY A CA 1
ATOM 2743 C C . GLY A 1 343 ? 29.823 9.328 -20.925 1.00 63.16 343 GLY A C 1
ATOM 2744 O O . GLY A 1 343 ? 29.865 10.083 -19.953 1.00 63.16 343 GLY A O 1
ATOM 2745 N N . ASN A 1 344 ? 29.275 9.677 -22.091 1.00 67.50 344 ASN A N 1
ATOM 2746 C CA . ASN A 1 344 ? 28.691 10.987 -22.382 1.00 67.50 344 ASN A CA 1
ATOM 2747 C C . ASN A 1 344 ? 27.155 11.028 -22.233 1.00 67.50 344 ASN A C 1
ATOM 2749 O O . ASN A 1 344 ? 26.561 12.097 -22.402 1.00 67.50 344 ASN A O 1
ATOM 2753 N N . TRP A 1 345 ? 26.495 9.907 -21.912 1.00 68.25 345 TRP A N 1
ATOM 2754 C CA . TRP A 1 345 ? 25.048 9.870 -21.689 1.00 68.25 345 TRP A CA 1
ATOM 2755 C C . TRP A 1 345 ? 24.689 10.455 -20.309 1.00 68.25 345 TRP A C 1
ATOM 2757 O O . TRP A 1 345 ? 25.277 10.045 -19.304 1.00 68.25 345 TRP A O 1
ATOM 2767 N N . PRO A 1 346 ? 23.736 11.402 -20.199 1.00 61.22 346 PRO A N 1
ATOM 2768 C CA . PRO A 1 346 ? 23.319 11.958 -18.914 1.00 61.22 346 PRO A CA 1
ATOM 2769 C C . PRO A 1 346 ? 22.499 10.939 -18.128 1.00 61.22 346 PRO A C 1
ATOM 2771 O O . PRO A 1 346 ? 21.277 10.893 -18.221 1.00 61.22 346 PRO A O 1
ATOM 2774 N N . ASP A 1 347 ? 23.185 10.109 -17.358 1.00 54.16 347 ASP A N 1
ATOM 2775 C CA . ASP A 1 347 ? 22.555 9.200 -16.413 1.00 54.16 347 ASP A CA 1
ATOM 2776 C C . ASP A 1 347 ? 22.162 9.982 -15.146 1.00 54.16 347 ASP A C 1
ATOM 2778 O O . ASP A 1 347 ? 22.965 10.729 -14.569 1.00 54.16 347 ASP A O 1
ATOM 2782 N N . ALA A 1 348 ? 20.915 9.831 -14.706 1.00 48.78 348 ALA A N 1
ATOM 2783 C CA . ALA A 1 348 ? 20.379 10.489 -13.520 1.00 48.78 348 ALA A CA 1
ATOM 2784 C C . ALA A 1 348 ? 20.886 9.814 -12.231 1.00 48.78 348 ALA A C 1
ATOM 2786 O O . ALA A 1 348 ? 20.122 9.178 -11.518 1.00 48.78 348 ALA A O 1
ATOM 2787 N N . ALA A 1 349 ? 22.174 9.935 -11.901 1.00 48.41 349 ALA A N 1
ATOM 2788 C CA . ALA A 1 349 ? 22.665 9.558 -10.572 1.00 48.41 349 ALA A CA 1
ATOM 2789 C C . ALA A 1 349 ? 23.958 10.299 -10.212 1.00 48.41 349 ALA A C 1
ATOM 2791 O O . ALA A 1 349 ? 25.019 10.071 -10.792 1.00 48.41 349 ALA A O 1
ATOM 2792 N N . LYS A 1 350 ? 23.905 11.181 -9.207 1.00 52.97 350 LYS A N 1
ATOM 2793 C CA . LYS A 1 350 ? 25.070 11.954 -8.740 1.00 52.97 350 LYS A CA 1
ATOM 2794 C C . LYS A 1 350 ? 26.033 11.158 -7.833 1.00 52.97 350 LYS A C 1
ATOM 2796 O O . LYS A 1 350 ? 27.086 11.695 -7.499 1.00 52.97 350 LYS A O 1
ATOM 2801 N N . SER A 1 351 ? 25.806 9.862 -7.588 1.00 56.59 351 SER A N 1
ATOM 2802 C CA . SER A 1 351 ? 26.840 8.923 -7.090 1.00 56.59 351 SER A CA 1
ATOM 2803 C C . SER A 1 351 ? 27.707 8.263 -8.164 1.00 56.59 351 SER A C 1
ATOM 2805 O O . SER A 1 351 ? 28.504 7.360 -7.887 1.00 56.59 351 SER A O 1
ATOM 2807 N N . CYS A 1 352 ? 27.640 8.776 -9.393 1.00 62.72 352 CYS A N 1
ATOM 2808 C CA . CYS A 1 352 ? 28.445 8.329 -10.524 1.00 62.72 352 CYS A CA 1
ATOM 2809 C C . CYS A 1 352 ? 29.956 8.313 -10.222 1.00 62.72 352 CYS A C 1
ATOM 2811 O O . CYS A 1 352 ? 30.670 7.483 -10.763 1.00 62.72 352 CYS A O 1
ATOM 2813 N N . THR A 1 353 ? 30.469 9.175 -9.340 1.00 66.06 353 THR A N 1
ATOM 2814 C CA . THR A 1 353 ? 31.902 9.195 -8.994 1.00 66.06 353 THR A CA 1
ATOM 2815 C C . THR A 1 353 ? 32.336 7.955 -8.210 1.00 66.06 353 THR A C 1
ATOM 2817 O O . THR A 1 353 ? 33.384 7.391 -8.511 1.00 66.06 353 THR A O 1
ATOM 2820 N N . VAL A 1 354 ? 31.536 7.506 -7.236 1.00 73.94 354 VAL A N 1
ATOM 2821 C CA . VAL A 1 354 ? 31.834 6.307 -6.432 1.00 73.94 354 VAL A CA 1
ATOM 2822 C C . VAL A 1 354 ? 31.766 5.060 -7.309 1.00 73.94 354 VAL A C 1
ATOM 2824 O O . VAL A 1 354 ? 32.706 4.267 -7.331 1.00 73.94 354 VAL A O 1
ATOM 2827 N N . LEU A 1 355 ? 30.700 4.939 -8.100 1.00 75.94 355 LEU A N 1
ATOM 2828 C CA . LEU A 1 355 ? 30.500 3.800 -8.993 1.00 75.94 355 LEU A CA 1
ATOM 2829 C C . LEU A 1 355 ? 31.529 3.770 -10.132 1.00 75.94 355 LEU A C 1
ATOM 2831 O O . LEU A 1 355 ? 32.096 2.713 -10.395 1.00 75.94 355 LEU A O 1
ATOM 2835 N N . ARG A 1 356 ? 31.872 4.921 -10.733 1.00 74.69 356 ARG A N 1
ATOM 2836 C CA . ARG A 1 356 ? 32.961 5.015 -11.723 1.00 74.69 356 ARG A CA 1
ATOM 2837 C C . ARG A 1 356 ? 34.319 4.683 -11.123 1.00 74.69 356 ARG A C 1
ATOM 2839 O O . ARG A 1 356 ? 35.127 4.070 -11.807 1.00 74.69 356 ARG A O 1
ATOM 2846 N N . MET A 1 357 ? 34.599 5.076 -9.878 1.00 76.31 357 MET A N 1
ATOM 2847 C CA . MET A 1 357 ? 35.855 4.708 -9.212 1.00 76.31 357 MET A CA 1
ATOM 2848 C C . MET A 1 357 ? 35.958 3.194 -9.037 1.00 76.31 357 MET A C 1
ATOM 2850 O O . MET A 1 357 ? 36.988 2.626 -9.386 1.00 76.31 357 MET A O 1
ATOM 2854 N N . ILE A 1 358 ? 34.895 2.541 -8.560 1.00 80.69 358 ILE A N 1
ATOM 2855 C CA . ILE A 1 358 ? 34.869 1.082 -8.401 1.00 80.69 358 ILE A CA 1
ATOM 2856 C C . ILE A 1 358 ? 35.002 0.406 -9.774 1.00 80.69 358 ILE A C 1
ATOM 2858 O O . ILE A 1 358 ? 35.880 -0.429 -9.960 1.00 80.69 358 ILE A O 1
ATOM 2862 N N . GLN A 1 359 ? 34.222 0.824 -10.770 1.00 81.50 359 GLN A N 1
ATOM 2863 C CA . GLN A 1 359 ? 34.266 0.239 -12.113 1.00 81.50 359 GLN A CA 1
ATOM 2864 C C . GLN A 1 359 ? 35.627 0.428 -12.805 1.00 81.50 359 GLN A C 1
ATOM 2866 O O . GLN A 1 359 ? 36.149 -0.504 -13.408 1.00 81.50 359 GLN A O 1
ATOM 2871 N N . ARG A 1 360 ? 36.244 1.611 -12.688 1.00 79.88 360 ARG A N 1
ATOM 2872 C CA . ARG A 1 360 ? 37.549 1.906 -13.299 1.00 79.88 360 ARG A CA 1
ATOM 2873 C C . ARG A 1 360 ? 38.672 1.082 -12.682 1.00 79.88 360 ARG A C 1
ATOM 2875 O O . ARG A 1 360 ? 39.566 0.648 -13.397 1.00 79.88 360 ARG A O 1
ATOM 2882 N N . ILE A 1 361 ? 38.633 0.861 -11.374 1.00 82.88 361 ILE A N 1
ATOM 2883 C CA . ILE A 1 361 ? 39.665 0.101 -10.662 1.00 82.88 361 ILE A CA 1
ATOM 2884 C C . ILE A 1 361 ? 39.679 -1.368 -11.076 1.00 82.88 361 ILE A C 1
ATOM 2886 O O . ILE A 1 361 ? 40.745 -1.962 -11.208 1.00 82.88 361 ILE A O 1
ATOM 2890 N N . TRP A 1 362 ? 38.500 -1.925 -11.327 1.00 79.06 362 TRP A N 1
ATOM 2891 C CA . TRP A 1 362 ? 38.344 -3.301 -11.778 1.00 79.06 362 TRP A CA 1
ATOM 2892 C C . TRP A 1 362 ? 38.271 -3.426 -13.303 1.00 79.06 362 TRP A C 1
ATOM 2894 O O . TRP A 1 362 ? 37.969 -4.507 -13.797 1.00 79.06 362 TRP A O 1
ATOM 2904 N N . SER A 1 363 ? 38.571 -2.369 -14.064 1.00 77.62 363 SER A N 1
ATOM 2905 C CA . SER A 1 363 ? 38.680 -2.437 -15.528 1.00 77.62 363 SER A CA 1
ATOM 2906 C C . SER A 1 363 ? 39.969 -3.139 -15.964 1.00 77.62 363 SER A C 1
ATOM 2908 O O . SER A 1 363 ? 40.960 -3.136 -15.232 1.00 77.62 363 SER A O 1
ATOM 2910 N N . ASP A 1 364 ? 39.975 -3.742 -17.152 1.00 72.88 364 ASP A N 1
ATOM 2911 C CA . ASP A 1 364 ? 41.148 -4.461 -17.683 1.00 72.88 364 ASP A CA 1
ATOM 2912 C C . ASP A 1 364 ? 42.352 -3.545 -17.950 1.00 72.88 364 ASP A C 1
ATOM 2914 O O . ASP A 1 364 ? 43.487 -4.005 -17.973 1.00 72.88 364 ASP A O 1
ATOM 2918 N N . GLU A 1 365 ? 42.124 -2.235 -18.080 1.00 70.06 365 GLU A N 1
ATOM 2919 C CA . GLU A 1 365 ? 43.177 -1.240 -18.310 1.00 70.06 365 GLU A CA 1
ATOM 2920 C C . GLU A 1 365 ? 43.986 -0.891 -17.048 1.00 70.06 365 GLU A C 1
ATOM 2922 O O . GLU A 1 365 ? 45.112 -0.406 -17.148 1.00 70.06 365 GLU A O 1
ATOM 2927 N N . VAL A 1 366 ? 43.408 -1.083 -15.857 1.00 73.94 366 VAL A N 1
ATOM 2928 C CA . VAL A 1 366 ? 43.984 -0.628 -14.573 1.00 73.94 366 VAL A CA 1
ATOM 2929 C C . VAL A 1 366 ? 44.267 -1.794 -13.629 1.00 73.94 366 VAL A C 1
ATOM 2931 O O . VAL A 1 366 ? 45.159 -1.708 -12.781 1.00 73.94 366 VAL A O 1
ATOM 2934 N N . TYR A 1 367 ? 43.508 -2.880 -13.755 1.00 76.50 367 TYR A N 1
ATOM 2935 C CA . TYR A 1 367 ? 43.610 -4.027 -12.872 1.00 76.50 367 TYR A CA 1
ATOM 2936 C C . TYR A 1 367 ? 44.945 -4.761 -13.043 1.00 76.50 367 TYR A C 1
ATOM 2938 O O . TYR A 1 367 ? 45.327 -5.176 -14.134 1.00 76.50 367 TYR A O 1
ATOM 2946 N N . LEU A 1 368 ? 45.625 -4.965 -11.918 1.00 77.50 368 LEU A N 1
ATOM 2947 C CA . LEU A 1 368 ? 46.846 -5.754 -11.815 1.00 77.50 368 LEU A CA 1
ATOM 2948 C C . LEU A 1 368 ? 46.576 -6.965 -10.905 1.00 77.50 368 LEU A C 1
ATOM 2950 O O . LEU A 1 368 ? 46.319 -6.761 -9.714 1.00 77.50 368 LEU A O 1
ATOM 2954 N N . PRO A 1 369 ? 46.679 -8.207 -11.420 1.00 75.94 369 PRO A N 1
ATOM 2955 C CA . PRO A 1 369 ? 46.429 -9.440 -10.660 1.00 75.94 369 PRO A CA 1
ATOM 2956 C C . PRO A 1 369 ? 47.173 -9.518 -9.314 1.00 75.94 369 PRO A C 1
ATOM 2958 O O . PRO A 1 369 ? 46.645 -9.984 -8.308 1.00 75.94 369 PRO A O 1
ATOM 2961 N N . THR A 1 370 ? 48.395 -8.983 -9.253 1.00 79.00 370 THR A N 1
ATOM 2962 C CA . THR A 1 370 ? 49.249 -8.974 -8.053 1.00 79.00 370 THR A CA 1
ATOM 2963 C C . THR A 1 370 ? 48.797 -8.023 -6.942 1.00 79.00 370 THR A C 1
ATOM 2965 O O . THR A 1 370 ? 49.298 -8.133 -5.827 1.00 79.00 370 THR A O 1
ATOM 2968 N N . LEU A 1 371 ? 47.876 -7.094 -7.217 1.00 82.88 371 LEU A N 1
ATOM 2969 C CA . LEU A 1 371 ? 47.392 -6.082 -6.265 1.00 82.88 371 LEU A CA 1
ATOM 2970 C C . LEU A 1 371 ? 45.910 -6.269 -5.910 1.00 82.88 371 LEU A C 1
ATOM 2972 O O . LEU A 1 371 ? 45.248 -5.328 -5.463 1.00 82.88 371 LEU A O 1
ATOM 2976 N N . ILE A 1 372 ? 45.369 -7.472 -6.114 1.00 81.56 372 ILE A N 1
ATOM 2977 C CA . ILE A 1 372 ? 43.954 -7.779 -5.878 1.00 81.56 372 ILE A CA 1
ATOM 2978 C C . ILE A 1 372 ? 43.503 -7.456 -4.444 1.00 81.56 372 ILE A C 1
ATOM 2980 O O . ILE A 1 372 ? 42.403 -6.938 -4.244 1.00 81.56 372 ILE A O 1
ATOM 2984 N N . ASP A 1 373 ? 44.378 -7.663 -3.455 1.00 81.44 373 ASP A N 1
ATOM 2985 C CA . ASP A 1 373 ? 44.140 -7.319 -2.051 1.00 81.44 373 ASP A CA 1
ATOM 2986 C C . ASP A 1 373 ? 43.982 -5.801 -1.859 1.00 81.44 373 ASP A C 1
ATOM 2988 O O . ASP A 1 373 ? 43.080 -5.354 -1.147 1.00 81.44 373 ASP A O 1
ATOM 2992 N N . LYS A 1 374 ? 44.810 -4.992 -2.536 1.00 83.81 374 LYS A N 1
ATOM 2993 C CA . LYS A 1 374 ? 44.750 -3.521 -2.488 1.00 83.81 374 LYS A CA 1
ATOM 2994 C C . LYS A 1 374 ? 43.525 -2.971 -3.203 1.00 83.81 374 LYS A C 1
ATOM 2996 O O . LYS A 1 374 ? 42.914 -2.025 -2.705 1.00 83.81 374 LYS A O 1
ATOM 3001 N N . PHE A 1 375 ? 43.146 -3.550 -4.339 1.00 84.06 375 PHE A N 1
ATOM 3002 C CA . PHE A 1 375 ? 41.945 -3.141 -5.066 1.00 84.06 375 PHE A CA 1
ATOM 3003 C C . PHE A 1 375 ? 40.671 -3.465 -4.288 1.00 84.06 375 PHE A C 1
ATOM 3005 O O . PHE A 1 375 ? 39.753 -2.639 -4.225 1.00 84.06 375 PHE A O 1
ATOM 3012 N N . TRP A 1 376 ? 40.633 -4.620 -3.625 1.00 87.31 376 TRP A N 1
ATOM 3013 C CA . TRP A 1 376 ? 39.523 -4.980 -2.751 1.00 87.31 376 TRP A CA 1
ATOM 3014 C C . TRP A 1 376 ? 39.438 -4.082 -1.513 1.00 87.31 376 TRP A C 1
ATOM 3016 O O . TRP A 1 376 ? 38.376 -3.526 -1.227 1.00 87.31 376 TRP A O 1
ATOM 3026 N N . ASP A 1 377 ? 40.560 -3.850 -0.828 1.00 86.06 377 ASP A N 1
ATOM 3027 C CA . ASP A 1 377 ? 40.634 -2.926 0.310 1.00 86.06 377 ASP A CA 1
ATOM 3028 C C . ASP A 1 377 ? 40.190 -1.505 -0.079 1.00 86.06 377 ASP A C 1
ATOM 3030 O O . ASP A 1 377 ? 39.397 -0.875 0.626 1.00 86.06 377 ASP A O 1
ATOM 3034 N N . PHE A 1 378 ? 40.621 -1.010 -1.241 1.00 87.06 378 PHE A N 1
ATOM 3035 C CA . PHE A 1 378 ? 40.171 0.282 -1.752 1.00 87.06 378 PHE A CA 1
ATOM 3036 C C . PHE A 1 378 ? 38.663 0.298 -2.031 1.00 87.06 378 PHE A C 1
ATOM 3038 O O . PHE A 1 378 ? 37.985 1.255 -1.654 1.00 87.06 378 PHE A O 1
ATOM 3045 N N . THR A 1 379 ? 38.121 -0.763 -2.634 1.00 86.81 379 THR A N 1
ATOM 3046 C CA . THR A 1 379 ? 36.681 -0.898 -2.911 1.00 86.81 379 THR A CA 1
ATOM 3047 C C . THR A 1 379 ? 35.874 -0.798 -1.617 1.00 86.81 379 THR A C 1
ATOM 3049 O O . THR A 1 379 ? 34.981 0.044 -1.507 1.00 86.81 379 THR A O 1
ATOM 3052 N N . LEU A 1 380 ? 36.250 -1.556 -0.584 1.00 87.31 380 LEU A N 1
ATOM 3053 C CA . LEU A 1 380 ? 35.596 -1.496 0.725 1.00 87.31 380 LEU A CA 1
ATOM 3054 C C . LEU A 1 380 ? 35.744 -0.123 1.395 1.00 87.31 380 LEU A C 1
ATOM 3056 O O . LEU A 1 380 ? 34.796 0.369 2.008 1.00 87.31 380 LEU A O 1
ATOM 3060 N N . LYS A 1 381 ? 36.901 0.536 1.261 1.00 87.38 381 LYS A N 1
ATOM 3061 C CA . LYS A 1 381 ? 37.124 1.891 1.794 1.00 87.38 381 LYS A CA 1
ATOM 3062 C C . LYS A 1 381 ? 36.258 2.940 1.107 1.00 87.38 381 LYS A C 1
ATOM 3064 O O . LYS A 1 381 ? 35.759 3.839 1.786 1.00 87.38 381 LYS A O 1
ATOM 3069 N N . VAL A 1 382 ? 36.057 2.836 -0.204 1.00 85.75 382 VAL A N 1
ATOM 3070 C CA . VAL A 1 382 ? 35.164 3.724 -0.960 1.00 85.75 382 VAL A CA 1
ATOM 3071 C C . VAL A 1 382 ? 33.719 3.549 -0.495 1.00 85.75 382 VAL A C 1
ATOM 3073 O O . VAL A 1 382 ? 33.067 4.540 -0.160 1.00 85.75 382 VAL A O 1
ATOM 3076 N N . LEU A 1 383 ? 33.252 2.305 -0.376 1.00 87.50 383 LEU A N 1
ATOM 3077 C CA . LEU A 1 383 ? 31.913 1.986 0.127 1.00 87.50 383 LEU A CA 1
ATOM 3078 C C . LEU A 1 383 ? 31.719 2.464 1.578 1.00 87.50 383 LEU A C 1
ATOM 3080 O O . LEU A 1 383 ? 30.726 3.113 1.911 1.00 87.50 383 LEU A O 1
ATOM 3084 N N . ALA A 1 384 ? 32.711 2.252 2.444 1.00 86.00 384 ALA A N 1
ATOM 3085 C CA . ALA A 1 384 ? 32.685 2.747 3.819 1.00 86.00 384 ALA A CA 1
ATOM 3086 C C . ALA A 1 384 ? 32.682 4.284 3.894 1.00 86.00 384 ALA A C 1
ATOM 3088 O O . ALA A 1 384 ? 32.029 4.867 4.763 1.00 86.00 384 ALA A O 1
ATOM 3089 N N . LYS A 1 385 ? 33.401 4.964 2.993 1.00 87.00 385 LYS A N 1
ATOM 3090 C CA . LYS A 1 385 ? 33.402 6.429 2.903 1.00 87.00 385 LYS A CA 1
ATOM 3091 C C . LYS A 1 385 ? 32.044 6.961 2.448 1.00 87.00 385 LYS A C 1
ATOM 3093 O O . LYS A 1 385 ? 31.606 7.972 2.989 1.00 87.00 385 LYS A O 1
ATOM 3098 N N . TYR A 1 386 ? 31.376 6.273 1.525 1.00 86.38 386 TYR A N 1
ATOM 3099 C CA . TYR A 1 386 ? 30.016 6.608 1.101 1.00 86.38 386 TYR A CA 1
ATOM 3100 C C . TYR A 1 386 ? 29.022 6.514 2.270 1.00 86.38 386 TYR A C 1
ATOM 3102 O O . TYR A 1 386 ? 28.330 7.487 2.558 1.00 86.38 386 TYR A O 1
ATOM 3110 N N . LEU A 1 387 ? 29.057 5.427 3.052 1.00 85.38 387 LEU A N 1
ATOM 3111 C CA . LEU A 1 387 ? 28.246 5.300 4.274 1.00 85.38 387 LEU A CA 1
ATOM 3112 C C . LEU A 1 387 ? 28.508 6.427 5.288 1.00 85.38 387 LEU A C 1
ATOM 3114 O O . LEU A 1 387 ? 27.577 6.962 5.887 1.00 85.38 387 LEU A O 1
ATOM 3118 N N . ARG A 1 388 ? 29.773 6.821 5.482 1.00 86.25 388 ARG A N 1
ATOM 3119 C CA . ARG A 1 388 ? 30.124 7.946 6.370 1.00 86.25 388 ARG A CA 1
ATOM 3120 C C . ARG A 1 388 ? 29.640 9.291 5.837 1.00 86.25 388 ARG A C 1
ATOM 3122 O O . ARG A 1 388 ? 29.291 10.159 6.628 1.00 86.25 388 ARG A O 1
ATOM 3129 N N . TRP A 1 389 ? 29.651 9.479 4.522 1.00 86.94 389 TRP A N 1
ATOM 3130 C CA . TRP A 1 389 ? 29.150 10.693 3.888 1.00 86.94 389 TRP A CA 1
ATOM 3131 C C . TRP A 1 389 ? 27.634 10.824 4.067 1.00 86.94 389 TRP A C 1
ATOM 3133 O O . TRP A 1 389 ? 27.173 11.877 4.503 1.00 86.94 389 TRP A O 1
ATOM 3143 N N . ILE A 1 390 ? 26.889 9.734 3.860 1.00 84.44 390 ILE A N 1
ATOM 3144 C CA . ILE A 1 390 ? 25.451 9.636 4.153 1.00 84.44 390 ILE A CA 1
ATOM 3145 C C . ILE A 1 390 ? 25.170 10.004 5.617 1.00 84.44 390 ILE A C 1
ATOM 3147 O O . ILE A 1 390 ? 24.313 10.837 5.908 1.00 84.44 390 ILE A O 1
ATOM 3151 N N . GLU A 1 391 ? 25.929 9.425 6.547 1.00 83.81 391 GLU A N 1
ATOM 3152 C CA . GLU A 1 391 ? 25.818 9.718 7.979 1.00 83.81 391 GLU A CA 1
ATOM 3153 C C . GLU A 1 391 ? 26.140 11.193 8.298 1.00 83.81 391 GLU A C 1
ATOM 3155 O O . GLU A 1 391 ? 25.509 11.799 9.163 1.00 83.81 391 GLU A O 1
ATOM 3160 N N . GLY A 1 392 ? 27.090 11.801 7.583 1.00 82.75 392 GLY A N 1
ATOM 3161 C CA . GLY A 1 392 ? 27.419 13.222 7.700 1.00 82.75 392 GLY A CA 1
ATOM 3162 C C . GLY A 1 392 ? 26.285 14.137 7.233 1.00 82.75 392 GLY A C 1
ATOM 3163 O O . GLY A 1 392 ? 25.940 15.083 7.940 1.00 82.75 392 GLY A O 1
ATOM 3164 N N . ILE A 1 393 ? 25.663 13.822 6.091 1.00 80.06 393 ILE A N 1
ATOM 3165 C CA . ILE A 1 393 ? 24.471 14.527 5.588 1.00 80.06 393 ILE A CA 1
ATOM 3166 C C . ILE A 1 393 ? 23.332 14.403 6.589 1.00 80.06 393 ILE A C 1
ATOM 3168 O O . ILE A 1 393 ? 22.715 15.409 6.939 1.00 80.06 393 ILE A O 1
ATOM 3172 N N . LYS A 1 394 ? 23.100 13.190 7.101 1.00 78.69 394 LYS A N 1
ATOM 3173 C CA . LYS A 1 394 ? 22.109 12.954 8.145 1.00 78.69 394 LYS A CA 1
ATOM 3174 C C . LYS A 1 394 ? 22.359 13.881 9.331 1.00 78.69 394 LYS A C 1
ATOM 3176 O O . LYS A 1 394 ? 21.478 14.648 9.679 1.00 78.69 394 LYS A O 1
ATOM 3181 N N . ARG A 1 395 ? 23.550 13.880 9.930 1.00 79.31 395 ARG A N 1
ATOM 3182 C CA . ARG A 1 395 ? 23.839 14.731 11.102 1.00 79.31 395 ARG A CA 1
ATOM 3183 C C . ARG A 1 395 ? 23.608 16.215 10.819 1.00 79.31 395 ARG A C 1
ATOM 3185 O O . ARG A 1 395 ? 22.954 16.884 11.610 1.00 79.31 395 ARG A O 1
ATOM 3192 N N . TYR A 1 396 ? 24.075 16.696 9.674 1.00 77.94 396 TYR A N 1
ATOM 3193 C CA . TYR A 1 396 ? 23.995 18.110 9.324 1.00 77.94 396 TYR A CA 1
ATOM 3194 C C . TYR A 1 396 ? 22.557 18.599 9.075 1.00 77.94 396 TYR A C 1
ATOM 3196 O O . TYR A 1 396 ? 22.162 19.649 9.577 1.00 77.94 396 TYR A O 1
ATOM 3204 N N . TYR A 1 397 ? 21.752 17.839 8.328 1.00 72.62 397 TYR A N 1
ATOM 3205 C CA . TYR A 1 397 ? 20.398 18.267 7.952 1.00 72.62 397 TYR A CA 1
ATOM 3206 C C . TYR A 1 397 ? 19.313 17.782 8.919 1.00 72.62 397 TYR A C 1
ATOM 3208 O O . TYR A 1 397 ? 18.346 18.500 9.160 1.00 72.62 397 TYR A O 1
ATOM 3216 N N . TRP A 1 398 ? 19.473 16.593 9.503 1.00 71.81 398 TRP A N 1
ATOM 3217 C CA . TRP A 1 398 ? 18.502 16.008 10.432 1.00 71.81 398 TRP A CA 1
ATOM 3218 C C . TRP A 1 398 ? 18.657 16.584 11.842 1.00 71.81 398 TRP A C 1
ATOM 3220 O O . TRP A 1 398 ? 17.673 17.019 12.437 1.00 71.81 398 TRP A O 1
ATOM 3230 N N . ILE A 1 399 ? 19.875 16.570 12.398 1.00 66.56 399 ILE A N 1
ATOM 3231 C CA . ILE A 1 399 ? 20.103 16.909 13.814 1.00 66.56 399 ILE A CA 1
ATOM 3232 C C . ILE A 1 399 ? 20.234 18.420 13.982 1.00 66.56 399 ILE A C 1
ATOM 3234 O O . ILE A 1 399 ? 19.534 19.006 14.805 1.00 66.56 399 ILE A O 1
ATOM 3238 N N . ASP A 1 400 ? 21.071 19.060 13.165 1.00 66.38 400 ASP A N 1
ATOM 3239 C CA . ASP A 1 400 ? 21.344 20.493 13.310 1.00 66.38 400 ASP A CA 1
ATOM 3240 C C . ASP A 1 400 ? 20.277 21.384 12.646 1.00 66.38 400 ASP A C 1
ATOM 3242 O O . ASP A 1 400 ? 20.294 22.598 12.848 1.00 66.38 400 ASP A O 1
ATOM 3246 N N . ARG A 1 401 ? 19.351 20.803 11.858 1.00 64.38 401 ARG A N 1
ATOM 3247 C CA . ARG A 1 401 ? 18.278 21.493 11.103 1.00 64.38 401 ARG A CA 1
ATOM 3248 C C . ARG A 1 401 ? 18.749 22.738 10.336 1.00 64.38 401 ARG A C 1
ATOM 3250 O O . ARG A 1 401 ? 17.991 23.688 10.141 1.00 64.38 401 ARG A O 1
ATOM 3257 N N . LYS A 1 402 ? 20.001 22.743 9.877 1.00 59.97 402 LYS A N 1
ATOM 3258 C CA . LYS A 1 402 ? 20.569 23.830 9.074 1.00 59.97 402 LYS A CA 1
ATOM 3259 C C . LYS A 1 402 ? 20.212 23.610 7.610 1.00 59.97 402 LYS A C 1
ATOM 3261 O O . LYS A 1 402 ? 21.013 23.092 6.838 1.00 59.97 402 LYS A O 1
ATOM 3266 N N . ALA A 1 403 ? 18.987 23.961 7.245 1.00 56.97 403 ALA A N 1
ATOM 3267 C CA . ALA A 1 403 ? 18.573 23.992 5.851 1.00 56.97 403 ALA A CA 1
ATOM 3268 C C . ALA A 1 403 ? 18.863 25.373 5.238 1.00 56.97 403 ALA A C 1
ATOM 3270 O O . ALA A 1 403 ? 18.631 26.384 5.902 1.00 56.97 403 ALA A O 1
ATOM 3271 N N . PRO A 1 404 ? 19.345 25.441 3.987 1.00 57.50 404 PRO A N 1
ATOM 3272 C CA . PRO A 1 404 ? 19.226 26.648 3.177 1.00 57.50 404 PRO A CA 1
ATOM 3273 C C . PRO A 1 404 ? 17.740 27.015 3.051 1.00 57.50 404 PRO A C 1
ATOM 3275 O O . PRO A 1 404 ? 16.925 26.132 2.791 1.00 57.50 404 PRO A O 1
ATOM 3278 N N . GLU A 1 405 ? 17.390 28.294 3.208 1.00 54.12 405 GLU A N 1
ATOM 3279 C CA . GLU A 1 405 ? 15.995 28.786 3.209 1.00 54.12 405 GLU A CA 1
ATOM 3280 C C . GLU A 1 405 ? 15.213 28.470 1.912 1.00 54.12 405 GLU A C 1
ATOM 3282 O O . GLU A 1 405 ? 13.989 28.557 1.894 1.00 54.12 405 GLU A O 1
ATOM 3287 N N . GLU A 1 406 ? 15.899 28.042 0.848 1.00 53.66 406 GLU A N 1
ATOM 3288 C CA . GLU A 1 406 ? 15.330 27.743 -0.473 1.00 53.66 406 GLU A CA 1
ATOM 3289 C C . GLU A 1 406 ? 15.096 26.244 -0.752 1.00 53.66 406 GLU A C 1
ATOM 3291 O O . GLU A 1 406 ? 14.551 25.905 -1.804 1.00 53.66 406 GLU A O 1
ATOM 3296 N N . PHE A 1 407 ? 15.505 25.323 0.135 1.00 60.66 407 PHE A N 1
ATOM 3297 C CA . PHE A 1 407 ? 15.482 23.881 -0.160 1.00 60.66 407 PHE A CA 1
ATOM 3298 C C . PHE A 1 407 ? 14.597 23.062 0.785 1.00 60.66 407 PHE A C 1
ATOM 3300 O O . PHE A 1 407 ? 14.787 23.038 2.001 1.00 60.66 407 PHE A O 1
ATOM 3307 N N . GLU A 1 408 ? 13.673 22.296 0.199 1.00 67.81 408 GLU A N 1
ATOM 3308 C CA . GLU A 1 408 ? 12.858 21.322 0.923 1.00 67.81 408 GLU A CA 1
ATOM 3309 C C . GLU A 1 408 ? 13.711 20.117 1.345 1.00 67.81 408 GLU A C 1
ATOM 3311 O O . GLU A 1 408 ? 14.156 19.312 0.522 1.00 67.81 408 GLU A O 1
ATOM 3316 N N . ILE A 1 409 ? 13.933 19.987 2.653 1.00 71.12 409 ILE A N 1
ATOM 3317 C CA . ILE A 1 409 ? 14.799 18.967 3.260 1.00 71.12 409 ILE A CA 1
ATOM 3318 C C . ILE A 1 409 ? 14.354 17.547 2.869 1.00 71.12 409 ILE A C 1
ATOM 3320 O O . ILE A 1 409 ? 15.189 16.702 2.546 1.00 71.12 409 ILE A O 1
ATOM 3324 N N . TRP A 1 410 ? 13.046 17.282 2.837 1.00 73.56 410 TRP A N 1
ATOM 3325 C CA . TRP A 1 410 ? 12.504 15.967 2.489 1.00 73.56 410 TRP A CA 1
ATOM 3326 C C . TRP A 1 410 ? 12.846 15.545 1.049 1.00 73.56 410 TRP A C 1
ATOM 3328 O O . TRP A 1 410 ? 13.169 14.380 0.825 1.00 73.56 410 TRP A O 1
ATOM 3338 N N . ARG A 1 411 ? 12.893 16.478 0.083 1.00 73.31 411 ARG A N 1
ATOM 3339 C CA . ARG A 1 411 ? 13.282 16.183 -1.312 1.00 73.31 411 ARG A CA 1
ATOM 3340 C C . ARG A 1 411 ? 14.730 15.725 -1.418 1.00 73.31 411 ARG A C 1
ATOM 3342 O O . ARG A 1 411 ? 15.035 14.818 -2.192 1.00 73.31 411 ARG A O 1
ATOM 3349 N N . LEU A 1 412 ? 15.620 16.325 -0.626 1.00 75.25 412 LEU A N 1
ATOM 3350 C CA . LEU A 1 412 ? 17.019 15.907 -0.545 1.00 75.25 412 LEU A CA 1
ATOM 3351 C C . LEU A 1 412 ? 17.131 14.472 -0.015 1.00 75.25 412 LEU A C 1
ATOM 3353 O O . LEU A 1 412 ? 17.894 13.683 -0.568 1.00 75.25 412 LEU A O 1
ATOM 3357 N N . PHE A 1 413 ? 16.355 14.117 1.012 1.00 78.38 413 PHE A N 1
ATOM 3358 C CA . PHE A 1 413 ? 16.334 12.753 1.543 1.00 78.38 413 PHE A CA 1
ATOM 3359 C C . PHE A 1 413 ? 15.699 11.747 0.572 1.00 78.38 413 PHE A C 1
ATOM 3361 O O . PHE A 1 413 ? 16.209 10.635 0.469 1.00 78.38 413 PHE A O 1
ATOM 3368 N N . CYS A 1 414 ? 14.682 12.127 -0.209 1.00 77.38 414 CYS A N 1
ATOM 3369 C CA . CYS A 1 414 ? 14.152 11.288 -1.293 1.00 77.38 414 CYS A CA 1
ATOM 3370 C C . CYS A 1 414 ? 15.202 11.034 -2.386 1.00 77.38 414 CYS A C 1
ATOM 3372 O O . CYS A 1 414 ? 15.384 9.898 -2.827 1.00 77.38 414 CYS A O 1
ATOM 3374 N N . ALA A 1 415 ? 15.939 12.072 -2.793 1.00 74.56 415 ALA A N 1
ATOM 3375 C CA . ALA A 1 415 ? 17.033 11.930 -3.751 1.00 74.56 415 ALA A CA 1
ATOM 3376 C C . ALA A 1 415 ? 18.167 11.055 -3.191 1.00 74.56 415 ALA A C 1
ATOM 3378 O O . ALA A 1 415 ? 18.701 10.209 -3.903 1.00 74.56 415 ALA A O 1
ATOM 3379 N N . LEU A 1 416 ? 18.501 11.213 -1.906 1.00 79.69 416 LEU A N 1
ATOM 3380 C CA . LEU A 1 416 ? 19.501 10.394 -1.222 1.00 79.69 416 LEU A CA 1
ATOM 3381 C C . LEU A 1 416 ? 19.060 8.930 -1.105 1.00 79.69 416 LEU A C 1
ATOM 3383 O O . LEU A 1 416 ? 19.880 8.032 -1.273 1.00 79.69 416 LEU A O 1
ATOM 3387 N N . TYR A 1 417 ? 17.775 8.681 -0.855 1.00 82.19 417 TYR A N 1
ATOM 3388 C CA . TYR A 1 417 ? 17.200 7.339 -0.822 1.00 82.19 417 TYR A CA 1
ATOM 3389 C C . TYR A 1 417 ? 17.332 6.649 -2.186 1.00 82.19 417 TYR A C 1
ATOM 3391 O O . TYR A 1 417 ? 17.852 5.536 -2.266 1.00 82.19 417 TYR A O 1
ATOM 3399 N N . ALA A 1 418 ? 16.938 7.326 -3.270 1.00 77.81 418 ALA A N 1
ATOM 3400 C CA . ALA A 1 418 ? 17.087 6.808 -4.632 1.00 77.81 418 ALA A CA 1
ATOM 3401 C C . ALA A 1 418 ? 18.561 6.555 -5.002 1.00 77.81 418 ALA A C 1
ATOM 3403 O O . ALA A 1 418 ? 18.895 5.563 -5.656 1.00 77.81 418 ALA A O 1
ATOM 3404 N N . ASP A 1 419 ? 19.459 7.424 -4.541 1.00 82.06 419 ASP A N 1
ATOM 3405 C CA . ASP A 1 419 ? 20.898 7.278 -4.736 1.00 82.06 419 ASP A CA 1
ATOM 3406 C C . ASP A 1 419 ? 21.463 6.061 -3.978 1.00 82.06 419 ASP A C 1
ATOM 3408 O O . ASP A 1 419 ? 22.210 5.279 -4.564 1.00 82.06 419 ASP A O 1
ATOM 3412 N N . CYS A 1 420 ? 21.026 5.818 -2.736 1.00 83.38 420 CYS A N 1
ATOM 3413 C CA . CYS A 1 420 ? 21.400 4.632 -1.956 1.00 83.38 420 CYS A CA 1
ATOM 3414 C C . CYS A 1 420 ? 20.982 3.330 -2.655 1.00 83.38 420 CYS A C 1
ATOM 3416 O O . CYS A 1 420 ? 21.799 2.418 -2.781 1.00 83.38 420 CYS A O 1
ATOM 3418 N N . VAL A 1 421 ? 19.744 3.270 -3.167 1.00 82.31 421 VAL A N 1
ATOM 3419 C CA . VAL A 1 421 ? 19.234 2.129 -3.953 1.00 82.31 421 VAL A CA 1
ATOM 3420 C C . VAL A 1 421 ? 20.100 1.891 -5.188 1.00 82.31 421 VAL A C 1
ATOM 3422 O O . VAL A 1 421 ? 20.459 0.759 -5.511 1.00 82.31 421 VAL A O 1
ATOM 3425 N N . THR A 1 422 ? 20.452 2.968 -5.888 1.00 79.75 422 THR A N 1
ATOM 3426 C CA . THR A 1 422 ? 21.250 2.891 -7.115 1.00 79.75 422 THR A CA 1
ATOM 3427 C C . THR A 1 422 ? 22.671 2.411 -6.825 1.00 79.75 422 THR A C 1
ATOM 3429 O O . THR A 1 422 ? 23.194 1.573 -7.563 1.00 79.75 422 THR A O 1
ATOM 3432 N N . VAL A 1 423 ? 23.295 2.907 -5.753 1.00 83.31 423 VAL A N 1
ATOM 3433 C CA . VAL A 1 423 ? 24.645 2.500 -5.344 1.00 83.31 423 VAL A CA 1
ATOM 3434 C C . VAL A 1 423 ? 24.669 1.045 -4.899 1.00 83.31 423 VAL A C 1
ATOM 3436 O O . VAL A 1 423 ? 25.573 0.328 -5.322 1.00 83.31 423 VAL A O 1
ATOM 3439 N N . ASP A 1 424 ? 23.696 0.585 -4.114 1.00 83.62 424 ASP A N 1
ATOM 3440 C CA . ASP A 1 424 ? 23.625 -0.812 -3.671 1.00 83.62 424 ASP A CA 1
ATOM 3441 C C . ASP A 1 424 ? 23.495 -1.764 -4.873 1.00 83.62 424 ASP A C 1
ATOM 3443 O O . ASP A 1 424 ? 24.374 -2.595 -5.121 1.00 83.62 424 ASP A O 1
ATOM 3447 N N . ASN A 1 425 ? 22.493 -1.533 -5.728 1.00 81.56 425 ASN A N 1
ATOM 3448 C CA . ASN A 1 425 ? 22.243 -2.360 -6.910 1.00 81.56 425 ASN A CA 1
ATOM 3449 C C . ASN A 1 425 ? 23.422 -2.365 -7.895 1.00 81.56 425 ASN A C 1
ATOM 3451 O O . ASN A 1 425 ? 23.840 -3.427 -8.365 1.00 81.56 425 ASN A O 1
ATOM 3455 N N . ARG A 1 426 ? 23.994 -1.194 -8.215 1.00 79.62 426 ARG A N 1
ATOM 3456 C CA . ARG A 1 426 ? 25.122 -1.121 -9.160 1.00 79.62 426 ARG A CA 1
ATOM 3457 C C . ARG A 1 426 ? 26.417 -1.666 -8.568 1.00 79.62 426 ARG A C 1
ATOM 3459 O O . ARG A 1 426 ? 27.186 -2.264 -9.312 1.00 79.62 426 ARG A O 1
ATOM 3466 N N . THR A 1 427 ? 26.662 -1.528 -7.265 1.00 82.94 427 THR A N 1
ATOM 3467 C CA . THR A 1 427 ? 27.847 -2.128 -6.623 1.00 82.94 427 THR A CA 1
ATOM 3468 C C . THR A 1 427 ? 27.788 -3.652 -6.702 1.00 82.94 427 THR A C 1
ATOM 3470 O O . THR A 1 427 ? 28.783 -4.278 -7.071 1.00 82.94 427 THR A O 1
ATOM 3473 N N . PHE A 1 428 ? 26.619 -4.250 -6.453 1.00 81.75 428 PHE A N 1
ATOM 3474 C CA . PHE A 1 428 ? 26.411 -5.688 -6.655 1.00 81.75 428 PHE A CA 1
ATOM 3475 C C . PHE A 1 428 ? 26.550 -6.099 -8.121 1.00 81.75 428 PHE A C 1
ATOM 3477 O O . PHE A 1 428 ? 27.210 -7.095 -8.417 1.00 81.75 428 PHE A O 1
ATOM 3484 N N . GLY A 1 429 ? 25.996 -5.311 -9.046 1.00 80.81 429 GLY A N 1
ATOM 3485 C CA . GLY A 1 429 ? 26.150 -5.540 -10.484 1.00 80.81 429 GLY A CA 1
ATOM 3486 C C . GLY A 1 429 ? 27.614 -5.528 -10.939 1.00 80.81 429 GLY A C 1
ATOM 3487 O O . GLY A 1 429 ? 28.039 -6.427 -11.665 1.00 80.81 429 GLY A O 1
ATOM 3488 N N . ILE A 1 430 ? 28.416 -4.564 -10.473 1.00 81.56 430 ILE A N 1
ATOM 3489 C CA . ILE A 1 430 ? 29.858 -4.482 -10.772 1.00 81.56 430 ILE A CA 1
ATOM 3490 C C . ILE A 1 430 ? 30.612 -5.660 -10.142 1.00 81.56 430 ILE A C 1
ATOM 3492 O O . ILE A 1 430 ? 31.501 -6.236 -10.770 1.00 81.56 430 ILE A O 1
ATOM 3496 N N . ALA A 1 431 ? 30.240 -6.068 -8.926 1.00 81.56 431 ALA A N 1
ATOM 3497 C CA . ALA A 1 431 ? 30.846 -7.223 -8.277 1.00 81.56 431 ALA A CA 1
ATOM 3498 C C . ALA A 1 431 ? 30.628 -8.513 -9.078 1.00 81.56 431 ALA A C 1
ATOM 3500 O O . ALA A 1 431 ? 31.585 -9.238 -9.343 1.00 81.56 431 ALA A O 1
ATOM 3501 N N . LEU A 1 432 ? 29.394 -8.746 -9.532 1.00 81.62 432 LEU A N 1
ATOM 3502 C CA . LEU A 1 432 ? 29.025 -9.903 -10.349 1.00 81.62 432 LEU A CA 1
ATOM 3503 C C . LEU A 1 432 ? 29.702 -9.904 -11.725 1.00 81.62 432 LEU A C 1
ATOM 3505 O O . LEU A 1 432 ? 30.145 -10.957 -12.179 1.00 81.62 432 LEU A O 1
ATOM 3509 N N . SER A 1 433 ? 29.774 -8.744 -12.379 1.00 81.12 433 SER A N 1
ATOM 3510 C CA . SER A 1 433 ? 30.240 -8.629 -13.767 1.00 81.12 433 SER A CA 1
ATOM 3511 C C . SER A 1 433 ? 31.755 -8.499 -13.916 1.00 81.12 433 SER A C 1
ATOM 3513 O O . SER A 1 433 ? 32.302 -9.017 -14.884 1.00 81.12 433 SER A O 1
ATOM 3515 N N . SER A 1 434 ? 32.447 -7.830 -12.989 1.00 80.12 434 SER A N 1
ATOM 3516 C CA . SER A 1 434 ? 33.877 -7.513 -13.135 1.00 80.12 434 SER A CA 1
ATOM 3517 C C . SER A 1 434 ? 34.751 -8.065 -12.012 1.00 80.12 434 SER A C 1
ATOM 3519 O O . SER A 1 434 ? 35.870 -8.495 -12.276 1.00 80.12 434 SER A O 1
ATOM 3521 N N . ILE A 1 435 ? 34.273 -8.079 -10.764 1.00 81.88 435 ILE A N 1
ATOM 3522 C CA . ILE A 1 435 ? 35.114 -8.460 -9.614 1.00 81.88 435 ILE A CA 1
ATOM 3523 C C . ILE A 1 435 ? 35.180 -9.988 -9.456 1.00 81.88 435 ILE A C 1
ATOM 3525 O O . ILE A 1 435 ? 36.260 -10.548 -9.280 1.00 81.88 435 ILE A O 1
ATOM 3529 N N . TRP A 1 436 ? 34.049 -10.690 -9.565 1.00 83.31 436 TRP A N 1
ATOM 3530 C CA . TRP A 1 436 ? 33.987 -12.149 -9.399 1.00 83.31 436 TRP A CA 1
ATOM 3531 C C . TRP A 1 436 ? 34.731 -12.944 -10.467 1.00 83.31 436 TRP A C 1
ATOM 3533 O O . TRP A 1 436 ? 35.412 -13.890 -10.074 1.00 83.31 436 TRP A O 1
ATOM 3543 N N . PRO A 1 437 ? 34.667 -12.600 -11.767 1.00 82.12 437 PRO A N 1
ATOM 3544 C CA . PRO A 1 437 ? 35.480 -13.281 -12.771 1.00 82.12 437 PRO A CA 1
ATOM 3545 C C . PRO A 1 437 ? 36.977 -13.191 -12.445 1.00 82.12 437 PRO A C 1
ATOM 3547 O O . PRO A 1 437 ? 37.648 -14.215 -12.372 1.00 82.12 437 PRO A O 1
ATOM 3550 N N . LYS A 1 438 ? 37.459 -11.993 -12.089 1.00 81.06 438 LYS A N 1
ATOM 3551 C CA . LYS A 1 438 ? 38.871 -11.730 -11.761 1.00 81.06 438 LYS A CA 1
ATOM 3552 C C . LYS A 1 438 ? 39.339 -12.403 -10.474 1.00 81.06 438 LYS A C 1
ATOM 3554 O O . LYS A 1 438 ? 40.482 -12.822 -10.371 1.00 81.06 438 LYS A O 1
ATOM 3559 N N . ILE A 1 439 ? 38.464 -12.545 -9.479 1.00 79.00 439 ILE A N 1
ATOM 3560 C CA . ILE A 1 439 ? 38.785 -13.280 -8.245 1.00 79.00 439 ILE A CA 1
ATOM 3561 C C . ILE A 1 439 ? 38.810 -14.796 -8.496 1.00 79.00 439 ILE A C 1
ATOM 3563 O O . ILE A 1 439 ? 39.668 -15.489 -7.948 1.00 79.00 439 ILE A O 1
ATOM 3567 N N . ARG A 1 440 ? 37.921 -15.316 -9.355 1.00 80.94 440 ARG A N 1
ATOM 3568 C CA . ARG A 1 440 ? 37.893 -16.745 -9.723 1.00 80.94 440 ARG A CA 1
ATOM 3569 C C . ARG A 1 440 ? 39.105 -17.171 -10.543 1.00 80.94 440 ARG A C 1
ATOM 3571 O O . ARG A 1 440 ? 39.543 -18.306 -10.393 1.00 80.94 440 ARG A O 1
ATOM 3578 N N . GLU A 1 441 ? 39.670 -16.274 -11.348 1.00 79.75 441 GLU A N 1
ATOM 3579 C CA . GLU A 1 441 ? 40.938 -16.505 -12.061 1.00 79.75 441 GLU A CA 1
ATOM 3580 C C . GLU A 1 441 ? 42.115 -16.800 -11.114 1.00 79.75 441 GLU A C 1
ATOM 3582 O O . GLU A 1 441 ? 43.086 -17.433 -11.518 1.00 79.75 441 GLU A O 1
ATOM 3587 N N . HIS A 1 442 ? 42.010 -16.407 -9.841 1.00 76.19 442 HIS A N 1
ATOM 3588 C CA . HIS A 1 442 ? 42.998 -16.680 -8.796 1.00 76.19 442 HIS A CA 1
ATOM 3589 C C . HIS A 1 442 ? 42.652 -17.879 -7.894 1.00 76.19 442 HIS A C 1
ATOM 3591 O O . HIS A 1 442 ? 43.266 -18.029 -6.839 1.00 76.19 442 HIS A O 1
ATOM 3597 N N . GLU A 1 443 ? 41.670 -18.710 -8.270 1.00 76.00 443 GLU A N 1
ATOM 3598 C CA . GLU A 1 443 ? 41.178 -19.859 -7.480 1.00 76.00 443 GLU A CA 1
ATOM 3599 C C . GLU A 1 443 ? 40.685 -19.492 -6.062 1.00 76.00 443 GLU A C 1
ATOM 3601 O O . GLU A 1 443 ? 40.591 -20.340 -5.174 1.00 76.00 443 GLU A O 1
ATOM 3606 N N . LEU A 1 444 ? 40.343 -18.220 -5.829 1.00 76.25 444 LEU A N 1
ATOM 3607 C CA . LEU A 1 444 ? 39.832 -17.747 -4.544 1.00 76.25 444 LEU A CA 1
ATOM 3608 C C . LEU A 1 444 ? 38.318 -17.952 -4.443 1.00 76.25 444 LEU A C 1
ATOM 3610 O O . LEU A 1 444 ? 37.568 -17.702 -5.391 1.00 76.25 444 LEU A O 1
ATOM 3614 N N . ASP A 1 445 ? 37.855 -18.341 -3.253 1.00 78.12 445 ASP A N 1
ATOM 3615 C CA 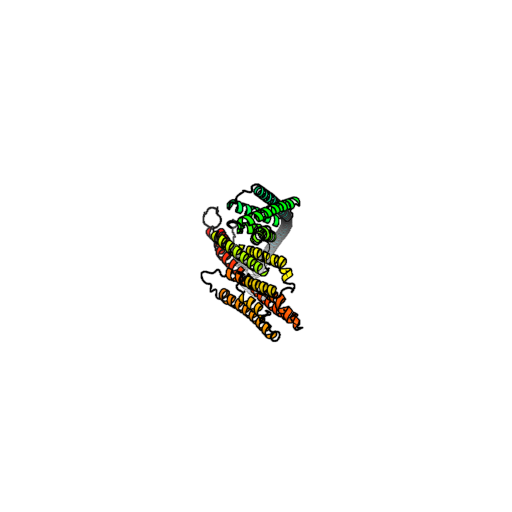. ASP A 1 445 ? 36.425 -18.441 -2.981 1.00 78.12 445 ASP A CA 1
ATOM 3616 C C . ASP A 1 445 ? 35.785 -17.046 -2.888 1.00 78.12 445 ASP A C 1
ATOM 3618 O O . ASP A 1 445 ? 36.115 -16.217 -2.037 1.00 78.12 445 ASP A O 1
ATOM 3622 N N . VAL A 1 446 ? 34.825 -16.805 -3.776 1.00 79.69 446 VAL A N 1
ATOM 3623 C CA . VAL A 1 446 ? 34.087 -15.548 -3.908 1.00 79.69 446 VAL A CA 1
ATOM 3624 C C . VAL A 1 446 ? 33.076 -15.349 -2.769 1.00 79.69 446 VAL A C 1
ATOM 3626 O O . VAL A 1 446 ? 32.640 -14.221 -2.522 1.00 79.69 446 VAL A O 1
ATOM 3629 N N . THR A 1 447 ? 32.702 -16.407 -2.041 1.00 81.38 447 THR A N 1
ATOM 3630 C CA . THR A 1 447 ? 31.663 -16.341 -0.997 1.00 81.38 447 THR A CA 1
ATOM 3631 C C . THR A 1 447 ? 31.977 -15.310 0.090 1.00 81.38 447 THR A C 1
ATOM 3633 O O . THR A 1 447 ? 31.101 -14.529 0.464 1.00 81.38 447 THR A O 1
ATOM 3636 N N . ILE A 1 448 ? 33.230 -15.238 0.544 1.00 79.81 448 ILE A N 1
ATOM 3637 C CA . ILE A 1 448 ? 33.680 -14.318 1.601 1.00 79.81 448 ILE A CA 1
ATOM 3638 C C . ILE A 1 448 ? 33.557 -12.861 1.133 1.00 79.81 448 ILE A C 1
ATOM 3640 O O . ILE A 1 448 ? 33.085 -11.990 1.867 1.00 79.81 448 ILE A O 1
ATOM 3644 N N . PHE A 1 449 ? 33.912 -12.593 -0.122 1.00 83.19 449 PHE A N 1
ATOM 3645 C CA . PHE A 1 449 ? 33.798 -11.265 -0.720 1.00 83.19 449 PHE A CA 1
ATOM 3646 C C . PHE A 1 449 ? 32.327 -10.852 -0.890 1.00 83.19 449 PHE A C 1
ATOM 3648 O O . PHE A 1 449 ? 31.961 -9.706 -0.615 1.00 83.19 449 PHE A O 1
ATOM 3655 N N . GLY A 1 450 ? 31.463 -11.799 -1.270 1.00 82.62 450 GLY A N 1
ATOM 3656 C CA . GLY A 1 450 ? 30.013 -11.604 -1.325 1.00 82.62 450 GLY A CA 1
ATOM 3657 C C . GLY A 1 450 ? 29.396 -11.307 0.045 1.00 82.62 450 GLY A C 1
ATOM 3658 O O . GLY A 1 450 ? 28.529 -10.437 0.154 1.00 82.62 450 GLY A O 1
ATOM 3659 N N . GLN A 1 451 ? 29.879 -11.950 1.113 1.00 85.00 451 GLN A N 1
ATOM 3660 C CA . GLN A 1 451 ? 29.456 -11.648 2.485 1.00 85.00 451 GLN A CA 1
ATOM 3661 C C . GLN A 1 451 ? 29.831 -10.216 2.895 1.00 85.00 451 GLN A C 1
ATOM 3663 O O . GLN A 1 451 ? 29.013 -9.526 3.501 1.00 85.00 451 GLN A O 1
ATOM 3668 N N . CYS A 1 452 ? 31.015 -9.719 2.520 1.00 85.31 452 CYS A N 1
ATOM 3669 C CA . CYS A 1 452 ? 31.402 -8.329 2.788 1.00 85.31 452 CYS A CA 1
ATOM 3670 C C . CYS A 1 452 ? 30.479 -7.311 2.102 1.00 85.31 452 CYS A C 1
ATOM 3672 O O . CYS A 1 452 ? 30.111 -6.309 2.720 1.00 85.31 452 CYS A O 1
ATOM 3674 N N . LEU A 1 453 ? 30.081 -7.563 0.852 1.00 86.19 453 LEU A N 1
ATOM 3675 C CA . LEU A 1 453 ? 29.116 -6.706 0.155 1.00 86.19 453 LEU A CA 1
ATOM 3676 C C . LEU A 1 453 ? 27.718 -6.821 0.763 1.00 86.19 453 LEU A C 1
ATOM 3678 O O . LEU A 1 453 ? 27.040 -5.812 0.910 1.00 86.19 453 LEU A O 1
ATOM 3682 N N . SER A 1 454 ? 27.327 -8.011 1.220 1.00 87.50 454 SER A N 1
ATOM 3683 C CA . SER A 1 454 ? 26.055 -8.207 1.927 1.00 87.50 454 SER A CA 1
ATOM 3684 C C . SER A 1 454 ? 26.004 -7.392 3.225 1.00 87.50 454 SER A C 1
ATOM 3686 O O . SER A 1 454 ? 24.994 -6.764 3.520 1.00 87.50 454 SER A O 1
ATOM 3688 N N . VAL A 1 455 ? 27.114 -7.310 3.971 1.00 88.44 455 VAL A N 1
ATOM 3689 C CA . VAL A 1 455 ? 27.228 -6.436 5.156 1.00 88.44 455 VAL A CA 1
ATOM 3690 C C . VAL A 1 455 ? 27.070 -4.958 4.786 1.00 88.44 455 VAL A C 1
ATOM 3692 O O . VAL A 1 455 ? 26.504 -4.186 5.562 1.00 88.44 455 VAL A O 1
ATOM 3695 N N . PHE A 1 456 ? 27.573 -4.543 3.624 1.00 88.31 456 PHE A N 1
ATOM 3696 C CA . PHE A 1 456 ? 27.367 -3.187 3.122 1.00 88.31 456 PHE A CA 1
ATOM 3697 C C . PHE A 1 456 ? 25.896 -2.929 2.765 1.00 88.31 456 PHE A C 1
ATOM 3699 O O . PHE A 1 456 ? 25.365 -1.915 3.220 1.00 88.31 456 PHE A O 1
ATOM 3706 N N . SER A 1 457 ? 25.220 -3.850 2.070 1.00 87.88 457 SER A N 1
ATOM 3707 C CA . SER A 1 457 ? 23.782 -3.734 1.773 1.00 87.88 457 SER A CA 1
ATOM 3708 C C . SER A 1 457 ? 22.939 -3.648 3.028 1.00 87.88 457 SER A C 1
ATOM 3710 O O . SER A 1 457 ? 22.071 -2.789 3.111 1.00 87.88 457 SER A O 1
ATOM 3712 N N . THR A 1 458 ? 23.222 -4.468 4.045 1.00 89.94 458 THR A N 1
ATOM 3713 C CA . THR A 1 458 ? 22.500 -4.389 5.322 1.00 89.94 458 THR A CA 1
ATOM 3714 C C . THR A 1 458 ? 22.654 -3.005 5.951 1.00 89.94 458 THR A C 1
ATOM 3716 O O . THR A 1 458 ? 21.667 -2.402 6.361 1.00 89.94 458 THR A O 1
ATOM 3719 N N . LYS A 1 459 ? 23.872 -2.447 5.957 1.00 88.06 459 LYS A N 1
ATOM 3720 C CA . LYS A 1 459 ? 24.129 -1.100 6.493 1.00 88.06 459 LYS A CA 1
ATOM 3721 C C . LYS A 1 459 ? 23.468 0.008 5.673 1.00 88.06 459 LYS A C 1
ATOM 3723 O O . LYS A 1 459 ? 23.018 0.992 6.254 1.00 88.06 459 LYS A O 1
ATOM 3728 N N . ILE A 1 460 ? 23.416 -0.117 4.347 1.00 87.56 460 ILE A N 1
ATOM 3729 C CA . ILE A 1 460 ? 22.668 0.821 3.499 1.00 87.56 460 ILE A CA 1
ATOM 3730 C C . ILE A 1 460 ? 21.168 0.707 3.771 1.00 87.56 460 ILE A C 1
ATOM 3732 O O . ILE A 1 460 ? 20.515 1.731 3.957 1.00 87.56 460 ILE A O 1
ATOM 3736 N N . ALA A 1 461 ? 20.631 -0.508 3.856 1.00 87.69 461 ALA A N 1
ATOM 3737 C CA . ALA A 1 461 ? 19.216 -0.754 4.108 1.00 87.69 461 ALA A CA 1
ATOM 3738 C C . ALA A 1 461 ? 18.771 -0.190 5.467 1.00 87.69 461 ALA A C 1
ATOM 3740 O O . ALA A 1 461 ? 17.724 0.452 5.550 1.00 87.69 461 ALA A O 1
ATOM 3741 N N . GLU A 1 462 ? 19.589 -0.340 6.513 1.00 89.69 462 GLU A N 1
ATOM 3742 C CA . GLU A 1 462 ? 19.365 0.306 7.815 1.00 89.69 462 GLU A CA 1
ATOM 3743 C C . GLU A 1 462 ? 19.257 1.833 7.672 1.00 89.69 462 GLU A C 1
ATOM 3745 O O . GLU A 1 462 ? 18.324 2.446 8.193 1.00 89.69 462 GLU A O 1
ATOM 3750 N N . LYS A 1 463 ? 20.164 2.460 6.911 1.00 84.94 463 LYS A N 1
ATOM 3751 C CA . LYS A 1 463 ? 20.133 3.912 6.664 1.00 84.94 463 LYS A CA 1
ATOM 3752 C C . LYS A 1 463 ? 18.927 4.342 5.837 1.00 84.94 463 LYS A C 1
ATOM 3754 O O . LYS A 1 463 ? 18.334 5.379 6.121 1.00 84.94 463 LYS A O 1
ATOM 3759 N N . MET A 1 464 ? 18.525 3.540 4.858 1.00 85.06 464 MET A N 1
ATOM 3760 C CA . MET A 1 464 ? 17.330 3.792 4.058 1.00 85.06 464 MET A CA 1
ATOM 3761 C C . MET A 1 464 ? 16.055 3.758 4.906 1.00 85.06 464 MET A C 1
ATOM 3763 O O . MET A 1 464 ? 15.223 4.651 4.769 1.00 85.06 464 MET A O 1
ATOM 3767 N N . GLN A 1 465 ? 15.927 2.794 5.823 1.00 87.12 465 GLN A N 1
ATOM 3768 C CA . GLN A 1 465 ? 14.800 2.741 6.762 1.00 87.12 465 GLN A CA 1
ATOM 3769 C C . GLN A 1 465 ? 14.778 3.947 7.709 1.00 87.12 465 GLN A C 1
ATOM 3771 O O . GLN A 1 465 ? 13.709 4.452 8.051 1.00 87.12 465 GLN A O 1
ATOM 3776 N N . GLU A 1 466 ? 15.948 4.426 8.143 1.00 85.00 466 GLU A N 1
ATOM 3777 C CA . GLU A 1 466 ? 16.044 5.664 8.920 1.00 85.00 466 GLU A CA 1
ATOM 3778 C C . GLU A 1 466 ? 15.533 6.867 8.108 1.00 85.00 466 GLU A C 1
ATOM 3780 O O . GLU A 1 466 ? 14.759 7.666 8.632 1.00 85.00 466 GLU A O 1
ATOM 3785 N N . PHE A 1 467 ? 15.910 6.989 6.832 1.00 83.88 467 PHE A N 1
ATOM 3786 C CA . PHE A 1 467 ? 15.432 8.074 5.967 1.00 83.88 467 PHE A CA 1
ATOM 3787 C C . PHE A 1 467 ? 13.937 8.010 5.694 1.00 83.88 467 PHE A C 1
ATOM 3789 O O . PHE A 1 467 ? 13.274 9.041 5.762 1.00 83.88 467 PHE A O 1
ATOM 3796 N N . GLU A 1 468 ? 13.392 6.822 5.451 1.00 84.00 468 GLU A N 1
ATOM 3797 C CA . GLU A 1 468 ? 11.957 6.633 5.246 1.00 84.00 468 GLU A CA 1
ATOM 3798 C C . GLU A 1 468 ? 11.155 7.095 6.469 1.00 84.00 468 GLU A C 1
ATOM 3800 O O . GLU A 1 468 ? 10.229 7.896 6.336 1.00 84.00 468 GLU A O 1
ATOM 3805 N N . LYS A 1 469 ? 11.567 6.682 7.676 1.00 84.81 469 LYS A N 1
ATOM 3806 C CA . LYS A 1 469 ? 10.935 7.134 8.925 1.00 84.81 469 LYS A CA 1
ATOM 3807 C C . LYS A 1 469 ? 10.978 8.650 9.071 1.00 84.81 469 LYS A C 1
ATOM 3809 O O . LYS A 1 469 ? 9.966 9.244 9.418 1.00 84.81 469 LYS A O 1
ATOM 3814 N N . PHE A 1 470 ? 12.111 9.277 8.765 1.00 81.19 470 PHE A N 1
ATOM 3815 C CA . PHE A 1 470 ? 12.245 10.731 8.842 1.00 81.19 470 PHE A CA 1
ATOM 3816 C C . PHE A 1 470 ? 11.361 11.471 7.845 1.00 81.19 470 PHE A C 1
ATOM 3818 O O . PHE A 1 470 ? 10.705 12.436 8.221 1.00 81.19 470 PHE A O 1
ATOM 3825 N N . ILE A 1 471 ? 11.324 11.023 6.589 1.00 80.88 471 ILE A N 1
ATOM 3826 C CA . ILE A 1 471 ? 10.476 11.630 5.557 1.00 80.88 471 ILE A CA 1
ATOM 3827 C C . ILE A 1 471 ? 9.008 11.555 5.993 1.00 80.88 471 ILE A C 1
ATOM 3829 O O . ILE A 1 471 ? 8.281 12.542 5.891 1.00 80.88 471 ILE A O 1
ATOM 3833 N N . VAL A 1 472 ? 8.586 10.409 6.535 1.00 82.69 472 VAL A N 1
ATOM 3834 C CA . VAL A 1 472 ? 7.231 10.228 7.066 1.00 82.69 472 VAL A CA 1
ATOM 3835 C C . VAL A 1 472 ? 6.985 11.127 8.278 1.00 82.69 472 VAL A C 1
ATOM 3837 O O . VAL A 1 472 ? 5.959 11.798 8.326 1.00 82.69 472 VAL A O 1
ATOM 3840 N N . GLU A 1 473 ? 7.905 11.192 9.240 1.00 81.81 473 GLU A N 1
ATOM 3841 C CA . GLU A 1 473 ? 7.784 12.060 10.419 1.00 81.81 473 GLU A CA 1
ATOM 3842 C C . GLU A 1 473 ? 7.708 13.546 10.045 1.00 81.81 473 GLU A C 1
ATOM 3844 O O . GLU A 1 473 ? 6.890 14.276 10.608 1.00 81.81 473 GLU A O 1
ATOM 3849 N N . ASP A 1 474 ? 8.511 14.005 9.086 1.00 76.69 474 ASP A N 1
ATOM 3850 C CA . ASP A 1 474 ? 8.522 15.395 8.621 1.00 76.69 474 ASP A CA 1
ATOM 3851 C C . ASP A 1 474 ? 7.245 15.746 7.844 1.00 76.69 474 ASP A C 1
ATOM 3853 O O . ASP A 1 474 ? 6.624 16.787 8.092 1.00 76.69 474 ASP A O 1
ATOM 3857 N N . ALA A 1 475 ? 6.777 14.839 6.980 1.00 75.50 475 ALA A N 1
ATOM 3858 C CA . ALA A 1 475 ? 5.503 14.979 6.280 1.00 75.50 475 ALA A CA 1
ATOM 3859 C C . ALA A 1 475 ? 4.324 15.013 7.264 1.00 75.50 475 ALA A C 1
ATOM 3861 O O . ALA A 1 475 ? 3.471 15.902 7.191 1.00 75.50 475 ALA A O 1
ATOM 3862 N N . VAL A 1 476 ? 4.302 14.097 8.238 1.00 80.62 476 VAL A N 1
ATOM 3863 C CA . VAL A 1 476 ? 3.277 14.046 9.289 1.00 80.62 476 VAL A CA 1
ATOM 3864 C C . VAL A 1 476 ? 3.329 15.298 10.151 1.00 80.62 476 VAL A C 1
ATOM 3866 O O . VAL A 1 476 ? 2.281 15.873 10.420 1.00 80.62 476 VAL A O 1
ATOM 3869 N N . THR A 1 477 ? 4.511 15.774 10.542 1.00 79.50 477 THR A N 1
ATOM 3870 C CA . THR A 1 477 ? 4.659 17.006 11.334 1.00 79.50 477 THR A CA 1
ATOM 3871 C C . THR A 1 477 ? 4.171 18.226 10.556 1.00 79.50 477 THR A C 1
ATOM 3873 O O . THR A 1 477 ? 3.507 19.098 11.120 1.00 79.50 477 THR A O 1
ATOM 3876 N N . SER A 1 478 ? 4.460 18.295 9.257 1.00 74.31 478 SER A N 1
ATOM 3877 C CA . SER A 1 478 ? 4.013 19.390 8.390 1.00 74.31 478 SER A CA 1
ATOM 3878 C C . SER A 1 478 ? 2.493 19.408 8.228 1.00 74.31 478 SER A C 1
ATOM 3880 O O . SER A 1 478 ? 1.872 20.462 8.358 1.00 74.31 478 SER A O 1
ATOM 3882 N N . VAL A 1 479 ? 1.876 18.241 8.034 1.00 75.00 479 VAL A N 1
ATOM 3883 C CA . VAL A 1 479 ? 0.415 18.098 7.950 1.00 75.00 479 VAL A CA 1
ATOM 3884 C C . VAL A 1 479 ? -0.251 18.318 9.315 1.00 75.00 479 VAL A C 1
ATOM 3886 O O . VAL A 1 479 ? -1.285 18.979 9.397 1.00 75.00 479 VAL A O 1
ATOM 3889 N N . ALA A 1 480 ? 0.357 17.840 10.403 1.00 77.25 480 ALA A N 1
ATOM 3890 C CA . ALA A 1 480 ? -0.148 18.007 11.764 1.00 77.25 480 ALA A CA 1
ATOM 3891 C C . ALA A 1 480 ? -0.198 19.481 12.182 1.00 77.25 480 ALA A C 1
ATOM 3893 O O . ALA A 1 480 ? -1.203 19.904 12.740 1.00 77.25 480 ALA A O 1
ATOM 3894 N N . LYS A 1 481 ? 0.807 20.296 11.829 1.00 78.19 481 LYS A N 1
ATOM 3895 C CA . LYS A 1 481 ? 0.779 21.753 12.073 1.00 78.19 481 LYS A CA 1
ATOM 3896 C C . LYS A 1 481 ? -0.430 22.443 11.430 1.00 78.19 481 LYS A C 1
ATOM 3898 O O . LYS A 1 481 ? -0.986 23.368 12.014 1.00 78.19 481 LYS A O 1
ATOM 3903 N N . ILE A 1 482 ? -0.837 22.002 10.240 1.00 70.81 482 ILE A N 1
ATOM 3904 C CA . ILE A 1 482 ? -2.007 22.541 9.529 1.00 70.81 482 ILE A CA 1
ATOM 3905 C C . ILE A 1 482 ? -3.300 22.041 10.194 1.00 70.81 482 ILE A C 1
ATOM 3907 O O . ILE A 1 482 ? -4.253 22.802 10.380 1.00 70.81 482 ILE A O 1
ATOM 3911 N N . LEU A 1 483 ? -3.323 20.771 10.610 1.00 68.25 483 LEU A N 1
ATOM 3912 C CA . LEU A 1 483 ? -4.471 20.138 11.262 1.00 68.25 483 LEU A CA 1
ATOM 3913 C C . LEU A 1 483 ? -4.667 20.553 12.731 1.00 68.25 483 LEU A C 1
ATOM 3915 O O . LEU A 1 483 ? -5.799 20.516 13.209 1.00 68.25 483 LEU A O 1
ATOM 3919 N N . ASP A 1 484 ? -3.643 21.028 13.439 1.00 71.19 484 ASP A N 1
ATOM 3920 C CA . ASP A 1 484 ? -3.779 21.570 14.800 1.00 71.19 484 ASP A CA 1
ATOM 3921 C C . ASP A 1 484 ? -4.747 22.766 14.840 1.00 71.19 484 ASP A C 1
ATOM 3923 O O . ASP A 1 484 ? -5.506 22.940 15.799 1.00 71.19 484 ASP A O 1
ATOM 3927 N N . GLY A 1 485 ? -4.814 23.547 13.755 1.00 65.88 485 GLY A N 1
ATOM 3928 C CA . GLY A 1 485 ? -5.813 24.606 13.583 1.00 65.88 485 GLY A CA 1
ATOM 3929 C C . GLY A 1 485 ? -7.257 24.084 13.557 1.00 65.88 485 GLY A C 1
ATOM 3930 O O . GLY A 1 485 ? -8.171 24.756 14.046 1.00 65.88 485 GLY A O 1
ATOM 3931 N N . VAL A 1 486 ? -7.472 22.853 13.079 1.00 66.38 486 VAL A N 1
ATOM 3932 C CA . VAL A 1 486 ? -8.788 22.191 13.011 1.00 66.38 486 VAL A CA 1
ATOM 3933 C C . VAL A 1 486 ? -9.307 21.850 14.410 1.00 66.38 486 VAL A C 1
ATOM 3935 O O . VAL A 1 486 ? -10.498 22.013 14.685 1.00 66.38 486 VAL A O 1
ATOM 3938 N N . CYS A 1 487 ? -8.422 21.479 15.340 1.00 63.19 487 CYS A N 1
ATOM 3939 C CA . CYS A 1 487 ? -8.768 21.236 16.746 1.00 63.19 487 CYS A CA 1
ATOM 3940 C C . CYS A 1 487 ? -9.317 22.494 17.454 1.00 63.19 487 CYS A C 1
ATOM 3942 O O . CYS A 1 487 ? -10.042 22.387 18.448 1.00 63.19 487 CYS A O 1
ATOM 3944 N N . GLY A 1 488 ? -9.031 23.692 16.931 1.00 63.91 488 GLY A N 1
ATOM 3945 C CA . GLY A 1 488 ? -9.583 24.964 17.406 1.00 63.91 488 GLY A CA 1
ATOM 3946 C C . GLY A 1 488 ? -11.011 25.266 16.927 1.00 63.91 488 GLY A C 1
ATOM 3947 O O . GLY A 1 488 ? -11.698 26.088 17.542 1.00 63.91 488 GLY A O 1
ATOM 3948 N N . ILE A 1 489 ? -11.503 24.589 15.883 1.00 67.75 489 ILE A N 1
ATOM 3949 C CA . ILE A 1 489 ? -12.814 24.860 15.263 1.00 67.75 489 ILE A CA 1
ATOM 3950 C C . ILE A 1 489 ? -13.982 24.651 16.245 1.00 67.75 489 ILE A C 1
ATOM 3952 O O . ILE A 1 489 ? -14.836 25.538 16.336 1.00 67.75 489 ILE A O 1
ATOM 3956 N N . PRO A 1 490 ? -14.039 23.571 17.055 1.00 61.66 490 PRO A N 1
ATOM 3957 C CA . PRO A 1 490 ? -15.107 23.405 18.039 1.00 61.66 490 PRO A CA 1
ATOM 3958 C C . PRO A 1 490 ? -15.158 24.536 19.071 1.00 61.66 490 PRO A C 1
ATOM 3960 O O . PRO A 1 490 ? -16.244 24.897 19.518 1.00 61.66 490 PRO A O 1
ATOM 3963 N N . ARG A 1 491 ? -14.011 25.130 19.441 1.00 64.31 491 ARG A N 1
ATOM 3964 C CA . ARG A 1 491 ? -13.970 26.300 20.338 1.00 64.31 491 ARG A CA 1
ATOM 3965 C C . ARG A 1 491 ? -14.502 27.562 19.659 1.00 64.31 491 ARG A C 1
ATOM 3967 O O . ARG A 1 491 ? -15.179 28.338 20.316 1.00 64.31 491 ARG A O 1
ATOM 3974 N N . GLN A 1 492 ? -14.242 27.750 18.366 1.00 61.84 492 GLN A N 1
ATOM 3975 C CA . GLN A 1 492 ? -14.731 28.905 17.599 1.00 61.84 492 GLN A CA 1
ATOM 3976 C C . GLN A 1 492 ? -16.246 28.855 17.323 1.00 61.84 492 GLN A C 1
ATOM 3978 O O . GLN A 1 492 ? -16.887 29.903 17.210 1.00 61.84 492 GLN A O 1
ATOM 3983 N N . TYR A 1 493 ? -16.824 27.653 17.220 1.00 65.44 493 TYR A N 1
ATOM 3984 C CA . TYR A 1 493 ? -18.265 27.446 17.014 1.00 65.44 493 TYR A CA 1
ATOM 3985 C C . TYR A 1 493 ? -19.051 27.248 18.317 1.00 65.44 493 TYR A C 1
ATOM 3987 O O . TYR A 1 493 ? -20.255 27.508 18.354 1.00 65.44 493 TYR A O 1
ATOM 3995 N N . ARG A 1 494 ? -18.400 26.854 19.421 1.00 55.84 494 ARG A N 1
ATOM 3996 C CA . ARG A 1 494 ? -19.017 26.929 20.750 1.00 55.84 494 ARG A CA 1
ATOM 3997 C C . ARG A 1 494 ? -19.262 28.404 21.078 1.00 55.84 494 ARG A C 1
ATOM 3999 O O . ARG A 1 494 ? -18.323 29.163 21.257 1.00 55.84 494 ARG A O 1
ATOM 4006 N N . TRP A 1 495 ? -20.543 28.763 21.178 1.00 50.81 495 TRP A N 1
ATOM 4007 C CA . TRP A 1 495 ? -21.076 30.065 21.612 1.00 50.81 495 TRP A CA 1
ATOM 4008 C C . TRP A 1 495 ? -21.183 31.156 20.538 1.00 50.81 495 TRP A C 1
ATOM 4010 O O . TRP A 1 495 ? -21.624 32.263 20.842 1.00 50.81 495 TRP A O 1
ATOM 4020 N N . THR A 1 496 ? -20.903 30.853 19.269 1.00 56.94 496 THR A N 1
ATOM 4021 C CA . THR A 1 496 ? -21.205 31.769 18.160 1.00 56.94 496 THR A CA 1
ATOM 4022 C C . THR A 1 496 ? -22.459 31.293 17.417 1.00 56.94 496 THR A C 1
ATOM 4024 O O . THR A 1 496 ? -22.547 30.141 17.008 1.00 56.94 496 THR A O 1
ATOM 4027 N N . LYS A 1 497 ? -23.465 32.165 17.226 1.00 55.56 497 LYS A N 1
ATOM 4028 C CA . LYS A 1 497 ? -24.657 31.896 16.384 1.00 55.56 497 LYS A CA 1
ATOM 4029 C C . LYS A 1 497 ? -24.298 31.907 14.884 1.00 55.56 497 LYS A C 1
ATOM 4031 O O . LYS A 1 497 ? -24.961 32.569 14.089 1.00 55.56 497 LYS A O 1
ATOM 4036 N N . LYS A 1 498 ? -23.194 31.265 14.494 1.00 60.78 498 LYS A N 1
ATOM 4037 C CA . LYS A 1 498 ? -22.773 31.190 13.092 1.00 60.78 498 LYS A CA 1
ATOM 4038 C C . LYS A 1 498 ? -23.607 30.131 12.357 1.00 60.78 498 LYS A C 1
ATOM 4040 O O . LYS A 1 498 ? -23.897 29.088 12.945 1.00 60.78 498 LYS A O 1
ATOM 4045 N N . PRO A 1 499 ? -24.011 30.387 11.100 1.00 57.94 499 PRO A N 1
ATOM 4046 C CA . PRO A 1 499 ? -24.715 29.401 10.287 1.00 57.94 499 PRO A CA 1
ATOM 4047 C C . PRO A 1 499 ? -23.829 28.173 10.029 1.00 57.94 499 PRO A C 1
ATOM 4049 O O . PRO A 1 499 ? -22.601 28.255 10.108 1.00 57.94 499 PRO A O 1
ATOM 4052 N N . ALA A 1 500 ? -24.459 27.034 9.727 1.00 60.34 500 ALA A N 1
ATOM 4053 C CA . ALA A 1 500 ? -23.745 25.808 9.380 1.00 60.34 500 ALA A CA 1
ATOM 4054 C C . ALA A 1 500 ? -22.809 26.055 8.176 1.00 60.34 500 ALA A C 1
ATOM 4056 O O . ALA A 1 500 ? -23.222 26.725 7.225 1.00 60.34 500 ALA A O 1
ATOM 4057 N N . PRO A 1 501 ? -21.561 25.552 8.201 1.00 61.56 501 PRO A N 1
ATOM 4058 C CA . PRO A 1 501 ? -20.607 25.797 7.126 1.00 61.56 501 PRO A CA 1
ATOM 4059 C C . PRO A 1 501 ? -21.086 25.152 5.818 1.00 61.56 501 PRO A C 1
ATOM 4061 O O . PRO A 1 501 ? -21.261 23.940 5.741 1.00 61.56 501 PRO A O 1
ATOM 4064 N N . THR A 1 502 ? -21.288 25.976 4.788 1.00 61.19 502 THR A N 1
ATOM 4065 C CA . THR A 1 502 ? -21.675 25.575 3.422 1.00 61.19 502 THR A CA 1
ATOM 4066 C C . THR A 1 502 ? -20.486 25.415 2.470 1.00 61.19 502 THR A C 1
ATOM 4068 O O . THR A 1 502 ? -20.646 24.837 1.400 1.00 61.19 502 THR A O 1
ATOM 4071 N N . ASN A 1 503 ? -19.295 25.882 2.863 1.00 58.44 503 ASN A N 1
ATOM 4072 C CA . ASN A 1 503 ? -18.064 25.804 2.072 1.00 58.44 503 ASN A CA 1
ATOM 4073 C C . ASN A 1 503 ? -17.055 24.832 2.698 1.00 58.44 503 ASN A C 1
ATOM 4075 O O . ASN A 1 503 ? -17.020 24.655 3.919 1.00 58.44 503 ASN A O 1
ATOM 4079 N N . ILE A 1 504 ? -16.210 24.231 1.854 1.00 59.16 504 ILE A N 1
ATOM 4080 C CA . ILE A 1 504 ? -15.105 23.363 2.282 1.00 59.16 504 ILE A CA 1
ATOM 4081 C C . ILE A 1 504 ? -14.169 24.167 3.190 1.00 59.16 504 ILE A C 1
ATOM 4083 O O . ILE A 1 504 ? -13.856 25.324 2.915 1.00 59.16 504 ILE A O 1
ATOM 4087 N N . SER A 1 505 ? -13.743 23.552 4.293 1.00 64.12 505 SER A N 1
ATOM 4088 C CA . SER A 1 505 ? -12.843 24.191 5.248 1.00 64.12 505 SER A CA 1
ATOM 4089 C C . SER A 1 505 ? -11.521 24.589 4.571 1.00 64.12 505 SER A C 1
ATOM 4091 O O . SER A 1 505 ? -10.935 23.743 3.890 1.00 64.12 505 SER A O 1
ATOM 4093 N N . PRO A 1 506 ? -11.007 25.816 4.785 1.00 65.94 506 PRO A N 1
ATOM 4094 C CA . PRO A 1 506 ? -9.727 26.248 4.217 1.00 65.94 506 PRO A CA 1
ATOM 4095 C C . PRO A 1 506 ? -8.564 25.335 4.642 1.00 65.94 506 PRO A C 1
ATOM 4097 O O . PRO A 1 506 ? -7.657 25.080 3.853 1.00 65.94 506 PRO A O 1
ATOM 4100 N N . TYR A 1 507 ? -8.651 24.725 5.829 1.00 67.56 507 TYR A N 1
ATOM 4101 C CA . TYR A 1 507 ? -7.685 23.733 6.302 1.00 67.56 507 TYR A CA 1
ATOM 4102 C C . TYR A 1 507 ? -7.641 22.477 5.422 1.00 67.56 507 TYR A C 1
ATOM 4104 O O . TYR A 1 507 ? -6.577 21.896 5.239 1.00 67.56 507 TYR A O 1
ATOM 4112 N N . ILE A 1 508 ? -8.774 22.053 4.845 1.00 67.56 508 ILE A N 1
ATOM 4113 C CA . ILE A 1 508 ? -8.831 20.890 3.943 1.00 67.56 508 ILE A CA 1
ATOM 4114 C C . ILE A 1 508 ? -8.193 21.235 2.592 1.00 67.56 508 ILE A C 1
ATOM 4116 O O . ILE A 1 508 ? -7.479 20.403 2.034 1.00 67.56 508 ILE A O 1
ATOM 4120 N N . SER A 1 509 ? -8.389 22.456 2.080 1.00 69.00 509 SER A N 1
ATOM 4121 C CA . SER A 1 509 ? -7.707 22.907 0.859 1.00 69.00 509 SER A CA 1
ATOM 4122 C C . SER A 1 509 ? -6.201 23.079 1.059 1.00 69.00 509 SER A C 1
ATOM 4124 O O . SER A 1 509 ? -5.439 22.644 0.201 1.00 69.00 509 SER A O 1
ATOM 4126 N N . GLU A 1 510 ? -5.763 23.630 2.194 1.00 69.75 510 GLU A N 1
ATOM 4127 C CA . GLU A 1 510 ? -4.339 23.765 2.528 1.00 69.75 510 GLU A CA 1
ATOM 4128 C C . GLU A 1 510 ? -3.686 22.398 2.753 1.00 69.75 510 GLU A C 1
ATOM 4130 O O . GLU A 1 510 ? -2.663 22.107 2.144 1.00 69.75 510 GLU A O 1
ATOM 4135 N N . THR A 1 511 ? -4.329 21.500 3.508 1.00 67.44 511 THR A N 1
ATOM 4136 C CA . THR A 1 511 ? -3.847 20.118 3.689 1.00 67.44 511 THR A CA 1
ATOM 4137 C C . THR A 1 511 ? -3.759 19.388 2.351 1.00 67.44 511 THR A C 1
ATOM 4139 O O . THR A 1 511 ? -2.782 18.692 2.084 1.00 67.44 511 THR A O 1
ATOM 4142 N N . SER A 1 512 ? -4.750 19.561 1.469 1.00 67.06 512 SER A N 1
ATOM 4143 C CA . SER A 1 512 ? -4.711 18.968 0.132 1.00 67.06 512 SER A CA 1
ATOM 4144 C C . SER A 1 512 ? -3.613 19.568 -0.747 1.00 67.06 512 SER A C 1
ATOM 4146 O O . SER A 1 512 ? -3.055 18.833 -1.558 1.00 67.06 512 SER A O 1
ATOM 4148 N N . ALA A 1 513 ? -3.309 20.862 -0.628 1.00 70.50 513 ALA A N 1
ATOM 4149 C CA . ALA A 1 513 ? -2.216 21.497 -1.360 1.00 70.50 513 ALA A CA 1
ATOM 4150 C C . ALA A 1 513 ? -0.854 20.994 -0.861 1.00 70.50 513 ALA A C 1
ATOM 4152 O O . ALA A 1 513 ? -0.014 20.616 -1.672 1.00 70.50 513 ALA A O 1
ATOM 4153 N N . THR A 1 514 ? -0.672 20.877 0.456 1.00 66.75 514 THR A N 1
ATOM 4154 C CA . THR A 1 514 ? 0.538 20.304 1.059 1.00 66.75 514 THR A CA 1
ATOM 4155 C C . THR A 1 514 ? 0.717 18.836 0.680 1.00 66.75 514 THR A C 1
ATOM 4157 O O . THR A 1 514 ? 1.802 18.446 0.270 1.00 66.75 514 THR A O 1
ATOM 4160 N N . LEU A 1 515 ? -0.342 18.022 0.709 1.00 66.31 515 LEU A N 1
ATOM 4161 C CA . LEU A 1 515 ? -0.276 16.623 0.265 1.00 66.31 515 LEU A CA 1
ATOM 4162 C C . LEU A 1 515 ? 0.020 16.485 -1.235 1.00 66.31 515 LEU A C 1
ATOM 4164 O O . LEU A 1 515 ? 0.658 15.518 -1.637 1.00 66.31 515 LEU A O 1
ATOM 4168 N N . LYS A 1 516 ? -0.409 17.444 -2.065 1.00 69.69 516 LYS A N 1
ATOM 4169 C CA . LYS A 1 516 ? -0.041 17.483 -3.488 1.00 69.69 516 LYS A CA 1
ATOM 4170 C C . LYS A 1 516 ? 1.436 17.813 -3.711 1.00 69.69 516 LYS A C 1
ATOM 4172 O O . LYS A 1 516 ? 1.955 17.403 -4.735 1.00 69.69 516 LYS A O 1
ATOM 4177 N N . LEU A 1 517 ? 2.101 18.516 -2.790 1.00 64.31 517 LEU A N 1
ATOM 4178 C CA . LEU A 1 517 ? 3.545 18.773 -2.875 1.00 64.31 517 LEU A CA 1
ATOM 4179 C C . LEU A 1 517 ? 4.387 17.516 -2.602 1.00 64.31 517 LEU A C 1
ATOM 4181 O O . LEU A 1 517 ? 5.507 17.441 -3.094 1.00 64.31 517 LEU A O 1
ATOM 4185 N N . PHE A 1 518 ? 3.847 16.550 -1.848 1.00 59.19 518 PHE A N 1
ATOM 4186 C CA . PHE A 1 518 ? 4.470 15.248 -1.561 1.00 59.19 518 PHE A CA 1
ATOM 4187 C C . PHE A 1 518 ? 4.141 14.154 -2.595 1.00 59.19 518 PHE A C 1
ATOM 4189 O O . PHE A 1 518 ? 4.580 13.015 -2.429 1.00 59.19 518 PHE A O 1
ATOM 4196 N N . LYS A 1 519 ? 3.336 14.468 -3.615 1.00 53.97 519 LYS A N 1
ATOM 4197 C CA . LYS A 1 519 ? 2.964 13.556 -4.701 1.00 53.97 519 LYS A CA 1
ATOM 4198 C C . LYS A 1 519 ? 3.910 13.746 -5.878 1.00 53.97 519 LYS A C 1
ATOM 4200 O O . LYS A 1 519 ? 4.249 12.714 -6.496 1.00 53.97 519 LYS A O 1
#

Radius of gyration: 54.04 Å; Cα contacts (8 Å, |Δi|>4): 224; chains: 1; bounding box: 100×52×169 Å

Solvent-accessible surface area (backbone atoms only — not comparable to full-atom values): 30006 Å² total; per-residue (Å²): 144,80,82,89,79,85,87,81,89,80,87,78,86,78,82,80,83,90,78,82,87,70,80,78,70,68,77,86,68,66,89,75,52,66,64,71,73,70,56,76,76,42,95,84,65,48,70,69,64,50,48,61,58,32,55,76,69,40,54,73,69,55,51,53,52,41,51,53,51,48,51,52,50,52,54,49,52,50,52,49,53,52,49,52,54,46,50,52,50,50,53,52,52,52,52,53,51,54,49,48,55,51,50,55,49,51,50,52,52,50,55,49,53,50,50,52,47,53,52,49,53,50,53,52,49,53,50,51,53,52,50,51,52,53,50,54,54,49,51,52,51,51,51,53,51,49,52,54,50,46,51,52,51,32,53,52,31,47,52,54,36,50,53,50,64,74,64,61,70,96,66,91,47,72,70,57,51,52,56,46,48,52,34,52,50,49,33,55,53,37,54,75,67,49,93,79,69,56,70,67,58,51,50,51,48,53,52,50,51,53,51,49,48,56,52,46,44,53,49,50,53,52,31,68,72,58,63,41,77,52,55,69,62,49,50,51,49,34,56,76,66,72,35,54,69,59,44,35,51,49,46,33,60,71,50,53,46,69,73,63,64,77,89,87,59,63,75,58,60,43,51,54,49,54,52,51,50,51,55,46,52,53,49,53,50,49,57,39,26,66,75,55,74,57,72,60,82,76,48,47,66,58,54,51,48,32,55,51,52,44,50,52,52,49,44,57,73,68,38,56,69,51,74,42,90,82,46,73,67,57,38,52,49,45,51,50,54,51,51,54,50,61,73,68,50,91,67,96,54,94,60,49,64,61,53,48,50,51,53,50,54,55,28,87,92,63,49,52,86,93,44,51,70,58,54,49,52,50,47,54,50,51,54,53,49,49,55,52,48,54,51,48,51,44,48,48,49,68,73,68,60,65,63,63,98,88,56,66,66,58,60,54,50,53,54,49,45,54,47,52,54,48,51,50,55,50,52,52,49,45,39,66,71,42,47,46,59,61,40,48,76,69,76,45,77,58,65,65,59,50,50,56,52,50,56,49,47,52,54,49,52,55,52,44,53,52,48,52,52,48,46,50,51,52,52,49,51,58,48,44,64,54,49,55,58,57,73,48,46,65,62,67,52,57,90,46,95,66,77,83,82,88,65,83,56,70,61,58,56,51,48,51,52,55,54,57,74,77,106

Mean predicted aligned error: 21.06 Å

InterPro domains:
  IPR009316 COG complex component, COG2 [PTHR12961] (25-166)
  IPR024602 Conserved oligomeric Golgi complex, subunit 2, N-terminal [PF06148] (33-106)
  IPR024603 COG complex component, COG2, C-terminal [PF12022] (351-518)